Protein AF-0000000074168086 (afdb_homodimer)

Solvent-accessible surface area (backbone atoms only — not comparable to full-atom values): 27233 Å² total; per-residue (Å²): 106,67,36,32,40,35,32,45,32,31,30,22,39,81,85,64,48,74,53,31,49,63,27,63,48,78,38,49,54,53,26,37,29,32,44,34,36,58,56,53,16,39,65,67,59,51,50,25,52,76,55,72,61,62,60,87,62,47,46,76,48,60,80,43,50,27,48,73,82,34,74,40,93,74,60,86,67,38,65,44,55,44,30,17,75,42,54,43,56,52,73,72,76,50,58,69,87,42,39,38,46,62,51,50,41,52,58,50,45,73,78,37,97,64,53,72,67,56,38,48,52,47,49,55,53,25,28,49,76,56,74,43,78,62,71,67,62,34,75,30,38,59,84,77,38,38,44,57,54,45,41,35,51,50,51,21,65,33,53,59,49,60,34,62,31,34,38,30,38,32,67,41,42,77,43,36,72,70,46,25,52,51,49,53,52,48,55,50,44,41,21,74,74,64,53,33,18,34,42,37,35,39,64,54,55,65,57,44,76,72,61,35,50,30,40,31,35,33,50,80,15,25,62,76,46,72,45,51,43,65,48,67,75,64,62,55,85,65,52,71,64,57,51,48,50,60,50,53,61,51,45,73,49,49,64,68,72,104,106,67,36,32,40,36,33,46,32,31,31,23,40,82,85,63,48,75,53,31,50,62,28,62,46,76,39,49,55,52,27,36,28,33,43,34,34,56,55,54,16,40,65,67,59,51,50,26,51,76,55,71,61,62,60,86,61,46,46,76,49,60,79,41,50,29,47,72,83,33,74,42,94,72,60,85,68,39,65,45,56,43,29,18,75,40,56,41,56,54,72,72,75,51,61,71,87,42,41,38,45,62,50,51,38,52,56,50,45,72,78,37,97,64,52,71,66,58,38,49,52,47,50,54,54,25,28,48,77,54,74,44,79,61,71,68,60,34,75,32,38,59,84,77,39,38,44,58,54,44,42,35,50,50,51,22,67,34,54,60,49,60,33,63,31,34,37,31,39,33,67,42,42,77,42,35,72,69,47,25,50,52,51,54,51,48,55,49,44,42,21,74,73,64,54,32,20,35,40,36,36,39,64,53,53,65,57,46,76,72,61,36,50,29,42,31,35,32,50,81,14,23,60,76,46,72,47,51,44,65,48,67,76,65,62,56,86,63,53,71,65,59,51,49,51,60,50,54,60,51,45,76,52,46,66,72,73,105

Structure (mmCIF, N/CA/C/O backbone):
data_AF-0000000074168086-model_v1
#
loop_
_entity.id
_entity.type
_entity.pdbx_description
1 polymer 'Nickel import system ATP-binding protein NikD'
#
loop_
_atom_site.group_PDB
_atom_site.id
_atom_site.type_symbol
_atom_site.label_atom_id
_atom_site.label_alt_id
_atom_site.label_comp_id
_atom_site.label_asym_id
_atom_site.label_entity_id
_atom_site.label_seq_id
_atom_site.pdbx_PDB_ins_code
_atom_site.Cartn_x
_atom_site.Cartn_y
_atom_site.Cartn_z
_atom_site.occupancy
_atom_site.B_iso_or_equiv
_atom_site.auth_seq_id
_atom_site.auth_comp_id
_atom_site.auth_asym_id
_atom_site.auth_atom_id
_atom_site.pdbx_PDB_model_num
ATOM 1 N N . MET A 1 1 ? -2.623 -31.188 -9.023 1 86.88 1 MET A N 1
ATOM 2 C CA . MET A 1 1 ? -1.195 -31.266 -9.32 1 86.88 1 MET A CA 1
ATOM 3 C C . MET A 1 1 ? -0.487 -29.984 -8.898 1 86.88 1 MET A C 1
ATOM 5 O O . MET A 1 1 ? -1.062 -28.891 -8.984 1 86.88 1 MET A O 1
ATOM 9 N N . LYS A 1 2 ? 0.761 -30.219 -8.461 1 94.25 2 LYS A N 1
ATOM 10 C CA . LYS A 1 2 ? 1.522 -29.094 -7.945 1 94.25 2 LYS A CA 1
ATOM 11 C C . LYS A 1 2 ? 2.18 -28.297 -9.078 1 94.25 2 LYS A C 1
ATOM 13 O O . LYS A 1 2 ? 2.783 -28.891 -9.977 1 94.25 2 LYS A O 1
ATOM 18 N N . LEU A 1 3 ? 1.942 -27.031 -9.062 1 94.88 3 LEU A N 1
ATOM 19 C CA . LEU A 1 3 ? 2.605 -26.141 -10.016 1 94.88 3 LEU A CA 1
ATOM 20 C C . LEU A 1 3 ? 4.008 -25.781 -9.539 1 94.88 3 LEU A C 1
ATOM 22 O O . LEU A 1 3 ? 4.957 -25.781 -10.336 1 94.88 3 LEU A O 1
ATOM 26 N N . LEU A 1 4 ? 4.145 -25.453 -8.297 1 94.69 4 LEU A N 1
ATOM 27 C CA . LEU A 1 4 ? 5.398 -25.016 -7.691 1 94.69 4 LEU A CA 1
ATOM 28 C C . LEU A 1 4 ? 5.617 -25.703 -6.348 1 94.69 4 LEU A C 1
ATOM 30 O O . LEU A 1 4 ? 4.688 -25.828 -5.547 1 94.69 4 LEU A O 1
ATOM 34 N N . THR A 1 5 ? 6.863 -26.219 -6.207 1 95.25 5 THR A N 1
ATOM 35 C CA . THR A 1 5 ? 7.246 -26.859 -4.953 1 95.25 5 THR A CA 1
ATOM 36 C C . THR A 1 5 ? 8.586 -26.312 -4.461 1 95.25 5 THR A C 1
ATOM 38 O O . THR A 1 5 ? 9.562 -26.281 -5.211 1 95.25 5 THR A O 1
ATOM 41 N N . ILE A 1 6 ? 8.586 -25.828 -3.258 1 94.75 6 ILE A N 1
ATOM 42 C CA . ILE A 1 6 ? 9.82 -25.453 -2.578 1 94.75 6 ILE A CA 1
ATOM 43 C C . ILE A 1 6 ? 9.953 -26.234 -1.271 1 94.75 6 ILE A C 1
ATOM 45 O O . ILE A 1 6 ? 9 -26.297 -0.488 1 94.75 6 ILE A O 1
ATOM 49 N N . LYS A 1 7 ? 11.133 -26.844 -1.066 1 95.94 7 LYS A N 1
ATOM 50 C CA . LYS A 1 7 ? 11.391 -27.578 0.174 1 95.94 7 LYS A CA 1
ATOM 51 C C . LYS A 1 7 ? 12.562 -26.969 0.933 1 95.94 7 LYS A C 1
ATOM 53 O O . LYS A 1 7 ? 13.609 -26.688 0.347 1 95.94 7 LYS A O 1
ATOM 58 N N . ASN A 1 8 ? 12.258 -26.75 2.23 1 97.06 8 ASN A N 1
ATOM 59 C CA . ASN A 1 8 ? 13.297 -26.328 3.16 1 97.06 8 ASN A CA 1
ATOM 60 C C . ASN A 1 8 ? 13.922 -25 2.732 1 97.06 8 ASN A C 1
ATOM 62 O O . ASN A 1 8 ? 15.141 -24.891 2.613 1 97.06 8 ASN A O 1
ATOM 66 N N . LEU A 1 9 ? 13.086 -24 2.473 1 96.25 9 LEU A N 1
ATOM 67 C CA . LEU A 1 9 ? 13.562 -22.656 2.152 1 96.25 9 LEU A CA 1
ATOM 68 C C . LEU A 1 9 ? 14.094 -21.953 3.398 1 96.25 9 LEU A C 1
ATOM 70 O O . LEU A 1 9 ? 13.406 -21.891 4.418 1 96.25 9 LEU A O 1
ATOM 74 N N . ASN A 1 10 ? 15.297 -21.516 3.309 1 96.88 10 ASN A N 1
ATOM 75 C CA . ASN A 1 10 ? 15.938 -20.734 4.363 1 96.88 10 ASN A CA 1
ATOM 76 C C . ASN A 1 10 ? 16.5 -19.422 3.826 1 96.88 10 ASN A C 1
ATOM 78 O O . ASN A 1 10 ? 17.062 -19.391 2.725 1 96.88 10 ASN A O 1
ATOM 82 N N . ILE A 1 11 ? 16.266 -18.359 4.539 1 95.19 11 ILE A N 1
ATOM 83 C CA . ILE A 1 11 ? 16.844 -17.047 4.211 1 95.19 11 ILE A CA 1
ATOM 84 C C . ILE A 1 11 ? 17.469 -16.438 5.461 1 95.19 11 ILE A C 1
ATOM 86 O O . ILE A 1 11 ? 16.844 -16.391 6.52 1 95.19 11 ILE A O 1
ATOM 90 N N . SER A 1 12 ? 18.656 -16.031 5.355 1 93.31 12 SER A N 1
ATOM 91 C CA . SER A 1 12 ? 19.375 -15.406 6.453 1 93.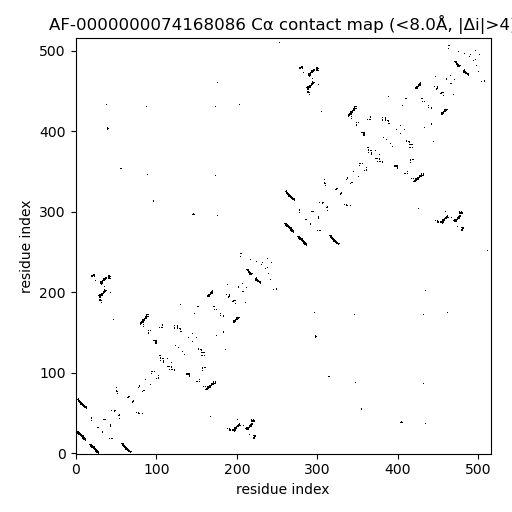31 12 SER A CA 1
ATOM 92 C C . SER A 1 12 ? 20.078 -14.125 6.004 1 93.31 12 SER A C 1
ATOM 94 O O . SER A 1 12 ? 20.25 -13.891 4.805 1 93.31 12 SER A O 1
ATOM 96 N N . ASP A 1 13 ? 20.375 -13.359 7.012 1 87.19 13 ASP A N 1
ATOM 97 C CA . ASP A 1 13 ? 21.094 -12.133 6.68 1 87.19 13 ASP A CA 1
ATOM 98 C C . ASP A 1 13 ? 22.609 -12.367 6.73 1 87.19 13 ASP A C 1
ATOM 100 O O . ASP A 1 13 ? 23.062 -13.5 6.863 1 87.19 13 ASP A O 1
ATOM 104 N N . LYS A 1 14 ? 23.375 -11.234 6.508 1 81.5 14 LYS A N 1
ATOM 105 C CA . LYS A 1 14 ? 24.828 -11.32 6.426 1 81.5 14 LYS A CA 1
ATOM 106 C C . LYS A 1 14 ? 25.422 -11.812 7.738 1 81.5 14 LYS A C 1
ATOM 108 O O . LYS A 1 14 ? 26.5 -12.422 7.75 1 81.5 14 LYS A O 1
ATOM 113 N N . GLU A 1 15 ? 24.719 -11.539 8.828 1 81.19 15 GLU A N 1
ATOM 114 C CA . GLU A 1 15 ? 25.188 -11.977 10.141 1 81.19 15 GLU A CA 1
ATOM 115 C C . GLU A 1 15 ? 24.656 -13.367 10.477 1 81.19 15 GLU A C 1
ATOM 117 O O . GLU A 1 15 ? 24.656 -13.773 11.641 1 81.19 15 GLU A O 1
ATOM 122 N N . GLU A 1 16 ? 24.031 -14.023 9.555 1 81.75 16 GLU A N 1
ATOM 123 C CA . GLU A 1 16 ? 23.531 -15.398 9.633 1 81.75 16 GLU A CA 1
ATOM 124 C C . GLU A 1 16 ? 22.312 -15.5 10.531 1 81.75 16 GLU A C 1
ATOM 126 O O . GLU A 1 16 ? 22.031 -16.562 11.102 1 81.75 16 GLU A O 1
ATOM 131 N N . GLN A 1 17 ? 21.781 -14.414 10.766 1 85.12 17 GLN A N 1
ATOM 132 C CA . GLN A 1 17 ? 20.5 -14.461 11.469 1 85.12 17 GLN A CA 1
ATOM 133 C C . GLN A 1 17 ? 19.391 -14.953 10.539 1 85.12 17 GLN A C 1
ATOM 135 O O . GLN A 1 17 ? 19.156 -14.383 9.477 1 85.12 17 GLN A O 1
ATOM 140 N N . ALA A 1 18 ? 18.703 -16 11.023 1 90.94 18 ALA A N 1
ATOM 141 C CA . ALA A 1 18 ? 17.672 -16.625 10.211 1 90.94 18 ALA A CA 1
ATOM 142 C C . ALA A 1 18 ? 16.406 -15.758 10.18 1 90.94 18 ALA A C 1
ATOM 144 O O . ALA A 1 18 ? 15.914 -15.336 11.227 1 90.94 18 ALA A O 1
ATOM 145 N N . ILE A 1 19 ? 15.953 -15.477 8.992 1 91.44 19 ILE A N 1
ATOM 146 C CA . ILE A 1 19 ? 14.719 -14.711 8.805 1 91.44 19 ILE A CA 1
ATOM 147 C C . ILE A 1 19 ? 13.594 -15.648 8.375 1 91.44 19 ILE A C 1
ATOM 149 O O . ILE A 1 19 ? 12.492 -15.594 8.922 1 91.44 19 ILE A O 1
ATOM 153 N N . ILE A 1 20 ? 13.859 -16.422 7.402 1 95.69 20 ILE A N 1
ATOM 154 C CA . ILE A 1 20 ? 12.977 -17.516 6.977 1 95.69 20 ILE A CA 1
ATOM 155 C C . ILE A 1 20 ? 13.609 -18.859 7.332 1 95.69 20 ILE A C 1
ATOM 157 O O . ILE A 1 20 ? 14.789 -19.078 7.062 1 95.69 20 ILE A O 1
ATOM 161 N N . LYS A 1 21 ? 12.758 -19.719 7.988 1 96.62 21 LYS A N 1
ATOM 162 C CA . LYS A 1 21 ? 13.305 -20.969 8.508 1 96.62 21 LYS A CA 1
ATOM 163 C C . LYS A 1 21 ? 12.492 -22.172 8.031 1 96.62 21 LYS A C 1
ATOM 165 O O . LYS A 1 21 ? 11.336 -22.344 8.414 1 96.62 21 LYS A O 1
ATOM 170 N N . ASN A 1 22 ? 13.148 -23.016 7.23 1 96.56 22 ASN A N 1
ATOM 171 C CA . ASN A 1 22 ? 12.625 -24.328 6.859 1 96.56 22 ASN A CA 1
ATOM 172 C C . ASN A 1 22 ? 11.203 -24.234 6.309 1 96.56 22 ASN A C 1
ATOM 174 O O . ASN A 1 22 ? 10.305 -24.922 6.793 1 96.56 22 ASN A O 1
ATOM 178 N N . VAL A 1 23 ? 11.039 -23.391 5.344 1 97.06 23 VAL A N 1
ATOM 179 C CA . VAL A 1 23 ? 9.711 -23.188 4.781 1 97.06 23 VAL A CA 1
ATOM 180 C C . VAL A 1 23 ? 9.477 -24.172 3.629 1 97.06 23 VAL A C 1
ATOM 182 O O . VAL A 1 23 ? 10.266 -24.234 2.689 1 97.06 23 VAL A O 1
ATOM 185 N N . ASP A 1 24 ? 8.469 -25 3.775 1 97.5 24 ASP A N 1
ATOM 186 C CA . ASP A 1 24 ? 7.941 -25.812 2.686 1 97.5 24 ASP A CA 1
ATOM 187 C C . ASP A 1 24 ? 6.684 -25.188 2.094 1 97.5 24 ASP A C 1
ATOM 189 O O . ASP A 1 24 ? 5.789 -24.766 2.83 1 97.5 24 ASP A O 1
ATOM 193 N N . LEU A 1 25 ? 6.668 -25.125 0.772 1 97.06 25 LEU A N 1
ATOM 194 C CA . LEU A 1 25 ? 5.535 -24.5 0.109 1 97.06 25 LEU A CA 1
ATOM 195 C C . LEU A 1 25 ? 5.156 -25.234 -1.165 1 97.06 25 LEU A C 1
ATOM 197 O O . LEU A 1 25 ? 6.027 -25.578 -1.97 1 97.06 25 LEU A O 1
ATOM 201 N N . ASN A 1 26 ? 3.877 -25.547 -1.255 1 97.38 26 ASN A N 1
ATOM 202 C CA . ASN A 1 26 ? 3.301 -26.094 -2.48 1 97.38 26 ASN A CA 1
ATOM 203 C C . ASN A 1 26 ? 2.219 -25.172 -3.043 1 97.38 26 ASN A C 1
ATOM 205 O O . ASN A 1 26 ? 1.362 -24.688 -2.301 1 97.38 26 ASN A O 1
ATOM 209 N N . ILE A 1 27 ? 2.336 -24.906 -4.312 1 97.56 27 ILE A N 1
ATOM 210 C CA . ILE A 1 27 ? 1.302 -24.172 -5.039 1 97.56 27 ILE A CA 1
ATOM 211 C C . ILE A 1 27 ? 0.633 -25.109 -6.051 1 97.56 27 ILE A C 1
ATOM 213 O O . ILE A 1 27 ? 1.309 -25.719 -6.879 1 97.56 27 ILE A O 1
ATOM 217 N N . TYR A 1 28 ? -0.692 -25.172 -5.984 1 97.88 28 TYR A N 1
ATOM 218 C CA . TYR A 1 28 ? -1.439 -26.125 -6.793 1 97.88 28 TYR A CA 1
ATOM 219 C C . TYR A 1 28 ? -2.033 -25.453 -8.023 1 97.88 28 TYR A C 1
ATOM 221 O O . TYR A 1 28 ? -2.488 -24.312 -7.957 1 97.88 28 TYR A O 1
ATOM 229 N N . HIS A 1 29 ? -2.148 -26.219 -9.094 1 96.44 29 HIS A N 1
ATOM 230 C CA . HIS A 1 29 ? -2.633 -25.734 -10.383 1 96.44 29 HIS A CA 1
ATOM 231 C C . HIS A 1 29 ? -4.109 -25.359 -10.305 1 96.44 29 HIS A C 1
ATOM 233 O O . HIS A 1 29 ? -4.891 -26.016 -9.617 1 96.44 29 HIS A O 1
ATOM 239 N N . GLN A 1 30 ? -4.402 -24.25 -11.055 1 96.81 30 GLN A N 1
ATOM 240 C CA . GLN A 1 30 ? -5.777 -23.844 -11.312 1 96.81 30 GLN A CA 1
ATOM 241 C C . GLN A 1 30 ? -6.566 -23.688 -10.016 1 96.81 30 GLN A C 1
ATOM 243 O O . GLN A 1 30 ? -7.676 -24.219 -9.898 1 96.81 30 GLN A O 1
ATOM 248 N N . SER A 1 31 ? -5.887 -23.062 -9.086 1 97.88 31 SER A N 1
ATOM 249 C CA . SER A 1 31 ? -6.469 -22.859 -7.762 1 97.88 31 SER A CA 1
ATOM 250 C C . SER A 1 31 ? -6.031 -21.516 -7.164 1 97.88 31 SER A C 1
ATOM 252 O O . SER A 1 31 ? -5.062 -20.922 -7.633 1 97.88 31 SER A O 1
ATOM 254 N N . LEU A 1 32 ? -6.812 -21.125 -6.238 1 98.19 32 LEU A N 1
ATOM 255 C CA . LEU A 1 32 ? -6.422 -19.969 -5.434 1 98.19 32 LEU A CA 1
ATOM 256 C C . LEU A 1 32 ? -5.688 -20.406 -4.172 1 98.19 32 LEU A C 1
ATOM 258 O O . LEU A 1 32 ? -6.316 -20.828 -3.199 1 98.19 32 LEU A O 1
ATOM 262 N N . ASN A 1 33 ? -4.371 -20.297 -4.238 1 98.5 33 ASN A N 1
ATOM 263 C CA . ASN A 1 33 ? -3.508 -20.547 -3.092 1 98.5 33 ASN A CA 1
ATOM 264 C C . ASN A 1 33 ? -3.297 -19.281 -2.258 1 98.5 33 ASN A C 1
ATOM 266 O O . ASN A 1 33 ? -3.219 -18.188 -2.799 1 98.5 33 ASN A O 1
ATOM 270 N N . VAL A 1 34 ? -3.141 -19.484 -0.913 1 98.25 34 VAL A N 1
ATOM 271 C CA . VAL A 1 34 ? -2.99 -18.281 -0.087 1 98.25 34 VAL A CA 1
ATOM 272 C C . VAL A 1 34 ? -1.85 -18.484 0.909 1 98.25 34 VAL A C 1
ATOM 274 O O . VAL A 1 34 ? -1.666 -19.578 1.439 1 98.25 34 VAL A O 1
ATOM 277 N N . ILE A 1 35 ? -1.06 -17.453 1.065 1 97.75 35 ILE A N 1
ATOM 278 C CA . ILE A 1 35 ? -0.214 -17.297 2.244 1 97.75 35 ILE A CA 1
ATOM 279 C C . ILE A 1 35 ? -0.787 -16.219 3.15 1 97.75 35 ILE A C 1
ATOM 281 O O . ILE A 1 35 ? -1.008 -15.086 2.709 1 97.75 35 ILE A O 1
ATOM 285 N N . ILE A 1 36 ? -1.091 -16.594 4.383 1 95.94 36 ILE A N 1
ATOM 286 C CA . ILE A 1 36 ? -1.636 -15.641 5.336 1 95.94 36 ILE A CA 1
ATOM 287 C C . ILE A 1 36 ? -0.721 -15.547 6.559 1 95.94 36 ILE A C 1
ATOM 289 O O . ILE A 1 36 ? -0.074 -16.531 6.93 1 95.94 36 ILE A O 1
ATOM 293 N N . GLY A 1 37 ? -0.657 -14.422 7.125 1 92.44 37 GLY A N 1
ATOM 294 C CA . GLY A 1 37 ? 0.124 -14.125 8.312 1 92.44 37 GLY A CA 1
ATOM 295 C C . GLY A 1 37 ? 0.155 -12.641 8.648 1 92.44 37 GLY A C 1
ATOM 296 O O . GLY A 1 37 ? -0.188 -11.805 7.812 1 92.44 37 GLY A O 1
ATOM 297 N N . GLU A 1 38 ? 0.575 -12.391 9.812 1 88.12 38 GLU A N 1
ATOM 298 C CA . GLU A 1 38 ? 0.657 -11 10.242 1 88.12 38 GLU A CA 1
ATOM 299 C C . GLU A 1 38 ? 1.783 -10.266 9.523 1 88.12 38 GLU A C 1
ATOM 301 O O . GLU A 1 38 ? 2.619 -10.883 8.867 1 88.12 38 GLU A O 1
ATOM 306 N N . SER A 1 39 ? 1.729 -8.945 9.609 1 85.19 39 SER A N 1
ATOM 307 C CA . SER A 1 39 ? 2.814 -8.148 9.047 1 85.19 39 SER A CA 1
ATOM 308 C C . SER A 1 39 ? 4.156 -8.531 9.664 1 85.19 39 SER A C 1
ATOM 310 O O . SER A 1 39 ? 4.266 -8.68 10.883 1 85.19 39 SER A O 1
ATOM 312 N N . GLY A 1 40 ? 5.125 -8.758 8.82 1 83.69 40 GLY A N 1
ATOM 313 C CA . GLY A 1 40 ? 6.445 -9.117 9.312 1 83.69 40 GLY A CA 1
ATOM 314 C C . GLY A 1 40 ? 6.656 -10.609 9.43 1 83.69 40 GLY A C 1
ATOM 315 O O . GLY A 1 40 ? 7.727 -11.062 9.836 1 83.69 40 GLY A O 1
ATOM 316 N N . ALA A 1 41 ? 5.66 -11.336 9.031 1 90.56 41 ALA A N 1
ATOM 317 C CA . ALA A 1 41 ? 5.742 -12.789 9.211 1 90.56 41 ALA A CA 1
ATOM 318 C C . ALA A 1 41 ? 6.711 -13.406 8.203 1 90.56 41 ALA A C 1
ATOM 320 O O . ALA A 1 41 ? 7.098 -14.57 8.336 1 90.56 41 ALA A O 1
ATOM 321 N N . GLY A 1 42 ? 7.074 -12.703 7.172 1 91.06 42 GLY A N 1
ATOM 322 C CA . GLY A 1 42 ? 8.016 -13.211 6.188 1 91.06 42 GLY A CA 1
ATOM 323 C C . GLY A 1 42 ? 7.391 -13.445 4.824 1 91.06 42 GLY A C 1
ATOM 324 O O . GLY A 1 42 ? 8.055 -13.938 3.908 1 91.06 42 GLY A O 1
ATOM 325 N N . LYS A 1 43 ? 6.188 -13.062 4.637 1 93.12 43 LYS A N 1
ATOM 326 C CA . LYS A 1 43 ? 5.438 -13.344 3.418 1 93.12 43 LYS A CA 1
ATOM 327 C C . LYS A 1 43 ? 6.117 -12.719 2.199 1 93.12 43 LYS A C 1
ATOM 329 O O . LYS A 1 43 ? 6.348 -13.398 1.197 1 93.12 43 LYS A O 1
ATOM 334 N N . SER A 1 44 ? 6.484 -11.438 2.342 1 89.06 44 SER A N 1
ATOM 335 C CA . SER A 1 44 ? 7.082 -10.727 1.218 1 89.06 44 SER A CA 1
ATOM 336 C C . SER A 1 44 ? 8.445 -11.305 0.858 1 89.06 44 SER A C 1
ATOM 338 O O . SER A 1 44 ? 8.789 -11.414 -0.321 1 89.06 44 SER A O 1
ATOM 340 N N . LEU A 1 45 ? 9.211 -11.664 1.818 1 90.62 45 LEU A N 1
ATOM 341 C CA . LEU A 1 45 ? 10.516 -12.266 1.556 1 90.62 45 LEU A CA 1
ATOM 342 C C . LEU A 1 45 ? 10.352 -13.609 0.861 1 90.62 45 LEU A C 1
ATOM 344 O O . LEU A 1 45 ? 11.148 -13.961 -0.018 1 90.62 45 LEU A O 1
ATOM 348 N N . THR A 1 46 ? 9.359 -14.336 1.299 1 93.88 46 THR A N 1
ATOM 349 C CA . THR A 1 46 ? 9.07 -15.609 0.646 1 93.88 46 THR A CA 1
ATOM 350 C C . THR A 1 46 ? 8.711 -15.391 -0.822 1 93.88 46 THR A C 1
ATOM 352 O O . THR A 1 46 ? 9.188 -16.125 -1.696 1 93.88 46 THR A O 1
ATOM 355 N N . VAL A 1 47 ? 7.949 -14.367 -1.065 1 92.31 47 VAL A N 1
ATOM 356 C CA . VAL A 1 47 ? 7.57 -14.023 -2.434 1 92.31 47 VAL A CA 1
ATOM 357 C C . VAL A 1 47 ? 8.812 -13.633 -3.232 1 92.31 47 VAL A C 1
ATOM 359 O O . VAL A 1 47 ? 9 -14.094 -4.363 1 92.31 47 VAL A O 1
ATOM 362 N N . LYS A 1 48 ? 9.609 -12.867 -2.654 1 90.56 48 LYS A N 1
ATOM 363 C CA . LYS A 1 48 ? 10.844 -12.461 -3.328 1 90.56 48 LYS A CA 1
ATOM 364 C C . LYS A 1 48 ? 11.727 -13.664 -3.631 1 90.56 48 LYS A C 1
ATOM 366 O O . LYS A 1 48 ? 12.398 -13.695 -4.664 1 90.56 48 LYS A O 1
ATOM 371 N N . ALA A 1 49 ? 11.734 -14.547 -2.754 1 91.38 49 ALA A N 1
ATOM 372 C CA . ALA A 1 49 ? 12.492 -15.773 -2.98 1 91.38 49 ALA A CA 1
ATOM 373 C C . ALA A 1 49 ? 11.945 -16.531 -4.184 1 91.38 49 ALA A C 1
ATOM 375 O O . ALA A 1 49 ? 12.711 -17 -5.027 1 91.38 49 ALA A O 1
ATOM 376 N N . ILE A 1 50 ? 10.641 -16.656 -4.223 1 91.5 50 ILE A N 1
ATOM 377 C CA . ILE A 1 50 ? 9.984 -17.344 -5.328 1 91.5 50 ILE A CA 1
ATOM 378 C C . ILE A 1 50 ? 10.336 -16.656 -6.648 1 91.5 50 ILE A C 1
ATOM 380 O O . ILE A 1 50 ? 10.562 -17.328 -7.66 1 91.5 50 ILE A O 1
ATOM 384 N N . LEU A 1 51 ? 10.477 -15.359 -6.602 1 89.38 51 LEU A N 1
ATOM 385 C CA . LEU A 1 51 ? 10.758 -14.57 -7.797 1 89.38 51 LEU A CA 1
ATOM 386 C C . LEU A 1 51 ? 12.258 -14.516 -8.07 1 89.38 51 LEU A C 1
ATOM 388 O O . LEU A 1 51 ? 12.688 -13.953 -9.078 1 89.38 51 LEU A O 1
ATOM 392 N N . ASN A 1 52 ? 13.062 -15.062 -7.234 1 86.75 52 ASN A N 1
ATOM 393 C CA . ASN A 1 52 ? 14.516 -15 -7.309 1 86.75 52 ASN A CA 1
ATOM 394 C C . ASN A 1 52 ? 15.016 -13.555 -7.32 1 86.75 52 ASN A C 1
ATOM 396 O O . ASN A 1 52 ? 15.891 -13.203 -8.109 1 86.75 52 ASN A O 1
ATOM 400 N N . HIS A 1 53 ? 14.352 -12.766 -6.473 1 85.62 53 HIS A N 1
ATOM 401 C CA . HIS A 1 53 ? 14.688 -11.344 -6.387 1 85.62 53 HIS A CA 1
ATOM 402 C C . HIS A 1 53 ? 14.977 -10.938 -4.949 1 85.62 53 HIS A C 1
ATOM 404 O O . HIS A 1 53 ? 14.492 -9.898 -4.484 1 85.62 53 HIS A O 1
ATOM 410 N N . LEU A 1 54 ? 15.805 -11.688 -4.281 1 86.62 54 LEU A N 1
ATOM 411 C CA . LEU A 1 54 ? 16.172 -11.375 -2.908 1 86.62 54 LEU A CA 1
ATOM 412 C C . LEU A 1 54 ? 17.266 -10.312 -2.875 1 86.62 54 LEU A C 1
ATOM 414 O O . LEU A 1 54 ? 18.156 -10.297 -3.732 1 86.62 54 LEU A O 1
ATOM 418 N N . PRO A 1 55 ? 17.219 -9.477 -1.829 1 83.25 55 PRO A N 1
ATOM 419 C CA . PRO A 1 55 ? 18.344 -8.547 -1.654 1 83.25 55 PRO A CA 1
ATOM 420 C C . PRO A 1 55 ? 19.688 -9.266 -1.53 1 83.25 55 PRO A C 1
ATOM 422 O O . PRO A 1 55 ? 19.75 -10.359 -0.966 1 83.25 55 PRO A O 1
ATOM 425 N N . THR A 1 56 ? 20.719 -8.586 -1.976 1 83.5 56 THR A N 1
ATOM 426 C CA . THR A 1 56 ? 22.047 -9.18 -2.025 1 83.5 56 THR A CA 1
ATOM 427 C C . THR A 1 56 ? 22.578 -9.445 -0.619 1 83.5 56 THR A C 1
ATOM 429 O O . THR A 1 56 ? 23.469 -10.266 -0.433 1 83.5 56 THR A O 1
ATOM 432 N N . GLN A 1 57 ? 22.047 -8.781 0.343 1 85.62 57 GLN A N 1
ATOM 433 C CA . GLN A 1 57 ? 22.5 -8.914 1.72 1 85.62 57 GLN A CA 1
ATOM 434 C C . GLN A 1 57 ? 21.922 -10.172 2.371 1 85.62 57 GLN A C 1
ATOM 436 O O . GLN A 1 57 ? 22.281 -10.508 3.502 1 85.62 57 GLN A O 1
ATOM 441 N N . LEU A 1 58 ? 21.062 -10.805 1.575 1 90.06 58 LEU A N 1
ATOM 442 C CA . LEU A 1 58 ? 20.422 -12 2.109 1 90.06 58 LEU A CA 1
ATOM 443 C C . LEU A 1 58 ? 20.906 -13.25 1.39 1 90.06 58 LEU A C 1
ATOM 445 O O . LEU A 1 58 ? 21.234 -13.203 0.203 1 90.06 58 LEU A O 1
ATOM 449 N N . HIS A 1 59 ? 21 -14.305 2.193 1 92.56 59 HIS A N 1
ATOM 450 C CA . HIS A 1 59 ? 21.391 -15.609 1.659 1 92.56 59 HIS A CA 1
ATOM 451 C C . HIS A 1 59 ? 20.203 -16.578 1.66 1 92.56 59 HIS A C 1
ATOM 453 O O . HIS A 1 59 ? 19.469 -16.656 2.645 1 92.56 59 HIS A O 1
ATOM 459 N N . MET A 1 60 ? 20.094 -17.234 0.488 1 93.06 60 MET A N 1
ATOM 460 C CA . MET A 1 60 ? 18.984 -18.156 0.321 1 93.06 60 MET A CA 1
ATOM 461 C C . MET A 1 60 ? 19.5 -19.578 0.094 1 93.06 60 MET A C 1
ATOM 463 O O . MET A 1 60 ? 20.5 -19.781 -0.596 1 93.06 60 MET A O 1
ATOM 467 N N . SER A 1 61 ? 18.844 -20.562 0.773 1 93.75 61 SER A N 1
ATOM 468 C CA . SER A 1 61 ? 19.078 -21.969 0.509 1 93.75 61 SER A CA 1
ATOM 469 C C . SER A 1 61 ? 17.781 -22.766 0.506 1 93.75 61 SER A C 1
ATOM 471 O O . SER A 1 61 ? 16.781 -22.344 1.104 1 93.75 61 SER A O 1
ATOM 473 N N . PHE A 1 62 ? 17.797 -23.844 -0.293 1 94.06 62 PHE A N 1
ATOM 474 C CA . PHE A 1 62 ? 16.656 -24.75 -0.347 1 94.06 62 PHE A CA 1
ATOM 475 C C . PHE A 1 62 ? 17.109 -26.141 -0.771 1 94.06 62 PHE A C 1
ATOM 477 O O . PHE A 1 62 ? 18.188 -26.312 -1.344 1 94.06 62 PHE A O 1
ATOM 484 N N . ASP A 1 63 ? 16.219 -27.156 -0.439 1 95.06 63 ASP A N 1
ATOM 485 C CA . ASP A 1 63 ? 16.516 -28.516 -0.864 1 95.06 63 ASP A CA 1
ATOM 486 C C . ASP A 1 63 ? 15.945 -28.797 -2.256 1 95.06 63 ASP A C 1
ATOM 488 O O . ASP A 1 63 ? 16.562 -29.5 -3.055 1 95.06 63 ASP A O 1
ATOM 492 N N . GLU A 1 64 ? 14.797 -28.234 -2.482 1 93.75 64 GLU A N 1
ATOM 493 C CA . GLU A 1 64 ? 14.109 -28.438 -3.754 1 93.75 64 GLU A CA 1
ATOM 494 C C . GLU A 1 64 ? 13.336 -27.188 -4.16 1 93.75 64 GLU A C 1
ATOM 496 O O . GLU A 1 64 ? 12.727 -26.516 -3.318 1 93.75 64 GLU A O 1
ATOM 501 N N . PHE A 1 65 ? 13.469 -26.797 -5.363 1 92 65 PHE A N 1
ATOM 502 C CA . PHE A 1 65 ? 12.688 -25.734 -5.98 1 92 65 PHE A CA 1
ATOM 503 C C . PHE A 1 65 ? 12.312 -26.094 -7.41 1 92 65 PHE A C 1
ATOM 505 O O . PHE A 1 65 ? 13.148 -26.016 -8.32 1 92 65 PHE A O 1
ATOM 512 N N . LYS A 1 66 ? 11.039 -26.453 -7.574 1 91.62 66 LYS A N 1
ATOM 513 C CA . LYS A 1 66 ? 10.555 -26.922 -8.875 1 91.62 66 LYS A CA 1
ATOM 514 C C . LYS A 1 66 ? 9.344 -26.125 -9.328 1 91.62 66 LYS A C 1
ATOM 516 O O . LYS A 1 66 ? 8.477 -25.781 -8.523 1 91.62 66 LYS A O 1
ATOM 521 N N . MET A 1 67 ? 9.328 -25.781 -10.508 1 89.5 67 MET A N 1
ATOM 522 C CA . MET A 1 67 ? 8.156 -25.219 -11.18 1 89.5 67 MET A CA 1
ATOM 523 C C . MET A 1 67 ? 7.762 -26.078 -12.383 1 89.5 67 MET A C 1
ATOM 525 O O . MET A 1 67 ? 8.602 -26.406 -13.219 1 89.5 67 MET A O 1
ATOM 529 N N . GLN A 1 68 ? 6.555 -26.453 -12.438 1 87.69 68 GLN A N 1
ATOM 530 C CA . GLN A 1 68 ? 6.062 -27.359 -13.477 1 87.69 68 GLN A CA 1
ATOM 531 C C . GLN A 1 68 ? 6.918 -28.609 -13.555 1 87.69 68 GLN A C 1
ATOM 533 O O . GLN A 1 68 ? 7.277 -29.062 -14.648 1 87.69 68 GLN A O 1
ATOM 538 N N . GLY A 1 69 ? 7.387 -29.016 -12.445 1 82.56 69 GLY A N 1
ATOM 539 C CA . GLY A 1 69 ? 8.141 -30.25 -12.375 1 82.56 69 GLY A CA 1
ATOM 540 C C . GLY A 1 69 ? 9.602 -30.094 -12.734 1 82.56 69 GLY A C 1
ATOM 541 O O . GLY A 1 69 ? 10.375 -31.047 -12.672 1 82.56 69 GLY A O 1
ATOM 542 N N . GLN A 1 70 ? 9.93 -28.875 -13.094 1 84.62 70 GLN A N 1
ATOM 543 C CA . GLN A 1 70 ? 11.305 -28.625 -13.5 1 84.62 70 GLN A CA 1
ATOM 544 C C . GLN A 1 70 ? 12.055 -27.828 -12.445 1 84.62 70 GLN A C 1
ATOM 546 O O . GLN A 1 70 ? 11.477 -26.953 -11.797 1 84.62 70 GLN A O 1
ATOM 551 N N . ASN A 1 71 ? 13.297 -28.141 -12.336 1 82.38 71 ASN A N 1
ATOM 552 C CA . ASN A 1 71 ? 14.141 -27.406 -11.398 1 82.38 71 ASN A CA 1
ATOM 553 C C . ASN A 1 71 ? 14.352 -25.953 -11.852 1 82.38 71 ASN A C 1
ATOM 555 O O . ASN A 1 71 ? 14.602 -25.703 -13.031 1 82.38 71 ASN A O 1
ATOM 559 N N . THR A 1 72 ? 14.164 -25 -10.914 1 75.19 72 THR A N 1
ATOM 560 C CA . THR A 1 72 ? 14.18 -23.578 -11.227 1 75.19 72 THR A CA 1
ATOM 561 C C . THR A 1 72 ? 15.602 -23.016 -11.141 1 75.19 72 THR A C 1
ATOM 563 O O . THR A 1 72 ? 15.844 -21.875 -11.508 1 75.19 72 THR A O 1
ATOM 566 N N . SER A 1 73 ? 16.562 -23.594 -10.617 1 64.12 73 SER A N 1
ATOM 567 C CA . SER A 1 73 ? 17.922 -23.094 -10.375 1 64.12 73 SER A CA 1
ATOM 568 C C . SER A 1 73 ? 18.469 -22.375 -11.594 1 64.12 73 SER A C 1
ATOM 570 O O . SER A 1 73 ? 19.25 -21.438 -11.469 1 64.12 73 SER A O 1
ATOM 572 N N . GLY A 1 74 ? 17.766 -22.625 -12.664 1 58.78 74 GLY A N 1
ATOM 573 C CA . GLY A 1 74 ? 18.344 -22.047 -13.875 1 58.78 74 GLY A CA 1
ATOM 574 C C . GLY A 1 74 ? 17.453 -21 -14.523 1 58.78 74 GLY A C 1
ATOM 575 O O . GLY A 1 74 ? 17.844 -20.375 -15.508 1 58.78 74 GLY A O 1
ATOM 576 N N . ILE A 1 75 ? 16.453 -20.766 -13.844 1 60.41 75 ILE A N 1
ATOM 577 C CA . ILE A 1 75 ? 15.562 -19.844 -14.531 1 60.41 75 ILE A CA 1
ATOM 578 C C . ILE A 1 75 ? 15.797 -18.422 -14.023 1 60.41 75 ILE A C 1
ATOM 580 O O . ILE A 1 75 ? 15.539 -18.125 -12.859 1 60.41 75 ILE A O 1
ATOM 584 N N . LYS A 1 76 ? 16.516 -17.625 -14.82 1 60.72 76 LYS A N 1
ATOM 585 C CA . LYS A 1 76 ? 16.922 -16.281 -14.445 1 60.72 76 LYS A CA 1
ATOM 586 C C . LYS A 1 76 ? 15.734 -15.32 -14.438 1 60.72 76 LYS A C 1
ATOM 588 O O . LYS A 1 76 ? 15.695 -14.375 -13.648 1 60.72 76 LYS A O 1
ATOM 593 N N . GLN A 1 77 ? 14.766 -15.664 -15.32 1 66.44 77 GLN A N 1
ATOM 594 C CA . GLN A 1 77 ? 13.727 -14.641 -15.406 1 66.44 77 GLN A CA 1
ATOM 595 C C . GLN A 1 77 ? 12.336 -15.258 -15.281 1 66.44 77 GLN A C 1
ATOM 597 O O . GLN A 1 77 ? 11.742 -15.664 -16.281 1 66.44 77 GLN A O 1
ATOM 602 N N . LEU A 1 78 ? 11.969 -15.305 -14.086 1 77.31 78 LEU A N 1
ATOM 603 C CA . LEU A 1 78 ? 10.664 -15.906 -13.844 1 77.31 78 LEU A CA 1
ATOM 604 C C . LEU A 1 78 ? 9.547 -14.875 -13.977 1 77.31 78 LEU A C 1
ATOM 606 O O . LEU A 1 78 ? 8.406 -15.219 -14.305 1 77.31 78 LEU A O 1
ATOM 610 N N . LEU A 1 79 ? 10.016 -13.688 -13.883 1 80.25 79 LEU A N 1
ATOM 611 C CA . LEU A 1 79 ? 9.008 -12.633 -13.906 1 80.25 79 LEU A CA 1
ATOM 612 C C . LEU A 1 79 ? 8.508 -12.391 -15.328 1 80.25 79 LEU A C 1
ATOM 614 O O . LEU A 1 79 ? 9.305 -12.336 -16.266 1 80.25 79 LEU A O 1
ATOM 618 N N . GLY A 1 80 ? 7.219 -12.273 -15.438 1 82.12 80 GLY A N 1
ATOM 619 C CA . GLY A 1 80 ? 6.594 -11.977 -16.719 1 82.12 80 GLY A CA 1
ATOM 620 C C . GLY A 1 80 ? 5.914 -13.188 -17.328 1 82.12 80 GLY A C 1
ATOM 621 O O . GLY A 1 80 ? 4.777 -13.516 -16.984 1 82.12 80 GLY A O 1
ATOM 622 N N . LYS A 1 81 ? 6.684 -13.969 -18.031 1 80.88 81 LYS A N 1
ATOM 623 C CA . LYS A 1 81 ? 6.086 -15.039 -18.828 1 80.88 81 LYS A CA 1
ATOM 624 C C . LYS A 1 81 ? 5.719 -16.234 -17.938 1 80.88 81 LYS A C 1
ATOM 626 O O . LYS A 1 81 ? 4.723 -16.906 -18.203 1 80.88 81 LYS A O 1
ATOM 631 N N . HIS A 1 82 ? 6.449 -16.375 -16.891 1 87.75 82 HIS A N 1
ATOM 632 C CA . HIS A 1 82 ? 6.18 -17.531 -16.031 1 87.75 82 HIS A CA 1
ATOM 633 C C . HIS A 1 82 ? 5.398 -17.125 -14.789 1 87.75 82 HIS A C 1
ATOM 635 O O . HIS A 1 82 ? 4.434 -17.797 -14.414 1 87.75 82 HIS A O 1
ATOM 641 N N . ILE A 1 83 ? 5.883 -16.078 -14.273 1 93.75 83 ILE A N 1
ATOM 642 C CA . ILE A 1 83 ? 5.246 -15.602 -13.047 1 93.75 83 ILE A CA 1
ATOM 643 C C . ILE A 1 83 ? 4.859 -14.133 -13.203 1 93.75 83 ILE A C 1
ATOM 645 O O . ILE A 1 83 ? 5.715 -13.281 -13.453 1 93.75 83 ILE A O 1
ATOM 649 N N . GLY A 1 84 ? 3.539 -13.906 -13.117 1 95.25 84 GLY A N 1
ATOM 650 C CA . GLY A 1 84 ? 3.053 -12.539 -13 1 95.25 84 GLY A CA 1
ATOM 651 C C . GLY A 1 84 ? 3.02 -12.039 -11.562 1 95.25 84 GLY A C 1
ATOM 652 O O . GLY A 1 84 ? 2.688 -12.797 -10.648 1 95.25 84 GLY A O 1
ATOM 653 N N . TYR A 1 85 ? 3.322 -10.781 -11.398 1 95 85 TYR A N 1
ATOM 654 C CA . TYR A 1 85 ? 3.375 -10.211 -10.055 1 95 85 TYR A CA 1
ATOM 655 C C . TYR A 1 85 ? 2.514 -8.961 -9.961 1 95 85 TYR A C 1
ATOM 657 O O . TYR A 1 85 ? 2.688 -8.016 -10.734 1 95 85 TYR A O 1
ATOM 665 N N . ILE A 1 86 ? 1.581 -9.039 -9.023 1 95.12 86 ILE A N 1
ATOM 666 C CA . ILE A 1 86 ? 0.746 -7.898 -8.664 1 95.12 86 ILE A CA 1
ATOM 667 C C . ILE A 1 86 ? 1.141 -7.387 -7.277 1 95.12 86 ILE A C 1
ATOM 669 O O . ILE A 1 86 ? 0.914 -8.062 -6.273 1 95.12 86 ILE A O 1
ATOM 673 N N . SER A 1 87 ? 1.662 -6.195 -7.238 1 90.31 87 SER A N 1
ATOM 674 C CA . SER A 1 87 ? 2.168 -5.637 -5.988 1 90.31 87 SER A CA 1
ATOM 675 C C . SER A 1 87 ? 1.053 -4.969 -5.188 1 90.31 87 SER A C 1
ATOM 677 O O . SER A 1 87 ? -0.039 -4.738 -5.711 1 90.31 87 SER A O 1
ATOM 679 N N . GLN A 1 88 ? 1.384 -4.695 -3.967 1 85.81 88 GLN A N 1
ATOM 680 C CA . GLN A 1 88 ? 0.451 -4.023 -3.068 1 85.81 88 GLN A CA 1
ATOM 681 C C . GLN A 1 88 ? 0.177 -2.594 -3.527 1 85.81 88 GLN A C 1
ATOM 683 O O . GLN A 1 88 ? -0.902 -2.053 -3.277 1 85.81 88 GLN A O 1
ATOM 688 N N . ASN A 1 89 ? 1.095 -2.027 -4.148 1 85.12 89 ASN A N 1
ATOM 689 C CA . ASN A 1 89 ? 0.948 -0.647 -4.602 1 85.12 89 ASN A CA 1
ATOM 690 C C . ASN A 1 89 ? 0.782 -0.57 -6.117 1 85.12 89 ASN A C 1
ATOM 692 O O . ASN A 1 89 ? 1.728 -0.233 -6.832 1 85.12 89 ASN A O 1
ATOM 696 N N . TYR A 1 90 ? -0.44 -0.712 -6.504 1 88.38 90 TYR A N 1
ATOM 697 C CA . TYR A 1 90 ? -0.734 -0.744 -7.934 1 88.38 90 TYR A CA 1
ATOM 698 C C . TYR A 1 90 ? -0.386 0.585 -8.594 1 88.38 90 TYR A C 1
ATOM 700 O O . TYR A 1 90 ? 0.007 0.623 -9.758 1 88.38 90 TYR A O 1
ATOM 708 N N . ALA A 1 91 ? -0.528 1.659 -7.859 1 83.94 91 ALA A N 1
ATOM 709 C CA . ALA A 1 91 ? -0.283 2.98 -8.43 1 83.94 91 ALA A CA 1
ATOM 710 C C . ALA A 1 91 ? 1.179 3.137 -8.844 1 83.94 91 ALA A C 1
ATOM 712 O O . ALA A 1 91 ? 1.485 3.822 -9.82 1 83.94 91 ALA A O 1
ATOM 713 N N . GLN A 1 92 ? 1.975 2.457 -8.172 1 84.06 92 GLN A N 1
ATOM 714 C CA . GLN A 1 92 ? 3.406 2.594 -8.422 1 84.06 92 GLN A CA 1
ATOM 715 C C . GLN A 1 92 ? 3.846 1.715 -9.594 1 84.06 92 GLN A C 1
ATOM 717 O O . GLN A 1 92 ? 4.984 1.811 -10.055 1 84.06 92 GLN A O 1
ATOM 722 N N . SER A 1 93 ? 2.963 0.916 -10.062 1 90.62 93 SER A N 1
ATOM 723 C CA . SER A 1 93 ? 3.281 0.049 -11.188 1 90.62 93 SER A CA 1
ATOM 724 C C . SER A 1 93 ? 3.27 0.824 -12.5 1 90.62 93 SER A C 1
ATOM 726 O O . SER A 1 93 ? 3.719 0.317 -13.531 1 90.62 93 SER A O 1
ATOM 728 N N . PHE A 1 94 ? 2.842 2.072 -12.422 1 93.12 94 PHE A N 1
ATOM 729 C CA . PHE A 1 94 ? 2.736 2.873 -13.633 1 93.12 94 PHE A CA 1
ATOM 730 C C . PHE A 1 94 ? 3.436 4.215 -13.461 1 93.12 94 PHE A C 1
ATOM 732 O O . PHE A 1 94 ? 3.457 4.773 -12.359 1 93.12 94 PHE A O 1
ATOM 739 N N . ASN A 1 95 ? 3.996 4.609 -14.602 1 91.12 95 ASN A N 1
ATOM 740 C CA . ASN A 1 95 ? 4.535 5.965 -14.664 1 91.12 95 ASN A CA 1
ATOM 741 C C . ASN A 1 95 ? 3.43 7 -14.867 1 91.12 95 ASN A C 1
ATOM 743 O O . ASN A 1 95 ? 2.629 6.883 -15.797 1 91.12 95 ASN A O 1
ATOM 747 N N . GLU A 1 96 ? 3.459 7.938 -14.023 1 86.44 96 GLU A N 1
ATOM 748 C CA . GLU A 1 96 ? 2.377 8.914 -14.031 1 86.44 96 GLU A CA 1
ATOM 749 C C . GLU A 1 96 ? 2.502 9.867 -15.219 1 86.44 96 GLU A C 1
ATOM 751 O O . GLU A 1 96 ? 1.551 10.578 -15.555 1 86.44 96 GLU A O 1
ATOM 756 N N . TYR A 1 97 ? 3.59 9.891 -15.898 1 85.75 97 TYR A N 1
ATOM 757 C CA . TYR A 1 97 ? 3.861 10.883 -16.938 1 85.75 97 TYR A CA 1
ATOM 758 C C . TYR A 1 97 ? 3.707 10.266 -18.328 1 85.75 97 TYR A C 1
ATOM 760 O O . TYR A 1 97 ? 3.898 10.953 -19.328 1 85.75 97 TYR A O 1
ATOM 768 N N . THR A 1 98 ? 3.367 9.047 -18.406 1 91.38 98 THR A N 1
ATOM 769 C CA . THR A 1 98 ? 3.176 8.344 -19.672 1 91.38 98 THR A CA 1
ATOM 770 C C . THR A 1 98 ? 1.785 7.723 -19.734 1 91.38 98 THR A C 1
ATOM 772 O O . THR A 1 98 ? 1.295 7.172 -18.75 1 91.38 98 THR A O 1
ATOM 775 N N . ARG A 1 99 ? 1.216 7.871 -20.891 1 93.25 99 ARG A N 1
ATOM 776 C CA . ARG A 1 99 ? -0.097 7.262 -21.078 1 93.25 99 ARG A CA 1
ATOM 777 C C . ARG A 1 99 ? -0.035 5.75 -20.891 1 93.25 99 ARG A C 1
ATOM 779 O O . ARG A 1 99 ? 0.996 5.129 -21.141 1 93.25 99 ARG A O 1
ATOM 786 N N . LEU A 1 100 ? -1.156 5.23 -20.516 1 96.75 100 LEU A N 1
ATOM 787 C CA . LEU A 1 100 ? -1.207 3.816 -20.156 1 96.75 100 LEU A CA 1
ATOM 788 C C . LEU A 1 100 ? -0.989 2.943 -21.391 1 96.75 100 LEU A C 1
ATOM 790 O O . LEU A 1 100 ? -0.358 1.888 -21.312 1 96.75 100 LEU A O 1
ATOM 794 N N . ASP A 1 101 ? -1.508 3.363 -22.547 1 97.12 101 ASP A N 1
ATOM 795 C CA . ASP A 1 101 ? -1.335 2.557 -23.75 1 97.12 101 ASP A CA 1
ATOM 796 C C . ASP A 1 101 ? 0.145 2.367 -24.078 1 97.12 101 ASP A C 1
ATOM 798 O O . ASP A 1 101 ? 0.592 1.246 -24.328 1 97.12 101 ASP A O 1
ATOM 802 N N . LYS A 1 102 ? 0.875 3.473 -23.984 1 96.81 102 LYS A N 1
ATOM 803 C CA . LYS A 1 102 ? 2.305 3.416 -24.281 1 96.81 102 LYS A CA 1
ATOM 804 C C . LYS A 1 102 ? 3.027 2.496 -23.297 1 96.81 102 LYS A C 1
ATOM 806 O O . LYS A 1 102 ? 3.893 1.712 -23.703 1 96.81 102 LYS A O 1
ATOM 811 N N . GLN A 1 103 ? 2.631 2.578 -22.125 1 97.38 103 GLN A N 1
ATOM 812 C CA . GLN A 1 103 ? 3.287 1.768 -21.109 1 97.38 103 GLN A CA 1
ATOM 813 C C . GLN A 1 103 ? 2.938 0.291 -21.266 1 97.38 103 GLN A C 1
ATOM 815 O O . GLN A 1 103 ? 3.811 -0.573 -21.172 1 97.38 103 GLN A O 1
ATOM 820 N N . LEU A 1 104 ? 1.691 0.023 -21.531 1 98.06 104 LEU A N 1
ATOM 821 C CA . LEU A 1 104 ? 1.251 -1.359 -21.688 1 98.06 104 LEU A CA 1
ATOM 822 C C . LEU A 1 104 ? 1.878 -1.997 -22.922 1 98.06 104 LEU A C 1
ATOM 824 O O . LEU A 1 104 ? 2.275 -3.164 -22.891 1 98.06 104 LEU A O 1
ATOM 828 N N . ILE A 1 105 ? 1.984 -1.241 -23.953 1 98.06 105 ILE A N 1
ATOM 829 C CA . ILE A 1 105 ? 2.627 -1.726 -25.156 1 98.06 105 ILE A CA 1
ATOM 830 C C . ILE A 1 105 ? 4.09 -2.057 -24.875 1 98.06 105 ILE A C 1
ATOM 832 O O . ILE A 1 105 ? 4.586 -3.111 -25.281 1 98.06 105 ILE A O 1
ATOM 836 N N . ALA A 1 106 ? 4.727 -1.171 -24.156 1 97.38 106 ALA A N 1
ATOM 837 C CA . ALA A 1 106 ? 6.133 -1.381 -23.812 1 97.38 106 ALA A CA 1
ATOM 838 C C . ALA A 1 106 ? 6.309 -2.643 -22.969 1 97.38 106 ALA A C 1
ATOM 840 O O . ALA A 1 106 ? 7.219 -3.436 -23.219 1 97.38 106 ALA A O 1
ATOM 841 N N . ILE A 1 107 ? 5.438 -2.863 -22.078 1 96 107 ILE A N 1
ATOM 842 C CA . ILE A 1 107 ? 5.492 -4.035 -21.203 1 96 107 ILE A CA 1
ATOM 843 C C . ILE A 1 107 ? 5.332 -5.305 -22.047 1 96 107 ILE A C 1
ATOM 845 O O . ILE A 1 107 ? 6.117 -6.242 -21.906 1 96 107 ILE A O 1
ATOM 849 N N . TYR A 1 108 ? 4.34 -5.336 -22.844 1 97.19 108 TYR A N 1
ATOM 850 C CA . TYR A 1 108 ? 4.062 -6.527 -23.641 1 97.19 108 TYR A CA 1
ATOM 851 C C . TYR A 1 108 ? 5.207 -6.816 -24.609 1 97.19 108 TYR A C 1
ATOM 853 O O . TYR A 1 108 ? 5.652 -7.961 -24.719 1 97.19 108 TYR A O 1
ATOM 861 N N . ARG A 1 109 ? 5.715 -5.809 -25.219 1 96.81 109 ARG A N 1
ATOM 862 C CA . ARG A 1 109 ? 6.734 -5.977 -26.25 1 96.81 109 ARG A CA 1
ATOM 863 C C . ARG A 1 109 ? 8.086 -6.309 -25.625 1 96.81 109 ARG A C 1
ATOM 865 O O . ARG A 1 109 ? 8.992 -6.785 -26.328 1 96.81 109 ARG A O 1
ATOM 872 N N . TYR A 1 110 ? 8.219 -6.023 -24.422 1 95 110 TYR A N 1
ATOM 873 C CA . TYR A 1 110 ? 9.422 -6.441 -23.719 1 95 110 TYR A CA 1
ATOM 874 C C . TYR A 1 110 ? 9.516 -7.961 -23.656 1 95 110 TYR A C 1
ATOM 876 O O . TYR A 1 110 ? 10.617 -8.523 -23.703 1 95 110 TYR A O 1
ATOM 884 N N . HIS A 1 111 ? 8.391 -8.602 -23.672 1 93.94 111 HIS A N 1
ATOM 885 C CA . HIS A 1 111 ? 8.359 -10.047 -23.484 1 93.94 111 HIS A CA 1
ATOM 886 C C . HIS A 1 111 ? 8.039 -10.766 -24.797 1 93.94 111 HIS A C 1
ATOM 888 O O . HIS A 1 111 ? 8.336 -11.953 -24.953 1 93.94 111 HIS A O 1
ATOM 894 N N . PHE A 1 112 ? 7.398 -10.016 -25.688 1 94.88 112 PHE A N 1
ATOM 895 C CA . PHE A 1 112 ? 6.996 -10.617 -26.953 1 94.88 112 PHE A CA 1
ATOM 896 C C . PHE A 1 112 ? 7.465 -9.773 -28.125 1 94.88 112 PHE A C 1
ATOM 898 O O . PHE A 1 112 ? 7.328 -8.547 -28.109 1 94.88 112 PHE A O 1
ATOM 905 N N . ASN A 1 113 ? 8.023 -10.422 -29.109 1 96.19 113 ASN A N 1
ATOM 906 C CA . ASN A 1 113 ? 8.43 -9.75 -30.328 1 96.19 113 ASN A CA 1
ATOM 907 C C . ASN A 1 113 ? 7.258 -9.586 -31.297 1 96.19 113 ASN A C 1
ATOM 909 O O . ASN A 1 113 ? 7.082 -10.398 -32.219 1 96.19 113 ASN A O 1
ATOM 913 N N . VAL A 1 114 ? 6.523 -8.523 -31.125 1 97 114 VAL A N 1
ATOM 914 C CA . VAL A 1 114 ? 5.332 -8.289 -31.938 1 97 114 VAL A CA 1
ATOM 915 C C . VAL A 1 114 ? 5.254 -6.812 -32.312 1 97 114 VAL A C 1
ATOM 917 O O . VAL A 1 114 ? 5.965 -5.977 -31.75 1 97 114 VAL A O 1
ATOM 920 N N . SER A 1 115 ? 4.445 -6.5 -33.281 1 97.56 115 SER A N 1
ATOM 921 C CA . SER A 1 115 ? 4.223 -5.113 -33.656 1 97.56 115 SER A CA 1
ATOM 922 C C . SER A 1 115 ? 3.4 -4.363 -32.625 1 97.56 115 SER A C 1
ATOM 924 O O . SER A 1 115 ? 2.758 -4.984 -31.766 1 97.56 115 SER A O 1
ATOM 926 N N . LYS A 1 116 ? 3.43 -3.086 -32.719 1 97.44 116 LYS A N 1
ATOM 927 C CA . LYS A 1 116 ? 2.629 -2.242 -31.844 1 97.44 116 LYS A CA 1
ATOM 928 C C . LYS A 1 116 ? 1.144 -2.566 -31.969 1 97.44 116 LYS A C 1
ATOM 930 O O . LYS A 1 116 ? 0.427 -2.621 -30.969 1 97.44 116 LYS A O 1
ATOM 935 N N . ASP A 1 117 ? 0.764 -2.803 -33.125 1 97.12 117 ASP A N 1
ATOM 936 C CA . ASP A 1 117 ? -0.645 -3.084 -33.406 1 97.12 117 ASP A CA 1
ATOM 937 C C . ASP A 1 117 ? -1.07 -4.402 -32.75 1 97.12 117 ASP A C 1
ATOM 939 O O . ASP A 1 117 ? -2.152 -4.492 -32.188 1 97.12 117 ASP A O 1
ATOM 943 N N . ASN A 1 118 ? -0.271 -5.348 -32.875 1 97.44 118 ASN A N 1
ATOM 944 C CA . ASN A 1 118 ? -0.575 -6.637 -32.25 1 97.44 118 ASN A CA 1
ATOM 945 C C . ASN A 1 118 ? -0.566 -6.555 -30.734 1 97.44 118 ASN A C 1
ATOM 947 O O . ASN A 1 118 ? -1.389 -7.188 -30.078 1 97.44 118 ASN A O 1
ATOM 951 N N . ALA A 1 119 ? 0.36 -5.805 -30.297 1 97.94 119 ALA A N 1
ATOM 952 C CA . ALA A 1 119 ? 0.394 -5.578 -28.844 1 97.94 119 ALA A CA 1
ATOM 953 C C . ALA A 1 119 ? -0.896 -4.922 -28.375 1 97.94 119 ALA A C 1
ATOM 955 O O . ALA A 1 119 ? -1.48 -5.344 -27.375 1 97.94 119 ALA A O 1
ATOM 956 N N . LEU A 1 120 ? -1.334 -3.967 -29.109 1 97.56 120 LEU A N 1
ATOM 957 C CA . LEU A 1 120 ? -2.539 -3.23 -28.75 1 97.56 120 LEU A CA 1
ATOM 958 C C . LEU A 1 120 ? -3.76 -4.145 -28.766 1 97.56 120 LEU A C 1
ATOM 960 O O . LEU A 1 120 ? -4.633 -4.031 -27.891 1 97.56 120 LEU A O 1
ATOM 964 N N . LYS A 1 121 ? -3.803 -5.027 -29.672 1 97.25 121 LYS A N 1
ATOM 965 C CA . LYS A 1 121 ? -4.902 -5.984 -29.734 1 97.25 121 LYS A CA 1
ATOM 966 C C . LYS A 1 121 ? -4.945 -6.867 -28.5 1 97.25 121 LYS A C 1
ATOM 968 O O . LYS A 1 121 ? -6.012 -7.09 -27.922 1 97.25 121 LYS A O 1
ATOM 973 N N . LYS A 1 122 ? -3.771 -7.34 -28.141 1 97.25 122 LYS A N 1
ATOM 974 C CA . LYS A 1 122 ? -3.689 -8.172 -26.938 1 97.25 122 LYS A CA 1
ATOM 975 C C . LYS A 1 122 ? -4.09 -7.391 -25.688 1 97.25 122 LYS A C 1
ATOM 977 O O . LYS A 1 122 ? -4.793 -7.91 -24.828 1 97.25 122 LYS A O 1
ATOM 982 N N . ILE A 1 123 ? -3.668 -6.18 -25.625 1 97.75 123 ILE A N 1
ATOM 983 C CA . ILE A 1 123 ? -3.963 -5.312 -24.484 1 97.75 123 ILE A CA 1
ATOM 984 C C . ILE A 1 123 ? -5.473 -5.098 -24.375 1 97.75 123 ILE A C 1
ATOM 986 O O . ILE A 1 123 ? -6.051 -5.238 -23.297 1 97.75 123 ILE A O 1
ATOM 990 N N . LYS A 1 124 ? -6.07 -4.809 -25.469 1 97.38 124 LYS A N 1
ATOM 991 C CA . LYS A 1 124 ? -7.516 -4.582 -25.484 1 97.38 124 LYS A CA 1
ATOM 992 C C . LYS A 1 124 ? -8.273 -5.836 -25.062 1 97.38 124 LYS A C 1
ATOM 994 O O . LYS A 1 124 ? -9.25 -5.754 -24.312 1 97.38 124 LYS A O 1
ATOM 999 N N . LYS A 1 125 ? -7.801 -6.938 -25.5 1 96.75 125 LYS A N 1
ATOM 1000 C CA . LYS A 1 125 ? -8.406 -8.203 -25.094 1 96.75 125 LYS A CA 1
ATOM 1001 C C . LYS A 1 125 ? -8.258 -8.422 -23.578 1 96.75 125 LYS A C 1
ATOM 1003 O O . LYS A 1 125 ? -9.219 -8.797 -22.906 1 96.75 125 LYS A O 1
ATOM 1008 N N . ALA A 1 126 ? -7.129 -8.18 -23.047 1 96.56 126 ALA A N 1
ATOM 1009 C CA . ALA A 1 126 ? -6.859 -8.359 -21.625 1 96.56 126 ALA A CA 1
ATOM 1010 C C . ALA A 1 126 ? -7.746 -7.445 -20.781 1 96.56 126 ALA A C 1
ATOM 1012 O O . ALA A 1 126 ? -8.18 -7.828 -19.688 1 96.56 126 ALA A O 1
ATOM 1013 N N . LEU A 1 127 ? -7.988 -6.27 -21.281 1 97.5 127 LEU A N 1
ATOM 1014 C CA . LEU A 1 127 ? -8.852 -5.332 -20.578 1 97.5 127 LEU A CA 1
ATOM 1015 C C . LEU A 1 127 ? -10.258 -5.906 -20.406 1 97.5 127 LEU A C 1
ATOM 1017 O O . LEU A 1 127 ? -10.891 -5.711 -19.359 1 97.5 127 LEU A O 1
ATOM 1021 N N . THR A 1 128 ? -10.664 -6.637 -21.344 1 95.88 128 THR A N 1
ATOM 1022 C CA . THR A 1 128 ? -11.984 -7.254 -21.266 1 95.88 128 THR A CA 1
ATOM 1023 C C . THR A 1 128 ? -12.008 -8.328 -20.172 1 95.88 128 THR A C 1
ATOM 1025 O O . THR A 1 128 ? -13.039 -8.562 -19.547 1 95.88 128 THR A O 1
ATOM 1028 N N . TRP A 1 129 ? -10.891 -8.961 -19.922 1 94.31 129 TRP A N 1
ATOM 1029 C CA . TRP A 1 129 ? -10.805 -10.008 -18.906 1 94.31 129 TRP A CA 1
ATOM 1030 C C . TRP A 1 129 ? -11.008 -9.43 -17.516 1 94.31 129 TRP A C 1
ATOM 1032 O O . TRP A 1 129 ? -11.359 -10.156 -16.578 1 94.31 129 TRP A O 1
ATOM 1042 N N . VAL A 1 130 ? -10.789 -8.117 -17.391 1 95.88 130 VAL A N 1
ATOM 1043 C CA . VAL A 1 130 ? -10.898 -7.488 -16.078 1 95.88 130 VAL A CA 1
ATOM 1044 C C . VAL A 1 130 ? -12.094 -6.539 -16.062 1 95.88 130 VAL A C 1
ATOM 1046 O O . VAL A 1 130 ? -12.117 -5.586 -15.273 1 95.88 130 VAL A O 1
ATOM 1049 N N . ASN A 1 131 ? -12.969 -6.629 -16.953 1 94.44 131 ASN A N 1
ATOM 1050 C CA . ASN A 1 131 ? -14.25 -5.934 -17.031 1 94.44 131 ASN A CA 1
ATOM 1051 C C . ASN A 1 131 ? -14.055 -4.445 -17.312 1 94.44 131 ASN A C 1
ATOM 1053 O O . ASN A 1 131 ? -14.742 -3.609 -16.719 1 94.44 131 ASN A O 1
ATOM 1057 N N . LEU A 1 132 ? -13.008 -4.152 -18.062 1 95.62 132 LEU A N 1
ATOM 1058 C CA . LEU A 1 132 ? -12.828 -2.816 -18.609 1 95.62 132 LEU A CA 1
ATOM 1059 C C . LEU A 1 132 ? -13.086 -2.809 -20.109 1 95.62 132 LEU A C 1
ATOM 1061 O O . LEU A 1 132 ? -12.156 -2.906 -20.906 1 95.62 132 LEU A O 1
ATOM 1065 N N . ASN A 1 133 ? -14.281 -2.514 -20.453 1 92.62 133 ASN A N 1
ATOM 1066 C CA . ASN A 1 133 ? -14.711 -2.672 -21.844 1 92.62 133 ASN A CA 1
ATOM 1067 C C . ASN A 1 133 ? -14.508 -1.392 -22.641 1 92.62 133 ASN A C 1
ATOM 1069 O O . ASN A 1 133 ? -14.531 -1.414 -23.875 1 92.62 133 ASN A O 1
ATOM 1073 N N . ASP A 1 134 ? -14.305 -0.321 -21.938 1 91.69 134 ASP A N 1
ATOM 1074 C CA . ASP A 1 134 ? -14.016 0.934 -22.625 1 91.69 134 ASP A CA 1
ATOM 1075 C C . ASP A 1 134 ? -12.523 1.059 -22.953 1 91.69 134 ASP A C 1
ATOM 1077 O O . ASP A 1 134 ? -11.727 1.402 -22.078 1 91.69 134 ASP A O 1
ATOM 1081 N N . GLU A 1 135 ? -12.195 0.948 -24.203 1 90.69 135 GLU A N 1
ATOM 1082 C CA . GLU A 1 135 ? -10.805 0.935 -24.641 1 90.69 135 GLU A CA 1
ATOM 1083 C C . GLU A 1 135 ? -10.156 2.301 -24.453 1 90.69 135 GLU A C 1
ATOM 1085 O O . GLU A 1 135 ? -8.922 2.408 -24.422 1 90.69 135 GLU A O 1
ATOM 1090 N N . SER A 1 136 ? -10.93 3.295 -24.359 1 92.69 136 SER A N 1
ATOM 1091 C CA . SER A 1 136 ? -10.375 4.641 -24.234 1 92.69 136 SER A CA 1
ATOM 1092 C C . SER A 1 136 ? -9.648 4.82 -22.906 1 92.69 136 SER A C 1
ATOM 1094 O O . SER A 1 136 ? -8.898 5.785 -22.719 1 92.69 136 SER A O 1
ATOM 1096 N N . ILE A 1 137 ? -9.781 3.857 -22.062 1 94.38 137 ILE A N 1
ATOM 1097 C CA . ILE A 1 137 ? -9.203 3.941 -20.719 1 94.38 137 ILE A CA 1
ATOM 1098 C C . ILE A 1 137 ? -7.68 3.969 -20.828 1 94.38 137 ILE A C 1
ATOM 1100 O O . ILE A 1 137 ? -7.008 4.609 -20.016 1 94.38 137 ILE A O 1
ATOM 1104 N N . ILE A 1 138 ? -7.145 3.35 -21.812 1 95.38 138 ILE A N 1
ATOM 1105 C CA . ILE A 1 138 ? -5.695 3.227 -21.875 1 95.38 138 ILE A CA 1
ATOM 1106 C C . ILE A 1 138 ? -5.102 4.48 -22.516 1 95.38 138 ILE A C 1
ATOM 1108 O O . ILE A 1 138 ? -3.883 4.672 -22.516 1 95.38 138 ILE A O 1
ATOM 1112 N N . ASN A 1 139 ? -5.957 5.336 -23.062 1 93.88 139 ASN A N 1
ATOM 1113 C CA . ASN A 1 139 ? -5.492 6.613 -23.594 1 93.88 139 ASN A CA 1
ATOM 1114 C C . ASN A 1 139 ? -5.324 7.652 -22.484 1 93.88 139 ASN A C 1
ATOM 1116 O O . ASN A 1 139 ? -4.934 8.789 -22.766 1 93.88 139 ASN A O 1
ATOM 1120 N N . LYS A 1 140 ? -5.52 7.227 -21.328 1 91.5 140 LYS A N 1
ATOM 1121 C CA . LYS A 1 140 ? -5.445 8.109 -20.172 1 91.5 140 LYS A CA 1
ATOM 1122 C C . LYS A 1 140 ? -4.16 7.879 -19.391 1 91.5 140 LYS A C 1
ATOM 1124 O O . LYS A 1 140 ? -3.432 6.922 -19.641 1 91.5 140 LYS A O 1
ATOM 1129 N N . TYR A 1 141 ? -3.924 8.859 -18.5 1 89.94 141 TYR A N 1
ATOM 1130 C CA . TYR A 1 141 ? -2.855 8.719 -17.516 1 89.94 141 TYR A CA 1
ATOM 1131 C C . TYR A 1 141 ? -3.367 8.031 -16.25 1 89.94 141 TYR A C 1
ATOM 1133 O O . TYR A 1 141 ? -4.57 8.023 -15.977 1 89.94 141 TYR A O 1
ATOM 1141 N N . SER A 1 142 ? -2.434 7.465 -15.492 1 91.12 142 SER A N 1
ATOM 1142 C CA . SER A 1 142 ? -2.809 6.68 -14.32 1 91.12 142 SER A CA 1
ATOM 1143 C C . SER A 1 142 ? -3.613 7.516 -13.328 1 91.12 142 SER A C 1
ATOM 1145 O O . SER A 1 142 ? -4.57 7.023 -12.734 1 91.12 142 SER A O 1
ATOM 1147 N N . PHE A 1 143 ? -3.312 8.789 -13.234 1 83.12 143 PHE A N 1
ATOM 1148 C CA . PHE A 1 143 ? -3.939 9.641 -12.227 1 83.12 143 PHE A CA 1
ATOM 1149 C C . PHE A 1 143 ? -5.363 9.992 -12.633 1 83.12 143 PHE A C 1
ATOM 1151 O O . PHE A 1 143 ? -6.129 10.531 -11.828 1 83.12 143 PHE A O 1
ATOM 1158 N N . GLN A 1 144 ? -5.758 9.648 -13.836 1 84.94 144 GLN A N 1
ATOM 1159 C CA . GLN A 1 144 ? -7.086 9.977 -14.344 1 84.94 144 GLN A CA 1
ATOM 1160 C C . GLN A 1 144 ? -8.062 8.828 -14.102 1 84.94 144 GLN A C 1
ATOM 1162 O O . GLN A 1 144 ? -9.258 8.953 -14.367 1 84.94 144 GLN A O 1
ATOM 1167 N N . LEU A 1 145 ? -7.566 7.75 -13.609 1 88.88 145 LEU A N 1
ATOM 1168 C CA . LEU A 1 145 ? -8.391 6.578 -13.344 1 88.88 145 LEU A CA 1
ATOM 1169 C C . LEU A 1 145 ? -8.703 6.457 -11.859 1 88.88 145 LEU A C 1
ATOM 1171 O O . LEU A 1 145 ? -7.906 6.879 -11.016 1 88.88 145 LEU A O 1
ATOM 1175 N N . SER A 1 146 ? -9.938 5.863 -11.625 1 84.25 146 SER A N 1
ATOM 1176 C CA . SER A 1 146 ? -10.203 5.496 -10.242 1 84.25 146 SER A CA 1
ATOM 1177 C C . SER A 1 146 ? -9.25 4.402 -9.766 1 84.25 146 SER A C 1
ATOM 1179 O O . SER A 1 146 ? -8.625 3.719 -10.586 1 84.25 146 SER A O 1
ATOM 1181 N N . GLY A 1 147 ? -9.109 4.266 -8.445 1 87.94 147 GLY A N 1
ATOM 1182 C CA . GLY A 1 147 ? -8.266 3.219 -7.891 1 87.94 147 GLY A CA 1
ATOM 1183 C C . GLY A 1 147 ? -8.633 1.834 -8.398 1 87.94 147 GLY A C 1
ATOM 1184 O O . GLY A 1 147 ? -7.754 1.051 -8.766 1 87.94 147 GLY A O 1
ATOM 1185 N N . GLY A 1 148 ? -9.938 1.573 -8.422 1 90.75 148 GLY A N 1
ATOM 1186 C CA . GLY A 1 148 ? -10.398 0.293 -8.922 1 90.75 148 GLY A CA 1
ATOM 1187 C C . GLY A 1 148 ? -10.086 0.081 -10.391 1 90.75 148 GLY A C 1
ATOM 1188 O O . GLY A 1 148 ? -9.703 -1.017 -10.797 1 90.75 148 GLY A O 1
ATOM 1189 N N . GLN A 1 149 ? -10.211 1.114 -11.133 1 93.12 149 GLN A N 1
ATOM 1190 C CA . GLN A 1 149 ? -9.906 1.041 -12.555 1 93.12 149 GLN A CA 1
ATOM 1191 C C . GLN A 1 149 ? -8.414 0.792 -12.781 1 93.12 149 GLN A C 1
ATOM 1193 O O . GLN A 1 149 ? -8.039 -0.065 -13.586 1 93.12 149 GLN A O 1
ATOM 1198 N N . LEU A 1 150 ? -7.637 1.533 -12.055 1 94.44 150 LEU A N 1
ATOM 1199 C CA . LEU A 1 150 ? -6.195 1.407 -12.234 1 94.44 150 LEU A CA 1
ATOM 1200 C C . LEU A 1 150 ? -5.711 0.028 -11.797 1 94.44 150 LEU A C 1
ATOM 1202 O O . LEU A 1 150 ? -4.832 -0.557 -12.438 1 94.44 150 LEU A O 1
ATOM 1206 N N . GLU A 1 151 ? -6.266 -0.472 -10.742 1 95.69 151 GLU A N 1
ATOM 1207 C CA . GLU A 1 151 ? -5.902 -1.818 -10.305 1 95.69 151 GLU A CA 1
ATOM 1208 C C . GLU A 1 151 ? -6.281 -2.855 -11.359 1 95.69 151 GLU A C 1
ATOM 1210 O O . GLU A 1 151 ? -5.523 -3.791 -11.625 1 95.69 151 GLU A O 1
ATOM 1215 N N . ARG A 1 152 ? -7.41 -2.691 -11.992 1 96.5 152 ARG A N 1
ATOM 1216 C CA . ARG A 1 152 ? -7.816 -3.596 -13.062 1 96.5 152 ARG A CA 1
ATOM 1217 C C . ARG A 1 152 ? -6.844 -3.525 -14.234 1 96.5 152 ARG A C 1
ATOM 1219 O O . ARG A 1 152 ? -6.504 -4.551 -14.828 1 96.5 152 ARG A O 1
ATOM 1226 N N . VAL A 1 153 ? -6.422 -2.314 -14.547 1 97 153 VAL A N 1
ATOM 1227 C CA . VAL A 1 153 ? -5.422 -2.158 -15.594 1 97 153 VAL A CA 1
ATOM 1228 C C . VAL A 1 153 ? -4.137 -2.879 -15.195 1 97 153 VAL A C 1
ATOM 1230 O O . VAL A 1 153 ? -3.506 -3.541 -16.016 1 97 153 VAL A O 1
ATOM 1233 N N . ASN A 1 154 ? -3.799 -2.74 -13.961 1 96.81 154 ASN A N 1
ATOM 1234 C CA . ASN A 1 154 ? -2.617 -3.428 -13.445 1 96.81 154 ASN A CA 1
ATOM 1235 C C . ASN A 1 154 ? -2.738 -4.941 -13.602 1 96.81 154 ASN A C 1
ATOM 1237 O O . ASN A 1 154 ? -1.814 -5.594 -14.086 1 96.81 154 ASN A O 1
ATOM 1241 N N . ILE A 1 155 ? -3.816 -5.449 -13.227 1 97.12 155 ILE A N 1
ATOM 1242 C CA . ILE A 1 155 ? -4.055 -6.883 -13.336 1 97.12 155 ILE A CA 1
ATOM 1243 C C . ILE A 1 155 ? -4.027 -7.301 -14.805 1 97.12 155 ILE A C 1
ATOM 1245 O O . ILE A 1 155 ? -3.42 -8.312 -15.164 1 97.12 155 ILE A O 1
ATOM 1249 N N . ALA A 1 156 ? -4.629 -6.523 -15.672 1 97.06 156 ALA A N 1
ATOM 1250 C CA . ALA A 1 156 ? -4.609 -6.801 -17.109 1 97.06 156 ALA A CA 1
ATOM 1251 C C . ALA A 1 156 ? -3.182 -6.836 -17.641 1 97.06 156 ALA A C 1
ATOM 1253 O O . ALA A 1 156 ? -2.85 -7.672 -18.484 1 97.06 156 ALA A O 1
ATOM 1254 N N . SER A 1 157 ? -2.355 -5.926 -17.125 1 97.25 157 SER A N 1
ATOM 1255 C CA . SER A 1 157 ? -0.972 -5.828 -17.578 1 97.25 157 SER A CA 1
ATOM 1256 C C . SER A 1 157 ? -0.192 -7.094 -17.234 1 97.25 157 SER A C 1
ATOM 1258 O O . SER A 1 157 ? 0.811 -7.402 -17.891 1 97.25 157 SER A O 1
ATOM 1260 N N . VAL A 1 158 ? -0.672 -7.789 -16.266 1 96.38 158 VAL A N 1
ATOM 1261 C CA . VAL A 1 158 ? -0.053 -9.047 -15.852 1 96.38 158 VAL A CA 1
ATOM 1262 C C . VAL A 1 158 ? -0.642 -10.203 -16.656 1 96.38 158 VAL A C 1
ATOM 1264 O O . VAL A 1 158 ? 0.096 -11.023 -17.203 1 96.38 158 VAL A O 1
ATOM 1267 N N . LEU A 1 159 ? -1.91 -10.227 -16.875 1 96.12 159 LEU A N 1
ATOM 1268 C CA . LEU A 1 159 ? -2.629 -11.32 -17.531 1 96.12 159 LEU A CA 1
ATOM 1269 C C . LEU A 1 159 ? -2.25 -11.406 -19 1 96.12 159 LEU A C 1
ATOM 1271 O O . LEU A 1 159 ? -2.182 -12.508 -19.562 1 96.12 159 LEU A O 1
ATOM 1275 N N . MET A 1 160 ? -2.016 -10.289 -19.562 1 96.44 160 MET A N 1
ATOM 1276 C CA . MET A 1 160 ? -1.762 -10.258 -21 1 96.44 160 MET A CA 1
ATOM 1277 C C . MET A 1 160 ? -0.49 -11.023 -21.344 1 96.44 160 MET A C 1
ATOM 1279 O O . MET A 1 160 ? -0.281 -11.398 -22.5 1 96.44 160 MET A O 1
ATOM 1283 N N . LEU A 1 161 ? 0.322 -11.281 -20.375 1 95.75 161 LEU A N 1
ATOM 1284 C CA . LEU A 1 161 ? 1.582 -11.984 -20.594 1 95.75 161 LEU A CA 1
ATOM 1285 C C . LEU A 1 161 ? 1.398 -13.492 -20.469 1 95.75 161 LEU A C 1
ATOM 1287 O O . LEU A 1 161 ? 2.348 -14.25 -20.656 1 95.75 161 LEU A O 1
ATOM 1291 N N . ASP A 1 162 ? 0.226 -13.906 -20.094 1 93.69 162 ASP A N 1
ATOM 1292 C CA . ASP A 1 162 ? -0.161 -15.312 -20 1 93.69 162 ASP A CA 1
ATOM 1293 C C . ASP A 1 162 ? 0.748 -16.078 -19.031 1 93.69 162 ASP A C 1
ATOM 1295 O O . ASP A 1 162 ? 1.335 -17.094 -19.391 1 93.69 162 ASP A O 1
ATOM 1299 N N . PRO A 1 163 ? 0.876 -15.609 -17.828 1 94.5 163 PRO A N 1
ATOM 1300 C CA . PRO A 1 163 ? 1.742 -16.281 -16.859 1 94.5 163 PRO A CA 1
ATOM 1301 C C . PRO A 1 163 ? 1.158 -17.609 -16.359 1 94.5 163 PRO A C 1
ATOM 1303 O O . PRO A 1 163 ? -0.06 -17.797 -16.406 1 94.5 163 PRO A O 1
ATOM 1306 N N . GLU A 1 164 ? 2.059 -18.453 -15.883 1 92.5 164 GLU A N 1
ATOM 1307 C CA . GLU A 1 164 ? 1.639 -19.719 -15.297 1 92.5 164 GLU A CA 1
ATOM 1308 C C . GLU A 1 164 ? 1.141 -19.531 -13.867 1 92.5 164 GLU A C 1
ATOM 1310 O O . GLU A 1 164 ? 0.271 -20.281 -13.406 1 92.5 164 GLU A O 1
ATOM 1315 N N . LEU A 1 165 ? 1.711 -18.625 -13.258 1 96.25 165 LEU A N 1
ATOM 1316 C CA . LEU A 1 165 ? 1.404 -18.281 -11.867 1 96.25 165 LEU A CA 1
ATOM 1317 C C . LEU A 1 165 ? 1.293 -16.781 -11.68 1 96.25 165 LEU A C 1
ATOM 1319 O O . LEU A 1 165 ? 2.113 -16.016 -12.203 1 96.25 165 LEU A O 1
ATOM 1323 N N . ILE A 1 166 ? 0.247 -16.406 -11.031 1 97.31 166 ILE A N 1
ATOM 1324 C CA . ILE A 1 166 ? 0.098 -15 -10.648 1 97.31 166 ILE A CA 1
ATOM 1325 C C . ILE A 1 166 ? 0.243 -14.859 -9.141 1 97.31 166 ILE A C 1
ATOM 1327 O O . ILE A 1 166 ? -0.486 -15.5 -8.375 1 97.31 166 ILE A O 1
ATOM 1331 N N . ILE A 1 167 ? 1.23 -14.055 -8.719 1 97.31 167 ILE A N 1
ATOM 1332 C CA . ILE A 1 167 ? 1.373 -13.719 -7.309 1 97.31 167 ILE A CA 1
ATOM 1333 C C . ILE A 1 167 ? 0.763 -12.344 -7.039 1 97.31 167 ILE A C 1
ATOM 1335 O O . ILE A 1 167 ? 1.173 -11.352 -7.641 1 97.31 167 ILE A O 1
ATOM 1339 N N . ALA A 1 168 ? -0.242 -12.367 -6.207 1 97 168 ALA A N 1
ATOM 1340 C CA . ALA A 1 168 ? -0.889 -11.133 -5.789 1 97 168 ALA A CA 1
ATOM 1341 C C . ALA A 1 168 ? -0.564 -10.805 -4.332 1 97 168 ALA A C 1
ATOM 1343 O O . ALA A 1 168 ? -1.093 -11.445 -3.416 1 97 168 ALA A O 1
ATOM 1344 N N . ASP A 1 169 ? 0.222 -9.828 -4.168 1 94.38 169 ASP A N 1
ATOM 1345 C CA . ASP A 1 169 ? 0.696 -9.461 -2.836 1 94.38 169 ASP A CA 1
ATOM 1346 C C . ASP A 1 169 ? -0.139 -8.32 -2.25 1 94.38 169 ASP A C 1
ATOM 1348 O O . ASP A 1 169 ? 0.121 -7.148 -2.521 1 94.38 169 ASP A O 1
ATOM 1352 N N . GLU A 1 170 ? -1.071 -8.68 -1.436 1 92.62 170 GLU A N 1
ATOM 1353 C CA . GLU A 1 170 ? -2.01 -7.738 -0.83 1 92.62 170 GLU A CA 1
ATOM 1354 C C . GLU A 1 170 ? -2.607 -6.805 -1.877 1 92.62 170 GLU A C 1
ATOM 1356 O O . GLU A 1 170 ? -2.58 -5.582 -1.715 1 92.62 170 GLU A O 1
ATOM 1361 N N . PRO A 1 171 ? -3.352 -7.379 -2.787 1 93.81 171 PRO A N 1
ATOM 1362 C CA . PRO A 1 171 ? -3.764 -6.613 -3.967 1 93.81 171 PRO A CA 1
ATOM 1363 C C . PRO A 1 171 ? -4.832 -5.57 -3.648 1 93.81 171 PRO A C 1
ATOM 1365 O O . PRO A 1 171 ? -5.098 -4.684 -4.465 1 93.81 171 PRO A O 1
ATOM 1368 N N . VAL A 1 172 ? -5.453 -5.605 -2.465 1 91.06 172 VAL A N 1
ATOM 1369 C CA . VAL A 1 172 ? -6.57 -4.699 -2.213 1 91.06 172 VAL A CA 1
ATOM 1370 C C . VAL A 1 172 ? -6.227 -3.762 -1.059 1 91.06 172 VAL A C 1
ATOM 1372 O O . VAL A 1 172 ? -7.09 -3.035 -0.561 1 91.06 172 VAL A O 1
ATOM 1375 N N . ALA A 1 173 ? -4.992 -3.773 -0.667 1 85.62 173 ALA A N 1
ATOM 1376 C CA . ALA A 1 173 ? -4.559 -3.014 0.502 1 85.62 173 ALA A CA 1
ATOM 1377 C C . ALA A 1 173 ? -4.801 -1.519 0.304 1 85.62 173 ALA A C 1
ATOM 1379 O O . ALA A 1 173 ? -5.133 -0.807 1.254 1 85.62 173 ALA A O 1
ATOM 1380 N N . SER A 1 174 ? -4.715 -1.054 -0.871 1 84.88 174 SER A N 1
ATOM 1381 C CA . SER A 1 174 ? -4.793 0.377 -1.148 1 84.88 174 SER A CA 1
ATOM 1382 C C . SER A 1 174 ? -6.148 0.756 -1.735 1 84.88 174 SER A C 1
ATOM 1384 O O . SER A 1 174 ? -6.316 1.86 -2.254 1 84.88 174 SER A O 1
ATOM 1386 N N . LEU A 1 175 ? -7.078 -0.152 -1.621 1 88.12 175 LEU A N 1
ATOM 1387 C CA . LEU A 1 175 ? -8.398 0.083 -2.193 1 88.12 175 LEU A CA 1
ATOM 1388 C C . LEU A 1 175 ? -9.445 0.224 -1.097 1 88.12 175 LEU A C 1
ATOM 1390 O O . LEU A 1 175 ? -9.266 -0.278 0.014 1 88.12 175 LEU A O 1
ATOM 1394 N N . ASP A 1 176 ? -10.516 0.956 -1.432 1 84.44 176 ASP A N 1
ATOM 1395 C CA . ASP A 1 176 ? -11.648 0.993 -0.508 1 84.44 176 ASP A CA 1
ATOM 1396 C C . ASP A 1 176 ? -12.391 -0.342 -0.494 1 84.44 176 ASP A C 1
ATOM 1398 O O . ASP A 1 176 ? -12.102 -1.224 -1.308 1 84.44 176 ASP A O 1
ATOM 1402 N N . VAL A 1 177 ? -13.305 -0.428 0.357 1 81.69 177 VAL A N 1
ATOM 1403 C CA . VAL A 1 177 ? -13.977 -1.691 0.643 1 81.69 177 VAL A CA 1
ATOM 1404 C C . VAL A 1 177 ? -14.711 -2.182 -0.605 1 81.69 177 VAL A C 1
ATOM 1406 O O . VAL A 1 177 ? -14.625 -3.359 -0.959 1 81.69 177 VAL A O 1
ATOM 1409 N N . VAL A 1 178 ? -15.367 -1.359 -1.288 1 83.38 178 VAL A N 1
ATOM 1410 C CA . VAL A 1 178 ? -16.172 -1.745 -2.439 1 83.38 178 VAL A CA 1
ATOM 1411 C C . VAL A 1 178 ? -15.266 -2.211 -3.576 1 83.38 178 VAL A C 1
ATOM 1413 O O . VAL A 1 178 ? -15.438 -3.312 -4.105 1 83.38 178 VAL A O 1
ATOM 1416 N N . ASN A 1 179 ? -14.297 -1.429 -3.891 1 87.88 179 ASN A N 1
ATOM 1417 C CA . ASN A 1 179 ? -13.359 -1.809 -4.941 1 87.88 179 ASN A CA 1
ATOM 1418 C C . ASN A 1 179 ? -12.539 -3.037 -4.551 1 87.88 179 ASN A C 1
ATOM 1420 O O . ASN A 1 179 ? -12.227 -3.875 -5.398 1 87.88 179 ASN A O 1
ATOM 1424 N N . GLY A 1 180 ? -12.242 -3.078 -3.299 1 91.25 180 GLY A N 1
ATOM 1425 C CA . GLY A 1 180 ? -11.531 -4.254 -2.822 1 91.25 180 GLY A CA 1
ATOM 1426 C C . GLY A 1 180 ? -12.289 -5.547 -3.055 1 91.25 180 GLY A C 1
ATOM 1427 O O . GLY A 1 180 ? -11.727 -6.523 -3.547 1 91.25 180 GLY A O 1
ATOM 1428 N N . HIS A 1 181 ? -13.547 -5.504 -2.768 1 89.69 181 HIS A N 1
ATOM 1429 C CA . HIS A 1 181 ? -14.398 -6.672 -2.982 1 89.69 181 HIS A CA 1
ATOM 1430 C C . HIS A 1 181 ? -14.453 -7.043 -4.461 1 89.69 181 HIS A C 1
ATOM 1432 O O . HIS A 1 181 ? -14.328 -8.219 -4.816 1 89.69 181 HIS A O 1
ATOM 1438 N N . GLN A 1 182 ? -14.57 -6.098 -5.215 1 93.12 182 GLN A N 1
ATOM 1439 C CA . GLN A 1 182 ? -14.664 -6.328 -6.648 1 93.12 182 GLN A CA 1
ATOM 1440 C C . GLN A 1 182 ? -13.375 -6.934 -7.199 1 93.12 182 GLN A C 1
ATOM 1442 O O . GLN A 1 182 ? -13.414 -7.824 -8.047 1 93.12 182 GLN A O 1
ATOM 1447 N N . ILE A 1 183 ? -12.32 -6.473 -6.715 1 95.06 183 ILE A N 1
ATOM 1448 C CA . ILE A 1 183 ? -11.031 -6.969 -7.176 1 95.06 183 ILE A CA 1
ATOM 1449 C C . ILE A 1 183 ? -10.828 -8.406 -6.707 1 95.06 183 ILE A C 1
ATOM 1451 O O . ILE A 1 183 ? -10.336 -9.25 -7.457 1 95.06 183 ILE A O 1
ATOM 1455 N N . MET A 1 184 ? -11.219 -8.719 -5.504 1 95.62 184 MET A N 1
ATOM 1456 C CA . MET A 1 184 ? -11.125 -10.086 -5.008 1 95.62 184 MET A CA 1
ATOM 1457 C C . MET A 1 184 ? -12 -11.023 -5.84 1 95.62 184 MET A C 1
ATOM 1459 O O . MET A 1 184 ? -11.57 -12.125 -6.184 1 95.62 184 MET A O 1
ATOM 1463 N N . GLN A 1 185 ? -13.141 -10.57 -6.195 1 95.62 185 GLN A N 1
ATOM 1464 C CA . GLN A 1 185 ? -14.023 -11.352 -7.059 1 95.62 185 GLN A CA 1
ATOM 1465 C C . GLN A 1 185 ? -13.398 -11.562 -8.438 1 95.62 185 GLN A C 1
ATOM 1467 O O . GLN A 1 185 ? -13.523 -12.633 -9.023 1 95.62 185 GLN A O 1
ATOM 1472 N N . LEU A 1 186 ? -12.812 -10.562 -8.82 1 95.75 186 LEU A N 1
ATOM 1473 C CA . LEU A 1 186 ? -12.133 -10.648 -10.109 1 95.75 186 LEU A CA 1
ATOM 1474 C C . LEU A 1 186 ? -11.031 -11.695 -10.07 1 95.75 186 LEU A C 1
ATOM 1476 O O . LEU A 1 186 ? -10.914 -12.508 -10.992 1 95.75 186 LEU A O 1
ATOM 1480 N N . LEU A 1 187 ? -10.242 -11.727 -9.047 1 96.38 187 LEU A N 1
ATOM 1481 C CA . LEU A 1 187 ? -9.172 -12.711 -8.906 1 96.38 187 LEU A CA 1
ATOM 1482 C C . LEU A 1 187 ? -9.742 -14.125 -8.859 1 96.38 187 LEU A C 1
ATOM 1484 O O . LEU A 1 187 ? -9.164 -15.047 -9.445 1 96.38 187 LEU A O 1
ATOM 1488 N N . GLN A 1 188 ? -10.828 -14.242 -8.219 1 96.19 188 GLN A N 1
ATOM 1489 C CA . GLN A 1 188 ? -11.5 -15.539 -8.172 1 96.19 188 GLN A CA 1
ATOM 1490 C C . GLN A 1 188 ? -11.961 -15.969 -9.562 1 96.19 188 GLN A C 1
ATOM 1492 O O . GLN A 1 188 ? -11.812 -17.141 -9.938 1 96.19 188 GLN A O 1
ATOM 1497 N N . HIS A 1 189 ? -12.508 -15.047 -10.234 1 95 189 HIS A N 1
ATOM 1498 C CA . HIS A 1 189 ? -12.984 -15.312 -11.586 1 95 189 HIS A CA 1
ATOM 1499 C C . HIS A 1 189 ? -11.836 -15.742 -12.492 1 95 189 HIS A C 1
ATOM 1501 O O . HIS A 1 189 ? -12 -16.641 -13.328 1 95 189 HIS A O 1
ATOM 1507 N N . ILE A 1 190 ? -10.734 -15.117 -12.32 1 94.38 190 ILE A N 1
ATOM 1508 C CA . ILE A 1 190 ? -9.547 -15.43 -13.109 1 94.38 190 ILE A CA 1
ATOM 1509 C C . ILE A 1 190 ? -9.125 -16.875 -12.867 1 94.38 190 ILE A C 1
ATOM 1511 O O . ILE A 1 190 ? -8.703 -17.578 -13.789 1 94.38 190 ILE A O 1
ATOM 1515 N N . VAL A 1 191 ? -9.297 -17.375 -11.711 1 95.94 191 VAL A N 1
ATOM 1516 C CA . VAL A 1 191 ? -8.945 -18.75 -11.359 1 95.94 191 VAL A CA 1
ATOM 1517 C C . VAL A 1 191 ? -10.023 -19.703 -11.875 1 95.94 191 VAL A C 1
ATOM 1519 O O . VAL A 1 191 ? -9.719 -20.672 -12.586 1 95.94 191 VAL A O 1
ATOM 1522 N N . LYS A 1 192 ? -11.219 -19.453 -11.633 1 94.38 192 LYS A N 1
ATOM 1523 C CA . LYS A 1 192 ? -12.32 -20.375 -11.898 1 94.38 192 LYS A CA 1
ATOM 1524 C C . LYS A 1 192 ? -12.641 -20.438 -13.383 1 94.38 192 LYS A C 1
ATOM 1526 O O . LYS A 1 192 ? -12.844 -21.531 -13.93 1 94.38 192 LYS A O 1
ATOM 1531 N N . ASP A 1 193 ? -12.609 -19.312 -13.977 1 90.69 193 ASP A N 1
ATOM 1532 C CA . ASP A 1 193 ? -13.078 -19.266 -15.352 1 90.69 193 ASP A CA 1
ATOM 1533 C C . ASP A 1 193 ? -11.906 -19.328 -16.328 1 90.69 193 ASP A C 1
ATOM 1535 O O . ASP A 1 193 ? -12.039 -19.891 -17.422 1 90.69 193 ASP A O 1
ATOM 1539 N N . HIS A 1 194 ? -10.766 -18.797 -15.922 1 90.31 194 HIS A N 1
ATOM 1540 C CA . HIS A 1 194 ? -9.641 -18.75 -16.844 1 90.31 194 HIS A CA 1
ATOM 1541 C C . HIS A 1 194 ? -8.594 -19.812 -16.484 1 90.31 194 HIS A C 1
ATOM 1543 O O . HIS A 1 194 ? -7.578 -19.938 -17.172 1 90.31 194 HIS A O 1
ATOM 1549 N N . HIS A 1 195 ? -8.766 -20.484 -15.445 1 93.25 195 HIS A N 1
ATOM 1550 C CA . HIS A 1 195 ? -7.945 -21.609 -15.016 1 93.25 195 HIS A CA 1
ATOM 1551 C C . HIS A 1 195 ? -6.516 -21.172 -14.727 1 93.25 195 HIS A C 1
ATOM 1553 O O . HIS A 1 195 ? -5.566 -21.906 -15.023 1 93.25 195 HIS A O 1
ATOM 1559 N N . ASN A 1 196 ? -6.418 -19.922 -14.328 1 94.81 196 ASN A N 1
ATOM 1560 C CA . ASN A 1 196 ? -5.121 -19.422 -13.859 1 94.81 196 ASN A CA 1
ATOM 1561 C C . ASN A 1 196 ? -4.801 -19.938 -12.461 1 94.81 196 ASN A C 1
ATOM 1563 O O . ASN A 1 196 ? -5.684 -20.438 -11.758 1 94.81 196 ASN A O 1
ATOM 1567 N N . THR A 1 197 ? -3.564 -20 -12.18 1 97.88 197 THR A N 1
ATOM 1568 C CA . THR A 1 197 ? -3.107 -20.281 -10.82 1 97.88 197 THR A CA 1
ATOM 1569 C C . THR A 1 197 ? -2.707 -19 -10.109 1 97.88 197 THR A C 1
ATOM 1571 O O . THR A 1 197 ? -1.931 -18.203 -10.641 1 97.88 197 THR A O 1
ATOM 1574 N N . VAL A 1 198 ? -3.297 -18.797 -8.914 1 98.12 198 VAL A N 1
ATOM 1575 C CA . VAL A 1 198 ? -3.031 -17.562 -8.188 1 98.12 198 VAL A CA 1
ATOM 1576 C C . VAL A 1 198 ? -2.494 -17.875 -6.797 1 98.12 198 VAL A C 1
ATOM 1578 O O . VAL A 1 198 ? -2.99 -18.781 -6.129 1 98.12 198 VAL A O 1
ATOM 1581 N N . LEU A 1 199 ? -1.404 -17.219 -6.414 1 98.31 199 LEU A N 1
ATOM 1582 C CA . LEU A 1 199 ? -0.949 -17.141 -5.031 1 98.31 199 LEU A CA 1
ATOM 1583 C C . LEU A 1 199 ? -1.268 -15.773 -4.426 1 98.31 199 LEU A C 1
ATOM 1585 O O . LEU A 1 199 ? -0.652 -14.773 -4.789 1 98.31 199 LEU A O 1
ATOM 1589 N N . LEU A 1 200 ? -2.227 -15.789 -3.514 1 98 200 LEU A N 1
ATOM 1590 C CA . LEU A 1 200 ? -2.639 -14.57 -2.82 1 98 200 LEU A CA 1
ATOM 1591 C C . LEU A 1 200 ? -1.934 -14.453 -1.473 1 98 200 LEU A C 1
ATOM 1593 O O . LEU A 1 200 ? -1.97 -15.375 -0.662 1 98 200 LEU A O 1
ATOM 1597 N N . ILE A 1 201 ? -1.228 -13.359 -1.326 1 96.94 201 ILE A N 1
ATOM 1598 C CA . ILE A 1 201 ? -0.662 -13.016 -0.026 1 96.94 201 ILE A CA 1
ATOM 1599 C C . ILE A 1 201 ? -1.578 -12.023 0.688 1 96.94 201 ILE A C 1
ATOM 1601 O O . ILE A 1 201 ? -1.924 -10.977 0.132 1 96.94 201 ILE A O 1
ATOM 1605 N N . THR A 1 202 ? -1.978 -12.375 1.905 1 93.69 202 THR A N 1
ATOM 1606 C CA . THR A 1 202 ? -2.896 -11.5 2.629 1 93.69 202 THR A CA 1
ATOM 1607 C C . THR A 1 202 ? -2.738 -11.68 4.137 1 93.69 202 THR A C 1
ATOM 1609 O O . THR A 1 202 ? -2.16 -12.672 4.59 1 93.69 202 THR A O 1
ATOM 1612 N N . HIS A 1 203 ? -3.129 -10.711 4.801 1 89.75 203 HIS A N 1
ATOM 1613 C CA . HIS A 1 203 ? -3.236 -10.828 6.25 1 89.75 203 HIS A CA 1
ATOM 1614 C C . HIS A 1 203 ? -4.695 -10.875 6.691 1 89.75 203 HIS A C 1
ATOM 1616 O O . HIS A 1 203 ? -4.988 -10.883 7.891 1 89.75 203 HIS A O 1
ATOM 1622 N N . ASN A 1 204 ? -5.617 -10.922 5.75 1 88.44 204 ASN A N 1
ATOM 1623 C CA . ASN A 1 204 ? -7.047 -10.883 6.027 1 88.44 204 ASN A CA 1
ATOM 1624 C C . ASN A 1 204 ? -7.672 -12.273 5.945 1 88.44 204 ASN A C 1
ATOM 1626 O O . ASN A 1 204 ? -7.836 -12.828 4.855 1 88.44 204 ASN A O 1
ATOM 1630 N N . MET A 1 205 ? -8.133 -12.695 7.051 1 90.62 205 MET A N 1
ATOM 1631 C CA . MET A 1 205 ? -8.672 -14.047 7.133 1 90.62 205 MET A CA 1
ATOM 1632 C C . MET A 1 205 ? -9.992 -14.148 6.371 1 90.62 205 MET A C 1
ATOM 1634 O O . MET A 1 205 ? -10.336 -15.219 5.852 1 90.62 205 MET A O 1
ATOM 1638 N N . ASN A 1 206 ? -10.688 -13.102 6.23 1 88.94 206 ASN A N 1
ATOM 1639 C CA . ASN A 1 206 ? -11.93 -13.133 5.473 1 88.94 206 ASN A CA 1
ATOM 1640 C C . ASN A 1 206 ? -11.688 -13.453 4 1 88.94 206 ASN A C 1
ATOM 1642 O O . ASN A 1 206 ? -12.484 -14.141 3.365 1 88.94 206 ASN A O 1
ATOM 1646 N N . HIS A 1 207 ? -10.625 -12.961 3.518 1 91.75 207 HIS A N 1
ATOM 1647 C CA . HIS A 1 207 ? -10.258 -13.273 2.143 1 91.75 207 HIS A CA 1
ATOM 1648 C C . HIS A 1 207 ? -9.938 -14.758 1.979 1 91.75 207 HIS A C 1
ATOM 1650 O O . HIS A 1 207 ? -10.32 -15.367 0.98 1 91.75 207 HIS A O 1
ATOM 1656 N N . VAL A 1 208 ? -9.305 -15.258 2.957 1 93.12 208 VAL A N 1
ATOM 1657 C CA . VAL A 1 208 ? -8.922 -16.656 2.922 1 93.12 208 VAL A CA 1
ATOM 1658 C C . VAL A 1 208 ? -10.172 -17.547 2.926 1 93.12 208 VAL A C 1
ATOM 1660 O O . VAL A 1 208 ? -10.352 -18.375 2.035 1 93.12 208 VAL A O 1
ATOM 1663 N N . LEU A 1 209 ? -11.047 -17.297 3.842 1 92.31 209 LEU A N 1
ATOM 1664 C CA . LEU A 1 209 ? -12.227 -18.141 4.047 1 92.31 209 LEU A CA 1
ATOM 1665 C C . LEU A 1 209 ? -13.164 -18.062 2.848 1 92.31 209 LEU A C 1
ATOM 1667 O O . LEU A 1 209 ? -13.773 -19.062 2.467 1 92.31 209 LEU A O 1
ATOM 1671 N N . LYS A 1 210 ? -13.172 -16.969 2.26 1 93.12 210 LYS A N 1
ATOM 1672 C CA . LYS A 1 210 ? -14.156 -16.734 1.203 1 93.12 210 LYS A CA 1
ATOM 1673 C C . LYS A 1 210 ? -13.641 -17.234 -0.143 1 93.12 210 LYS A C 1
ATOM 1675 O O . LYS A 1 210 ? -14.414 -17.719 -0.971 1 93.12 210 LYS A O 1
ATOM 1680 N N . TYR A 1 211 ? -12.32 -17.172 -0.328 1 95.56 211 TYR A N 1
ATOM 1681 C CA . TYR A 1 211 ? -11.875 -17.297 -1.712 1 95.56 211 TYR A CA 1
ATOM 1682 C C . TYR A 1 211 ? -10.875 -18.438 -1.861 1 95.56 211 TYR A C 1
ATOM 1684 O O . TYR A 1 211 ? -10.68 -18.953 -2.961 1 95.56 211 TYR A O 1
ATOM 1692 N N . ALA A 1 212 ? -10.234 -18.891 -0.887 1 96.88 212 ALA A N 1
ATOM 1693 C CA . ALA A 1 212 ? -9.07 -19.766 -1.002 1 96.88 212 ALA A CA 1
ATOM 1694 C C . ALA A 1 212 ? -9.492 -21.219 -1.244 1 96.88 212 ALA A C 1
ATOM 1696 O O . ALA A 1 212 ? -10.477 -21.688 -0.668 1 96.88 212 ALA A O 1
ATOM 1697 N N . ASP A 1 213 ? -8.773 -21.938 -2.062 1 97.5 213 ASP A N 1
ATOM 1698 C CA . ASP A 1 213 ? -8.828 -23.391 -2.154 1 97.5 213 ASP A CA 1
ATOM 1699 C C . ASP A 1 213 ? -7.82 -24.031 -1.209 1 97.5 213 ASP A C 1
ATOM 1701 O O . ASP A 1 213 ? -8.125 -25.031 -0.557 1 97.5 213 ASP A O 1
ATOM 1705 N N . TYR A 1 214 ? -6.652 -23.484 -1.142 1 97.75 214 TYR A N 1
ATOM 1706 C CA . TYR A 1 214 ? -5.562 -23.938 -0.288 1 97.75 214 TYR A CA 1
ATOM 1707 C C . TYR A 1 214 ? -4.992 -22.781 0.528 1 97.75 214 TYR A C 1
ATOM 1709 O O . TYR A 1 214 ? -4.863 -21.656 0.027 1 97.75 214 TYR A O 1
ATOM 1717 N N . PHE A 1 215 ? -4.629 -23.078 1.819 1 97.19 215 PHE A N 1
ATOM 1718 C CA . PHE A 1 215 ? -4.086 -22.031 2.67 1 97.19 215 PHE A CA 1
ATOM 1719 C C . PHE A 1 215 ? -2.746 -22.453 3.264 1 97.19 215 PHE A C 1
ATOM 1721 O O . PHE A 1 215 ? -2.479 -23.641 3.42 1 97.19 215 PHE A O 1
ATOM 1728 N N . ASN A 1 216 ? -1.862 -21.438 3.439 1 97.81 216 ASN A N 1
ATOM 1729 C CA . ASN A 1 216 ? -0.606 -21.516 4.176 1 97.81 216 ASN A CA 1
ATOM 1730 C C . ASN A 1 216 ? -0.494 -20.406 5.219 1 97.81 216 ASN A C 1
ATOM 1732 O O . ASN A 1 216 ? -0.609 -19.234 4.887 1 97.81 216 ASN A O 1
ATOM 1736 N N . VAL A 1 217 ? -0.268 -20.844 6.461 1 97.19 217 VAL A N 1
ATOM 1737 C CA . VAL A 1 217 ? -0.147 -19.875 7.543 1 97.19 217 VAL A CA 1
ATOM 1738 C C . VAL A 1 217 ? 1.325 -19.672 7.895 1 97.19 217 VAL A C 1
ATOM 1740 O O . VAL A 1 217 ? 2.029 -20.625 8.219 1 97.19 217 VAL A O 1
ATOM 1743 N N . MET A 1 218 ? 1.717 -18.438 7.809 1 96.69 218 MET A N 1
ATOM 1744 C CA . MET A 1 218 ? 3.107 -18.078 8.086 1 96.69 218 MET A CA 1
ATOM 1745 C C . MET A 1 218 ? 3.217 -17.266 9.367 1 96.69 218 MET A C 1
ATOM 1747 O O . MET A 1 218 ? 2.434 -16.344 9.586 1 96.69 218 MET A O 1
ATOM 1751 N N . LYS A 1 219 ? 4.168 -17.672 10.203 1 94.44 219 LYS A N 1
ATOM 1752 C CA . LYS A 1 219 ? 4.457 -16.953 11.445 1 94.44 219 LYS A CA 1
ATOM 1753 C C . LYS A 1 219 ? 5.949 -16.969 11.75 1 94.44 219 LYS A C 1
ATOM 1755 O O . LYS A 1 219 ? 6.59 -18.016 11.719 1 94.44 219 LYS A O 1
ATOM 1760 N N . ASN A 1 220 ? 6.477 -15.773 12.016 1 91.69 220 ASN A N 1
ATOM 1761 C CA . ASN A 1 220 ? 7.859 -15.625 12.461 1 91.69 220 ASN A CA 1
ATOM 1762 C C . ASN A 1 220 ? 8.828 -16.344 11.523 1 91.69 220 ASN A C 1
ATOM 1764 O O . ASN A 1 220 ? 9.703 -17.078 11.984 1 91.69 220 ASN A O 1
ATOM 1768 N N . GLY A 1 221 ? 8.531 -16.219 10.242 1 94.62 221 GLY A N 1
ATOM 1769 C CA . GLY A 1 221 ? 9.453 -16.734 9.25 1 94.62 221 GLY A CA 1
ATOM 1770 C C . GLY A 1 221 ? 9.289 -18.219 9 1 94.62 221 GLY A C 1
ATOM 1771 O O . GLY A 1 221 ? 10.117 -18.844 8.336 1 94.62 221 GLY A O 1
ATOM 1772 N N . MET A 1 222 ? 8.227 -18.797 9.57 1 96.56 222 MET A N 1
ATOM 1773 C CA . MET A 1 222 ? 7.969 -20.219 9.422 1 96.56 222 MET A CA 1
ATOM 1774 C C . MET A 1 222 ? 6.559 -20.469 8.898 1 96.56 222 MET A C 1
ATOM 1776 O O . MET A 1 222 ? 5.648 -19.672 9.148 1 96.56 222 MET A O 1
ATOM 1780 N N . MET A 1 223 ? 6.449 -21.562 8.094 1 97.19 223 MET A N 1
ATOM 1781 C CA . MET A 1 223 ? 5.117 -22.031 7.727 1 97.19 223 MET A CA 1
ATOM 1782 C C . MET A 1 223 ? 4.543 -22.938 8.82 1 97.19 223 MET A C 1
ATOM 1784 O O . MET A 1 223 ? 5.031 -24.047 9.031 1 97.19 223 MET A O 1
ATOM 1788 N N . ILE A 1 224 ? 3.479 -22.547 9.461 1 96.31 224 ILE A N 1
ATOM 1789 C CA . ILE A 1 224 ? 3.068 -23.25 10.672 1 96.31 224 ILE A CA 1
ATOM 1790 C C . ILE A 1 224 ? 1.917 -24.203 10.359 1 96.31 224 ILE A C 1
ATOM 1792 O O . ILE A 1 224 ? 1.68 -25.172 11.094 1 96.31 224 ILE A O 1
ATOM 1796 N N . GLU A 1 225 ? 1.233 -23.922 9.367 1 96.31 225 GLU A N 1
ATOM 1797 C CA . GLU A 1 225 ? 0.097 -24.75 9 1 96.31 225 GLU A CA 1
ATOM 1798 C C . GLU A 1 225 ? -0.267 -24.578 7.531 1 96.31 225 GLU A C 1
ATOM 1800 O O . GLU A 1 225 ? -0.162 -23.469 6.988 1 96.31 225 GLU A O 1
ATOM 1805 N N . SER A 1 226 ? -0.65 -25.688 6.922 1 96.44 226 SER A N 1
ATOM 1806 C CA . SER A 1 226 ? -1.092 -25.672 5.531 1 96.44 226 SER A CA 1
ATOM 1807 C C . SER A 1 226 ? -2.182 -26.703 5.285 1 96.44 226 SER A C 1
ATOM 1809 O O . SER A 1 226 ? -2.307 -27.672 6.035 1 96.44 226 SER A O 1
ATOM 1811 N N . GLY A 1 227 ? -2.98 -26.453 4.23 1 95.31 227 GLY A N 1
ATOM 1812 C CA . GLY A 1 227 ? -3.994 -27.438 3.877 1 95.31 227 GLY A CA 1
ATOM 1813 C C . GLY A 1 227 ? -5.062 -26.875 2.951 1 95.31 227 GLY A C 1
ATOM 1814 O O . GLY A 1 227 ? -4.914 -25.781 2.414 1 95.31 227 GLY A O 1
ATOM 1815 N N . GLU A 1 228 ? -6.043 -27.766 2.717 1 96.25 228 GLU A N 1
ATOM 1816 C CA . GLU A 1 228 ? -7.238 -27.344 1.992 1 96.25 228 GLU A CA 1
ATOM 1817 C C . GLU A 1 228 ? -8.133 -26.484 2.871 1 96.25 228 GLU A C 1
ATOM 1819 O O . GLU A 1 228 ? -8.109 -26.594 4.098 1 96.25 228 GLU A O 1
ATOM 1824 N N . ILE A 1 229 ? -8.891 -25.641 2.201 1 94.88 229 ILE A N 1
ATOM 1825 C CA . ILE A 1 229 ? -9.695 -24.656 2.924 1 94.88 229 ILE A CA 1
ATOM 1826 C C . ILE A 1 229 ? -10.672 -25.375 3.846 1 94.88 229 ILE A C 1
ATOM 1828 O O . ILE A 1 229 ? -11.016 -24.875 4.914 1 94.88 229 ILE A O 1
ATOM 1832 N N . GLY A 1 230 ? -11.109 -26.547 3.533 1 93.25 230 GLY A N 1
ATOM 1833 C CA . GLY A 1 230 ? -12.023 -27.312 4.359 1 93.25 230 GLY A CA 1
ATOM 1834 C C . GLY A 1 230 ? -11.508 -27.547 5.766 1 93.25 230 GLY A C 1
ATOM 1835 O O . GLY A 1 230 ? -12.289 -27.641 6.715 1 93.25 230 GLY A O 1
ATOM 1836 N N . LYS A 1 231 ? -10.242 -27.625 5.867 1 91.12 231 LYS A N 1
ATOM 1837 C CA . LYS A 1 231 ? -9.609 -27.828 7.168 1 91.12 231 LYS A CA 1
ATOM 1838 C C . LYS A 1 231 ? -9.93 -26.688 8.125 1 91.12 231 LYS A C 1
ATOM 1840 O O . LYS A 1 231 ? -10.086 -26.891 9.328 1 91.12 231 LYS A O 1
ATOM 1845 N N . LEU A 1 232 ? -10.023 -25.438 7.613 1 89.62 232 LEU A N 1
ATOM 1846 C CA . LEU A 1 232 ? -10.32 -24.266 8.438 1 89.62 232 LEU A CA 1
ATOM 1847 C C . LEU A 1 232 ? -11.781 -24.266 8.875 1 89.62 232 LEU A C 1
ATOM 1849 O O . LEU A 1 232 ? -12.094 -23.859 9.992 1 89.62 232 LEU A O 1
ATOM 1853 N N . PHE A 1 233 ? -12.648 -24.719 8.086 1 85.94 233 PHE A N 1
ATOM 1854 C CA . PHE A 1 233 ? -14.078 -24.719 8.383 1 85.94 233 PHE A CA 1
ATOM 1855 C C . PHE A 1 233 ? -14.414 -25.797 9.406 1 85.94 233 PHE A C 1
ATOM 1857 O O . PHE A 1 233 ? -15.312 -25.625 10.234 1 85.94 233 PHE A O 1
ATOM 1864 N N . ASN A 1 234 ? -13.742 -26.797 9.352 1 83.69 234 ASN A N 1
ATOM 1865 C CA . ASN A 1 234 ? -14.039 -27.906 10.234 1 83.69 234 ASN A CA 1
ATOM 1866 C C . ASN A 1 234 ? -13.32 -27.766 11.578 1 83.69 234 ASN A C 1
ATOM 1868 O O . ASN A 1 234 ? -13.523 -28.578 12.484 1 83.69 234 ASN A O 1
ATOM 1872 N N . HIS A 1 235 ? -12.664 -26.641 11.742 1 74 235 HIS A N 1
ATOM 1873 C CA . HIS A 1 235 ? -11.891 -26.344 12.938 1 74 235 HIS A CA 1
ATOM 1874 C C . HIS A 1 235 ? -11.117 -27.578 13.414 1 74 235 HIS A C 1
ATOM 1876 O O . HIS A 1 235 ? -10.945 -27.781 14.617 1 74 235 HIS A O 1
ATOM 1882 N N . GLN A 1 236 ? -10.812 -28.312 12.602 1 75 236 GLN A N 1
ATOM 1883 C CA . GLN A 1 236 ? -10.156 -29.547 12.992 1 75 236 GLN A CA 1
ATOM 1884 C C . GLN A 1 236 ? -8.664 -29.344 13.211 1 75 236 GLN A C 1
ATOM 1886 O O . GLN A 1 236 ? -7.926 -29.047 12.266 1 75 236 GLN A O 1
ATOM 1891 N N . HIS A 1 237 ? -8.203 -29.422 14.43 1 81.56 237 HIS A N 1
ATOM 1892 C CA . HIS A 1 237 ? -6.805 -29.484 14.844 1 81.56 237 HIS A CA 1
ATOM 1893 C C . HIS A 1 237 ? -6.016 -28.297 14.281 1 81.56 237 HIS A C 1
ATOM 1895 O O . HIS A 1 237 ? -4.945 -28.484 13.703 1 81.56 237 HIS A O 1
ATOM 1901 N N . LEU A 1 238 ? -6.512 -27.234 14.5 1 88.06 238 LEU A N 1
ATOM 1902 C CA . LEU A 1 238 ? -5.812 -26.062 14.008 1 88.06 238 LEU A CA 1
ATOM 1903 C C . LEU A 1 238 ? -4.727 -25.625 14.992 1 88.06 238 LEU A C 1
ATOM 1905 O O . LEU A 1 238 ? -4.871 -25.797 16.203 1 88.06 238 LEU A O 1
ATOM 1909 N N . HIS A 1 239 ? -3.66 -25.172 14.406 1 93.12 239 HIS A N 1
ATOM 1910 C CA . HIS A 1 239 ? -2.635 -24.531 15.219 1 93.12 239 HIS A CA 1
ATOM 1911 C C . HIS A 1 239 ? -3.209 -23.344 15.984 1 93.12 239 HIS A C 1
ATOM 1913 O O . HIS A 1 239 ? -4.074 -22.625 15.477 1 93.12 239 HIS A O 1
ATOM 1919 N N . ARG A 1 240 ? -2.67 -23.094 17.156 1 91.81 240 ARG A N 1
ATOM 1920 C CA . ARG A 1 240 ? -3.154 -22.031 18.031 1 91.81 240 ARG A CA 1
ATOM 1921 C C . ARG A 1 240 ? -3.113 -20.688 17.328 1 91.81 240 ARG A C 1
ATOM 1923 O O . ARG A 1 240 ? -4.043 -19.875 17.453 1 91.81 240 ARG A O 1
ATOM 1930 N N . TYR A 1 241 ? -2.127 -20.516 16.594 1 92.62 241 TYR A N 1
ATOM 1931 C CA . TYR A 1 241 ? -1.989 -19.25 15.898 1 92.62 241 TYR A CA 1
ATOM 1932 C C . TYR A 1 241 ? -3.055 -19.109 14.812 1 92.62 241 TYR A C 1
ATOM 1934 O O . TYR A 1 241 ? -3.594 -18.016 14.609 1 92.62 241 TYR A O 1
ATOM 1942 N N . THR A 1 242 ? -3.318 -20.109 14.172 1 92.38 242 THR A N 1
ATOM 1943 C CA . THR A 1 242 ? -4.363 -20.078 13.156 1 92.38 242 THR A CA 1
ATOM 1944 C C . THR A 1 242 ? -5.719 -19.75 13.773 1 92.38 242 THR A C 1
ATOM 1946 O O . THR A 1 242 ? -6.48 -18.953 13.227 1 92.38 242 THR A O 1
ATOM 1949 N N . GLU A 1 243 ? -5.91 -20.266 14.914 1 90.31 243 GLU A N 1
ATOM 1950 C CA . GLU A 1 243 ? -7.137 -19.984 15.648 1 90.31 243 GLU A CA 1
ATOM 1951 C C . GLU A 1 243 ? -7.215 -18.5 16.031 1 90.31 243 GLU A C 1
ATOM 1953 O O . GLU A 1 243 ? -8.281 -17.891 15.969 1 90.31 243 GLU A O 1
ATOM 1958 N N . GLN A 1 244 ? -6.129 -18.031 16.391 1 87.62 244 GLN A N 1
ATOM 1959 C CA . GLN A 1 244 ? -6.062 -16.609 16.75 1 87.62 244 GLN A CA 1
ATOM 1960 C C . GLN A 1 244 ? -6.406 -15.734 15.547 1 87.62 244 GLN A C 1
ATOM 1962 O O . GLN A 1 244 ? -7.152 -14.758 15.68 1 87.62 244 GLN A O 1
ATOM 1967 N N . LEU A 1 245 ? -5.879 -16.109 14.422 1 87.19 245 LEU A N 1
ATOM 1968 C CA . LEU A 1 245 ? -6.18 -15.359 13.211 1 87.19 245 LEU A CA 1
ATOM 1969 C C . LEU A 1 245 ? -7.672 -15.414 12.891 1 87.19 245 LEU A C 1
ATOM 1971 O O . LEU A 1 245 ? -8.25 -14.414 12.461 1 87.19 245 LEU A O 1
ATOM 1975 N N . LEU A 1 246 ? -8.258 -16.516 13.148 1 85 246 LEU A N 1
ATOM 1976 C CA . LEU A 1 246 ? -9.688 -16.719 12.914 1 85 246 LEU A CA 1
ATOM 1977 C C . LEU A 1 246 ? -10.516 -15.859 13.875 1 85 246 LEU A C 1
ATOM 1979 O O . LEU A 1 246 ? -11.547 -15.312 13.484 1 85 246 LEU A O 1
ATOM 1983 N N . SER A 1 247 ? -9.969 -15.68 15.055 1 79 247 SER A N 1
ATOM 1984 C CA . SER A 1 247 ? -10.695 -14.945 16.094 1 79 247 SER A CA 1
ATOM 1985 C C . SER A 1 247 ? -10.625 -13.445 15.859 1 79 247 SER A C 1
ATOM 1987 O O . SER A 1 247 ? -11.531 -12.703 16.25 1 79 247 SER A O 1
ATOM 1989 N N . TYR A 1 248 ? -9.516 -12.977 15.352 1 69.88 248 TYR A N 1
ATOM 1990 C CA . TYR A 1 248 ? -9.359 -11.547 15.078 1 69.88 248 TYR A CA 1
ATOM 1991 C C . TYR A 1 248 ? -10.312 -11.094 13.984 1 69.88 248 TYR A C 1
ATOM 1993 O O . TYR A 1 248 ? -10.641 -9.906 13.891 1 69.88 248 TYR A O 1
ATOM 2001 N N . ARG A 1 249 ? -10.633 -11.953 13.188 1 60.88 249 ARG A N 1
ATOM 2002 C CA . ARG A 1 249 ? -11.625 -11.648 12.156 1 60.88 249 ARG A CA 1
ATOM 2003 C C . ARG A 1 249 ? -12.898 -11.078 12.766 1 60.88 249 ARG A C 1
ATOM 2005 O O . ARG A 1 249 ? -13.484 -10.141 12.219 1 60.88 249 ARG A O 1
ATOM 2012 N N . SER A 1 250 ? -13.242 -11.633 13.953 1 51.78 250 SER A N 1
ATOM 2013 C CA . SER A 1 250 ? -14.5 -11.359 14.641 1 51.78 250 SER A CA 1
ATOM 2014 C C . SER A 1 250 ? -14.422 -10.062 15.445 1 51.78 250 SER A C 1
ATOM 2016 O O . SER A 1 250 ? -15.43 -9.367 15.609 1 51.78 250 SER A O 1
ATOM 2018 N N . LYS A 1 251 ? -13.383 -9.75 16.078 1 46.16 251 LYS A N 1
ATOM 2019 C CA . LYS A 1 251 ? -13.336 -8.57 16.938 1 46.16 251 LYS A CA 1
ATOM 2020 C C . LYS A 1 251 ? -13.492 -7.293 16.109 1 46.16 251 LYS A C 1
ATOM 2022 O O . LYS A 1 251 ? -14.062 -6.309 16.578 1 46.16 251 LYS A O 1
ATOM 2027 N N . LEU A 1 252 ? -12.828 -7.09 15.156 1 43.72 252 LEU A N 1
ATOM 2028 C CA . LEU A 1 252 ? -13.133 -5.902 14.359 1 43.72 252 LEU A CA 1
ATOM 2029 C C . LEU A 1 252 ? -14.633 -5.773 14.125 1 43.72 252 LEU A C 1
ATOM 2031 O O . LEU A 1 252 ? -15.133 -4.672 13.875 1 43.72 252 LEU A O 1
ATOM 2035 N N . GLN A 1 253 ? -15.266 -6.883 14.305 1 41.59 253 GLN A N 1
ATOM 2036 C CA . GLN A 1 253 ? -16.719 -6.844 14.266 1 41.59 253 GLN A CA 1
ATOM 2037 C C . GLN A 1 253 ? -17.297 -6.211 15.531 1 41.59 253 GLN A C 1
ATOM 2039 O O . GLN A 1 253 ? -18.266 -5.457 15.469 1 41.59 253 GLN A O 1
ATOM 2044 N N . LYS A 1 254 ? -16.781 -6.527 16.609 1 37.56 254 LYS A N 1
ATOM 2045 C CA . LYS A 1 254 ? -17.406 -6.094 17.859 1 37.56 254 LYS A CA 1
ATOM 2046 C C . LYS A 1 254 ? -17.047 -4.648 18.188 1 37.56 254 LYS A C 1
ATOM 2048 O O . LYS A 1 254 ? -17.797 -3.951 18.859 1 37.56 254 LYS A O 1
ATOM 2053 N N . GLU A 1 255 ? -15.898 -4.277 18.234 1 37.69 255 GLU A N 1
ATOM 2054 C CA . GLU A 1 255 ? -15.617 -2.896 18.609 1 37.69 255 GLU A CA 1
ATOM 2055 C C . GLU A 1 255 ? -16.453 -1.921 17.781 1 37.69 255 GLU A C 1
ATOM 2057 O O . GLU A 1 255 ? -16.438 -0.713 18.031 1 37.69 255 GLU A O 1
ATOM 2062 N N . ASP A 1 256 ? -16.781 -2.123 16.688 1 35.91 256 ASP A N 1
ATOM 2063 C CA . ASP A 1 256 ? -17.766 -1.303 15.969 1 35.91 256 ASP A CA 1
ATOM 2064 C C . ASP A 1 256 ? -19.094 -1.251 16.719 1 35.91 256 ASP A C 1
ATOM 2066 O O . ASP A 1 256 ? -20.016 -0.538 16.312 1 35.91 256 ASP A O 1
ATOM 2070 N N . ASN A 1 257 ? -19.375 -2.191 17.609 1 32.62 257 ASN A N 1
ATOM 2071 C CA . ASN A 1 257 ? -20.594 -2.074 18.375 1 32.62 257 ASN A CA 1
ATOM 2072 C C . ASN A 1 257 ? -20.469 -1.047 19.5 1 32.62 257 ASN A C 1
ATOM 2074 O O . ASN A 1 257 ? -21.359 -0.905 20.328 1 32.62 257 ASN A O 1
ATOM 2078 N N . ILE A 1 258 ? -19.281 -0.585 19.781 1 26.97 258 ILE A N 1
ATOM 2079 C CA . ILE A 1 258 ? -19.375 0.47 20.781 1 26.97 258 ILE A CA 1
ATOM 2080 C C . ILE A 1 258 ? -19.344 1.835 20.094 1 26.97 258 ILE A C 1
ATOM 2082 O O . ILE A 1 258 ? -18.5 2.096 19.234 1 26.97 258 ILE A O 1
ATOM 2086 N N . MET B 1 1 ? -6.84 27.891 15.383 1 87.12 1 MET B N 1
ATOM 2087 C CA .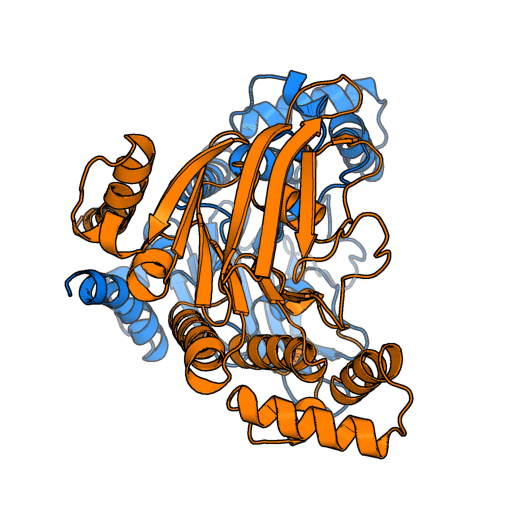 MET B 1 1 ? -6.184 28.688 14.336 1 87.12 1 MET B CA 1
ATOM 2088 C C . MET B 1 1 ? -5.746 27.797 13.18 1 87.12 1 MET B C 1
ATOM 2090 O O . MET B 1 1 ? -5.371 26.641 13.383 1 87.12 1 MET B O 1
ATOM 2094 N N . LYS B 1 2 ? -5.824 28.422 11.992 1 94.25 2 LYS B N 1
ATOM 2095 C CA . LYS B 1 2 ? -5.523 27.656 10.789 1 94.25 2 LYS B CA 1
ATOM 2096 C C . LYS B 1 2 ? -4.02 27.594 10.531 1 94.25 2 LYS B C 1
ATOM 2098 O O . LYS B 1 2 ? -3.332 28.625 10.609 1 94.25 2 LYS B O 1
ATOM 2103 N N . LEU B 1 3 ? -3.559 26.406 10.359 1 94.94 3 LEU B N 1
ATOM 2104 C CA . LEU B 1 3 ? -2.158 26.219 9.992 1 94.94 3 LEU B CA 1
ATOM 2105 C C . LEU B 1 3 ? -1.964 26.406 8.484 1 94.94 3 LEU B C 1
ATOM 2107 O O . LEU B 1 3 ? -1.007 27.047 8.055 1 94.94 3 LEU B O 1
ATOM 2111 N N . LEU B 1 4 ? -2.82 25.828 7.719 1 94.75 4 LEU B N 1
ATOM 2112 C CA . LEU B 1 4 ? -2.748 25.844 6.262 1 94.75 4 LEU B CA 1
ATOM 2113 C C . LEU B 1 4 ? -4.117 26.125 5.652 1 94.75 4 LEU B C 1
ATOM 2115 O O . LEU B 1 4 ? -5.129 25.594 6.105 1 94.75 4 LEU B O 1
ATOM 2119 N N . THR B 1 5 ? -4.07 27.078 4.684 1 95.31 5 THR B N 1
ATOM 2120 C CA . THR B 1 5 ? -5.289 27.438 3.963 1 95.31 5 THR B CA 1
ATOM 2121 C C . THR B 1 5 ? -5.051 27.422 2.457 1 95.31 5 THR B C 1
ATOM 2123 O O . THR B 1 5 ? -4.105 28.047 1.97 1 95.31 5 THR B O 1
ATOM 2126 N N . ILE B 1 6 ? -5.859 26.672 1.774 1 94.81 6 ILE B N 1
ATOM 2127 C CA . ILE B 1 6 ? -5.879 26.703 0.316 1 94.81 6 ILE B CA 1
ATOM 2128 C C . ILE B 1 6 ? -7.285 27.047 -0.173 1 94.81 6 ILE B C 1
ATOM 2130 O O . ILE B 1 6 ? -8.273 26.469 0.289 1 94.81 6 ILE B O 1
ATOM 2134 N N . LYS B 1 7 ? -7.355 28.047 -1.087 1 96 7 LYS B N 1
ATOM 2135 C CA . LYS B 1 7 ? -8.641 28.422 -1.666 1 96 7 LYS B CA 1
ATOM 2136 C C . LYS B 1 7 ? -8.648 28.203 -3.176 1 96 7 LYS B C 1
ATOM 2138 O O . LYS B 1 7 ? -7.707 28.594 -3.869 1 96 7 LYS B O 1
ATOM 2143 N N . ASN B 1 8 ? -9.742 27.531 -3.578 1 97.12 8 ASN B N 1
ATOM 2144 C CA . ASN B 1 8 ? -10.016 27.359 -5.004 1 97.12 8 ASN B CA 1
ATOM 2145 C C . ASN B 1 8 ? -8.875 26.625 -5.707 1 97.12 8 ASN B C 1
ATOM 2147 O O . ASN B 1 8 ? -8.352 27.109 -6.711 1 97.12 8 ASN B O 1
ATOM 2151 N N . LEU B 1 9 ? -8.477 25.484 -5.164 1 96.31 9 LEU B N 1
ATOM 2152 C CA . LEU B 1 9 ? -7.465 24.641 -5.801 1 96.31 9 LEU B CA 1
ATOM 2153 C C . LEU B 1 9 ? -8.039 23.922 -7.02 1 96.31 9 LEU B C 1
ATOM 2155 O O . LEU B 1 9 ? -9.086 23.281 -6.93 1 96.31 9 LEU B O 1
ATOM 2159 N N . ASN B 1 10 ? -7.395 24.109 -8.109 1 96.94 10 ASN B N 1
ATOM 2160 C CA . ASN B 1 10 ? -7.738 23.438 -9.352 1 96.94 10 ASN B CA 1
ATOM 2161 C C . ASN B 1 10 ? -6.535 22.719 -9.953 1 96.94 10 ASN B C 1
ATOM 2163 O O . ASN B 1 10 ? -5.418 23.234 -9.922 1 96.94 10 ASN B O 1
ATOM 2167 N N . ILE B 1 11 ? -6.73 21.484 -10.391 1 95.19 11 ILE B N 1
ATOM 2168 C CA . ILE B 1 11 ? -5.707 20.719 -11.094 1 95.19 11 ILE B CA 1
ATOM 2169 C C . ILE B 1 11 ? -6.289 20.125 -12.375 1 95.19 11 ILE B C 1
ATOM 2171 O O . ILE B 1 11 ? -7.355 19.516 -12.352 1 95.19 11 ILE B O 1
ATOM 2175 N N . SER B 1 12 ? -5.648 20.344 -13.43 1 93.31 12 SER B N 1
ATOM 2176 C CA . SER B 1 12 ? -6.074 19.812 -14.727 1 93.31 12 SER B CA 1
ATOM 2177 C C . SER B 1 12 ? -4.914 19.156 -15.469 1 93.31 12 SER B C 1
ATOM 2179 O O . SER B 1 12 ? -3.75 19.375 -15.125 1 93.31 12 SER B O 1
ATOM 2181 N N . ASP B 1 13 ? -5.344 18.344 -16.406 1 87.12 13 ASP B N 1
ATOM 2182 C CA . ASP B 1 13 ? -4.301 17.719 -17.219 1 87.12 13 ASP B CA 1
ATOM 2183 C C . ASP B 1 13 ? -3.979 18.562 -18.453 1 87.12 13 ASP B C 1
ATOM 2185 O O . ASP B 1 13 ? -4.445 19.703 -18.562 1 87.12 13 ASP B O 1
ATOM 2189 N N . LYS B 1 14 ? -3.07 18.016 -19.297 1 81.44 14 LYS B N 1
ATOM 2190 C CA . LYS B 1 14 ? -2.588 18.75 -20.469 1 81.44 14 LYS B CA 1
ATOM 2191 C C . LYS B 1 14 ? -3.729 19.062 -21.438 1 81.44 14 LYS B C 1
ATOM 2193 O O . LYS B 1 14 ? -3.674 20.047 -22.172 1 81.44 14 LYS B O 1
ATOM 2198 N N . GLU B 1 15 ? -4.738 18.188 -21.422 1 81.06 15 GLU B N 1
ATOM 2199 C CA . GLU B 1 15 ? -5.895 18.406 -22.297 1 81.06 15 GLU B CA 1
ATOM 2200 C C . GLU B 1 15 ? -6.957 19.25 -21.594 1 81.06 15 GLU B C 1
ATOM 2202 O O . GLU B 1 15 ? -8.117 19.266 -22.016 1 81.06 15 GLU B O 1
ATOM 2207 N N . GLU B 1 16 ? -6.656 19.812 -20.469 1 81.75 16 GLU B N 1
ATOM 2208 C CA . GLU B 1 16 ? -7.484 20.734 -19.703 1 81.75 16 GLU B CA 1
ATOM 2209 C C . GLU B 1 16 ? -8.664 20.016 -19.047 1 81.75 16 GLU B C 1
ATOM 2211 O O . GLU B 1 16 ? -9.695 20.641 -18.781 1 81.75 16 GLU B O 1
ATOM 2216 N N . GLN B 1 17 ? -8.539 18.797 -19 1 85.06 17 GLN B N 1
ATOM 2217 C CA . GLN B 1 17 ? -9.539 18.078 -18.234 1 85.06 17 GLN B CA 1
ATOM 2218 C C . GLN B 1 17 ? -9.328 18.266 -16.734 1 85.06 17 GLN B C 1
ATOM 2220 O O . GLN B 1 17 ? -8.242 17.984 -16.219 1 85.06 17 GLN B O 1
ATOM 2225 N N . ALA B 1 18 ? -10.398 18.719 -16.094 1 90.94 18 ALA B N 1
ATOM 2226 C CA . ALA B 1 18 ? -10.312 19.016 -14.664 1 90.94 18 ALA B CA 1
ATOM 2227 C C . ALA B 1 18 ? -10.297 17.734 -13.836 1 90.94 18 ALA B C 1
ATOM 2229 O O . ALA B 1 18 ? -11.148 16.859 -14.023 1 90.94 18 ALA B O 1
ATOM 2230 N N . ILE B 1 19 ? -9.32 17.641 -12.984 1 91.44 19 ILE B N 1
ATOM 2231 C CA . ILE B 1 19 ? -9.211 16.5 -12.086 1 91.44 19 ILE B CA 1
ATOM 2232 C C . ILE B 1 19 ? -9.602 16.922 -10.672 1 91.44 19 ILE B C 1
ATOM 2234 O O . ILE B 1 19 ? -10.383 16.234 -10 1 91.44 19 ILE B O 1
ATOM 2238 N N . ILE B 1 20 ? -9.055 17.969 -10.227 1 95.75 20 ILE B N 1
ATOM 2239 C CA . ILE B 1 20 ? -9.445 18.625 -8.984 1 95.75 20 ILE B CA 1
ATOM 2240 C C . ILE B 1 20 ? -10.141 19.953 -9.297 1 95.75 20 ILE B C 1
ATOM 2242 O O . ILE B 1 20 ? -9.648 20.75 -10.102 1 95.75 20 ILE B O 1
ATOM 2246 N N . LYS B 1 21 ? -11.344 20.125 -8.633 1 96.62 21 LYS B N 1
ATOM 2247 C CA . LYS B 1 21 ? -12.164 21.281 -8.984 1 96.62 21 LYS B CA 1
ATOM 2248 C C . LYS B 1 21 ? -12.539 22.094 -7.738 1 96.62 21 LYS B C 1
ATOM 2250 O O . LYS B 1 21 ? -13.297 21.609 -6.891 1 96.62 21 LYS B O 1
ATOM 2255 N N . ASN B 1 22 ? -12.039 23.312 -7.68 1 96.62 22 ASN B N 1
ATOM 2256 C CA . ASN B 1 22 ? -12.461 24.312 -6.699 1 96.62 22 ASN B CA 1
ATOM 2257 C C . ASN B 1 22 ? -12.398 23.75 -5.281 1 96.62 22 ASN B C 1
ATOM 2259 O O . ASN B 1 22 ? -13.391 23.797 -4.547 1 96.62 22 ASN B O 1
ATOM 2263 N N . VAL B 1 23 ? -11.258 23.25 -4.941 1 97.06 23 VAL B N 1
ATOM 2264 C CA . VAL B 1 23 ? -11.102 22.641 -3.625 1 97.06 23 VAL B CA 1
ATOM 2265 C C . VAL B 1 23 ? -10.633 23.688 -2.621 1 97.06 23 VAL B C 1
ATOM 2267 O O . VAL B 1 23 ? -9.625 24.359 -2.844 1 97.06 23 VAL B O 1
ATOM 2270 N N . ASP B 1 24 ? -11.445 23.922 -1.596 1 97.56 24 ASP B N 1
ATOM 2271 C CA . ASP B 1 24 ? -11.047 24.688 -0.418 1 97.56 24 ASP B CA 1
ATOM 2272 C C . ASP B 1 24 ? -10.664 23.766 0.735 1 97.56 24 ASP B C 1
ATOM 2274 O O . ASP B 1 24 ? -11.367 22.797 1.021 1 97.56 24 ASP B O 1
ATOM 2278 N N . LEU B 1 25 ? -9.531 24.094 1.342 1 97.06 25 LEU B N 1
ATOM 2279 C CA . LEU B 1 25 ? -9.039 23.234 2.418 1 97.06 25 LEU B CA 1
ATOM 2280 C C . LEU B 1 25 ? -8.414 24.062 3.531 1 97.06 25 LEU B C 1
ATOM 2282 O O . LEU B 1 25 ? -7.617 24.969 3.264 1 97.06 25 LEU B O 1
ATOM 2286 N N . ASN B 1 26 ? -8.875 23.781 4.738 1 97.38 26 ASN B N 1
ATOM 2287 C CA . ASN B 1 26 ? -8.258 24.344 5.941 1 97.38 26 ASN B CA 1
ATOM 2288 C C . ASN B 1 26 ? -7.715 23.234 6.852 1 97.38 26 ASN B C 1
ATOM 2290 O O . ASN B 1 26 ? -8.398 22.25 7.098 1 97.38 26 ASN B O 1
ATOM 2294 N N . ILE B 1 27 ? -6.492 23.422 7.25 1 97.56 27 ILE B N 1
ATOM 2295 C CA . ILE B 1 27 ? -5.879 22.562 8.25 1 97.56 27 ILE B CA 1
ATOM 2296 C C . ILE B 1 27 ? -5.645 23.344 9.539 1 97.56 27 ILE B C 1
ATOM 2298 O O . ILE B 1 27 ? -5.012 24.391 9.523 1 97.56 27 ILE B O 1
ATOM 2302 N N . TYR B 1 28 ? -6.141 22.797 10.648 1 97.88 28 TYR B N 1
ATOM 2303 C CA . TYR B 1 28 ? -6.113 23.5 11.914 1 97.88 28 TYR B CA 1
ATOM 2304 C C . TYR B 1 28 ? -4.961 23.016 12.789 1 97.88 28 TYR B C 1
ATOM 2306 O O . TYR B 1 28 ? -4.652 21.828 12.812 1 97.88 28 TYR B O 1
ATOM 2314 N N . HIS B 1 29 ? -4.441 23.906 13.594 1 96.5 29 HIS B N 1
ATOM 2315 C CA . HIS B 1 29 ? -3.295 23.656 14.461 1 96.5 29 HIS B CA 1
ATOM 2316 C C . HIS B 1 29 ? -3.65 22.656 15.562 1 96.5 29 HIS B C 1
ATOM 2318 O O . HIS B 1 29 ? -4.766 22.672 16.094 1 96.5 29 HIS B O 1
ATOM 2324 N N . GLN B 1 30 ? -2.619 21.812 15.836 1 96.81 30 GLN B N 1
ATOM 2325 C CA . GLN B 1 30 ? -2.648 20.922 17 1 96.81 30 GLN B CA 1
ATOM 2326 C C . GLN B 1 30 ? -3.924 20.078 17.016 1 96.81 30 GLN B C 1
ATOM 2328 O O . GLN B 1 30 ? -4.605 20 18.047 1 96.81 30 GLN B O 1
ATOM 2333 N N . SER B 1 31 ? -4.211 19.578 15.844 1 97.88 31 SER B N 1
ATOM 2334 C CA . SER B 1 31 ? -5.414 18.781 15.664 1 97.88 31 SER B CA 1
ATOM 2335 C C . SER B 1 31 ? -5.195 17.672 14.641 1 97.88 31 SER B C 1
ATOM 2337 O O . SER B 1 31 ? -4.234 17.703 13.867 1 97.88 31 SER B O 1
ATOM 2339 N N . LEU B 1 32 ? -6.047 16.719 14.758 1 98.19 32 LEU B N 1
ATOM 2340 C CA . LEU B 1 32 ? -6.094 15.68 13.734 1 98.19 32 LEU B CA 1
ATOM 2341 C C . LEU B 1 32 ? -7.125 16.016 12.664 1 98.19 32 LEU B C 1
ATOM 2343 O O . LEU B 1 32 ? -8.328 15.828 12.875 1 98.19 32 LEU B O 1
ATOM 2347 N N . ASN B 1 33 ? -6.613 16.516 11.555 1 98.5 33 ASN B N 1
ATOM 2348 C CA . ASN B 1 33 ? -7.426 16.797 10.375 1 98.5 33 ASN B CA 1
ATOM 2349 C C . ASN B 1 33 ? -7.504 15.578 9.453 1 98.5 33 ASN B C 1
ATOM 2351 O O . ASN B 1 33 ? -6.531 14.828 9.32 1 98.5 33 ASN B O 1
ATOM 2355 N N . VAL B 1 34 ? -8.672 15.43 8.758 1 98.25 34 VAL B N 1
ATOM 2356 C CA . VAL B 1 34 ? -8.797 14.242 7.914 1 98.25 34 VAL B CA 1
ATOM 2357 C C . VAL B 1 34 ? -9.367 14.633 6.555 1 98.25 34 VAL B C 1
ATOM 2359 O O . VAL B 1 34 ? -10.242 15.5 6.465 1 98.25 34 VAL B O 1
ATOM 2362 N N . ILE B 1 35 ? -8.805 14.07 5.531 1 97.81 35 ILE B N 1
ATOM 2363 C CA . ILE B 1 35 ? -9.461 13.977 4.234 1 97.81 35 ILE B CA 1
ATOM 2364 C C . ILE B 1 35 ? -9.922 12.539 3.992 1 97.81 35 ILE B C 1
ATOM 2366 O O . ILE B 1 35 ? -9.117 11.609 4.062 1 97.81 35 ILE B O 1
ATOM 2370 N N . ILE B 1 36 ? -11.219 12.383 3.789 1 95.94 36 ILE B N 1
ATOM 2371 C CA . ILE B 1 36 ? -11.766 11.055 3.537 1 95.94 36 ILE B CA 1
ATOM 2372 C C . ILE B 1 36 ? -12.469 11.039 2.18 1 95.94 36 ILE B C 1
ATOM 2374 O O . ILE B 1 36 ? -13.016 12.055 1.741 1 95.94 36 ILE B O 1
ATOM 2378 N N . GLY B 1 37 ? -12.438 9.945 1.544 1 92.44 37 GLY B N 1
ATOM 2379 C CA . GLY B 1 37 ? -13.062 9.695 0.254 1 92.44 37 GLY B CA 1
ATOM 2380 C C . GLY B 1 37 ? -12.68 8.359 -0.345 1 92.44 37 GLY B C 1
ATOM 2381 O O . GLY B 1 37 ? -11.719 7.727 0.093 1 92.44 37 GLY B O 1
ATOM 2382 N N . GLU B 1 38 ? -13.414 8 -1.306 1 88.12 38 GLU B N 1
ATOM 2383 C CA . GLU B 1 38 ? -13.133 6.727 -1.965 1 88.12 38 GLU B CA 1
ATOM 2384 C C . GLU B 1 38 ? -11.859 6.801 -2.795 1 88.12 38 GLU B C 1
ATOM 2386 O O . GLU B 1 38 ? -11.32 7.887 -3.023 1 88.12 38 GLU B O 1
ATOM 2391 N N . SER B 1 39 ? -11.359 5.617 -3.162 1 85.12 39 SER B N 1
ATOM 2392 C CA . SER B 1 39 ? -10.203 5.578 -4.047 1 85.12 39 SER B CA 1
ATOM 2393 C C . SER B 1 39 ? -10.469 6.32 -5.352 1 85.12 39 SER B C 1
ATOM 2395 O O . SER B 1 39 ? -11.531 6.152 -5.957 1 85.12 39 SER B O 1
ATOM 2397 N N . GLY B 1 40 ? -9.57 7.188 -5.707 1 83.69 40 GLY B N 1
ATOM 2398 C CA . GLY B 1 40 ? -9.727 7.934 -6.945 1 83.69 40 GLY B CA 1
ATOM 2399 C C . GLY B 1 40 ? -10.422 9.273 -6.75 1 83.69 40 GLY B C 1
ATOM 2400 O O . GLY B 1 40 ? -10.625 10.016 -7.711 1 83.69 40 GLY B O 1
ATOM 2401 N N . ALA B 1 41 ? -10.711 9.562 -5.527 1 90.62 41 ALA B N 1
ATOM 2402 C CA . ALA B 1 41 ? -11.469 10.781 -5.266 1 90.62 41 ALA B CA 1
ATOM 2403 C C . ALA B 1 41 ? -10.594 12.023 -5.441 1 90.62 41 ALA B C 1
ATOM 2405 O O . ALA B 1 41 ? -11.102 13.141 -5.508 1 90.62 41 ALA B O 1
ATOM 2406 N N . GLY B 1 42 ? -9.305 11.867 -5.473 1 91.12 42 GLY B N 1
ATOM 2407 C CA . GLY B 1 42 ? -8.406 12.992 -5.668 1 91.12 42 GLY B CA 1
ATOM 2408 C C . GLY B 1 42 ? -7.559 13.305 -4.449 1 91.12 42 GLY B C 1
ATOM 2409 O O . GLY B 1 42 ? -6.797 14.273 -4.445 1 91.12 42 GLY B O 1
ATOM 2410 N N . LYS B 1 43 ? -7.617 12.508 -3.457 1 93.19 43 LYS B N 1
ATOM 2411 C CA . LYS B 1 43 ? -6.945 12.758 -2.184 1 93.19 43 LYS B CA 1
ATOM 2412 C C . LYS B 1 43 ? -5.438 12.875 -2.369 1 93.19 43 LYS B C 1
ATOM 2414 O O . LYS B 1 43 ? -4.82 13.836 -1.909 1 93.19 43 LYS B O 1
ATOM 2419 N N 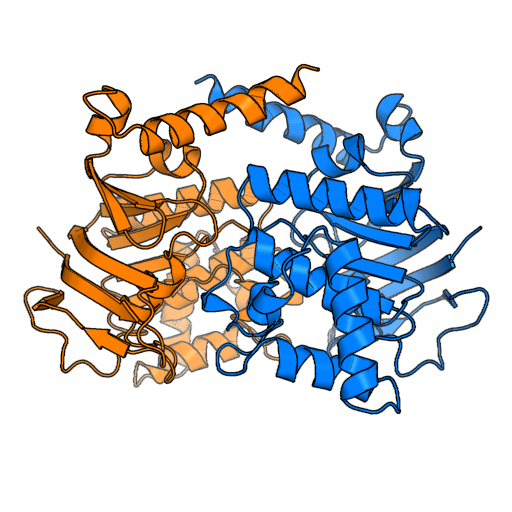. SER B 1 44 ? -4.875 11.914 -3.109 1 89.06 44 SER B N 1
ATOM 2420 C CA . SER B 1 44 ? -3.428 11.883 -3.297 1 89.06 44 SER B CA 1
ATOM 2421 C C . SER B 1 44 ? -2.957 13.086 -4.117 1 89.06 44 SER B C 1
ATOM 2423 O O . SER B 1 44 ? -1.908 13.664 -3.826 1 89.06 44 SER B O 1
ATOM 2425 N N . LEU B 1 45 ? -3.68 13.445 -5.098 1 90.69 45 LEU B N 1
ATOM 2426 C CA . LEU B 1 45 ? -3.32 14.609 -5.898 1 90.69 45 LEU B CA 1
ATOM 2427 C C . LEU B 1 45 ? -3.383 15.883 -5.066 1 90.69 45 LEU B C 1
ATOM 2429 O O . LEU B 1 45 ? -2.555 16.781 -5.234 1 90.69 45 LEU B O 1
ATOM 2433 N N . THR B 1 46 ? -4.379 15.93 -4.227 1 94 46 THR B N 1
ATOM 2434 C CA . THR B 1 46 ? -4.484 17.062 -3.322 1 94 46 THR B CA 1
ATOM 2435 C C . THR B 1 46 ? -3.266 17.141 -2.406 1 94 46 THR B C 1
ATOM 2437 O O . THR B 1 46 ? -2.703 18.219 -2.201 1 94 46 THR B O 1
ATOM 2440 N N . VAL B 1 47 ? -2.842 16 -1.945 1 92.38 47 VAL B N 1
ATOM 2441 C CA . VAL B 1 47 ? -1.657 15.938 -1.096 1 92.38 47 VAL B CA 1
ATOM 2442 C C . VAL B 1 47 ? -0.428 16.375 -1.884 1 92.38 47 VAL B C 1
ATOM 2444 O O . VAL B 1 47 ? 0.38 17.172 -1.39 1 92.38 47 VAL B O 1
ATOM 2447 N N . LYS B 1 48 ? -0.33 15.922 -3.039 1 90.62 48 LYS B N 1
ATOM 2448 C CA . LYS B 1 48 ? 0.8 16.312 -3.881 1 90.62 48 LYS B CA 1
ATOM 2449 C C . LYS B 1 48 ? 0.799 17.812 -4.148 1 90.62 48 LYS B C 1
ATOM 2451 O O . LYS B 1 48 ? 1.86 18.438 -4.227 1 90.62 48 LYS B O 1
ATOM 2456 N N . ALA B 1 49 ? -0.323 18.312 -4.312 1 91.44 49 ALA B N 1
ATOM 2457 C CA . ALA B 1 49 ? -0.44 19.75 -4.496 1 91.44 49 ALA B CA 1
ATOM 2458 C C . ALA B 1 49 ? 0.066 20.516 -3.27 1 91.44 49 ALA B C 1
ATOM 2460 O O . ALA B 1 49 ? 0.805 21.484 -3.396 1 91.44 49 ALA B O 1
ATOM 2461 N N . ILE B 1 50 ? -0.357 20.031 -2.117 1 91.56 50 ILE B N 1
ATOM 2462 C CA . ILE B 1 50 ? 0.064 20.656 -0.863 1 91.56 50 ILE B CA 1
ATOM 2463 C C . ILE B 1 50 ? 1.586 20.594 -0.749 1 91.56 50 ILE B C 1
ATOM 2465 O O . ILE B 1 50 ? 2.213 21.547 -0.286 1 91.56 50 ILE B O 1
ATOM 2469 N N . LEU B 1 51 ? 2.166 19.547 -1.256 1 89.44 51 LEU B N 1
ATOM 2470 C CA . LEU B 1 51 ? 3.605 19.328 -1.169 1 89.44 51 LEU B CA 1
ATOM 2471 C C . LEU B 1 51 ? 4.328 20.031 -2.322 1 89.44 51 LEU B C 1
ATOM 2473 O O . LEU B 1 51 ? 5.559 20.016 -2.381 1 89.44 51 LEU B O 1
ATOM 2477 N N . ASN B 1 52 ? 3.629 20.609 -3.219 1 86.81 52 ASN B N 1
ATOM 2478 C CA . ASN B 1 52 ? 4.172 21.219 -4.43 1 86.81 52 ASN B CA 1
ATOM 2479 C C . ASN B 1 52 ? 4.973 20.203 -5.25 1 86.81 52 ASN B C 1
ATOM 2481 O O . ASN B 1 52 ? 6.066 20.516 -5.727 1 86.81 52 ASN B O 1
ATOM 2485 N N . HIS B 1 53 ? 4.402 19 -5.309 1 85.75 53 HIS B N 1
ATOM 2486 C CA . HIS B 1 53 ? 5.062 17.922 -6.031 1 85.75 53 HIS B CA 1
ATOM 2487 C C . HIS B 1 53 ? 4.121 17.281 -7.055 1 85.75 53 HIS B C 1
ATOM 2489 O O . HIS B 1 53 ? 4.035 16.062 -7.145 1 85.75 53 HIS B O 1
ATOM 2495 N N . LEU B 1 54 ? 3.498 18.109 -7.844 1 86.62 54 LEU B N 1
ATOM 2496 C CA . LEU B 1 54 ? 2.598 17.609 -8.875 1 86.62 54 LEU B CA 1
ATOM 2497 C C . LEU B 1 54 ? 3.375 17.172 -10.117 1 86.62 54 LEU B C 1
ATOM 2499 O O . LEU B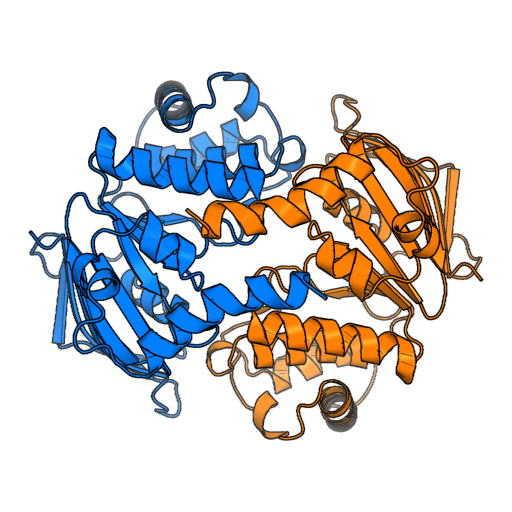 1 54 ? 4.383 17.797 -10.469 1 86.62 54 LEU B O 1
ATOM 2503 N N . PRO B 1 55 ? 2.832 16.156 -10.789 1 83.38 55 PRO B N 1
ATOM 2504 C CA . PRO B 1 55 ? 3.438 15.805 -12.078 1 83.38 55 PRO B CA 1
ATOM 2505 C C . PRO B 1 55 ? 3.436 16.969 -13.062 1 83.38 55 PRO B C 1
ATOM 2507 O O . PRO B 1 55 ? 2.502 17.781 -13.07 1 83.38 55 PRO B O 1
ATOM 2510 N N . THR B 1 56 ? 4.43 16.969 -13.922 1 83.5 56 THR B N 1
ATOM 2511 C CA . THR B 1 56 ? 4.625 18.078 -14.859 1 83.5 56 THR B CA 1
ATOM 2512 C C . THR B 1 56 ? 3.482 18.141 -15.867 1 83.5 56 THR B C 1
ATOM 2514 O O . THR B 1 56 ? 3.246 19.172 -16.484 1 83.5 56 THR B O 1
ATOM 2517 N N . GLN B 1 57 ? 2.797 17.062 -16.047 1 85.56 57 GLN B N 1
ATOM 2518 C CA . GLN B 1 57 ? 1.721 17 -17.016 1 85.56 57 GLN B CA 1
ATOM 2519 C C . GLN B 1 57 ? 0.442 17.625 -16.484 1 85.56 57 GLN B C 1
ATOM 2521 O O . GLN B 1 57 ? -0.549 17.75 -17.203 1 85.56 57 GLN B O 1
ATOM 2526 N N . LEU B 1 58 ? 0.575 18.016 -15.203 1 90.12 58 LEU B N 1
ATOM 2527 C CA . LEU B 1 58 ? -0.601 18.594 -14.57 1 90.12 58 LEU B CA 1
ATOM 2528 C C . LEU B 1 58 ? -0.394 20.078 -14.305 1 90.12 58 LEU B C 1
ATOM 2530 O O . LEU B 1 58 ? 0.732 20.516 -14.062 1 90.12 58 LEU B O 1
ATOM 2534 N N . HIS B 1 59 ? -1.501 20.797 -14.445 1 92.62 59 HIS B N 1
ATOM 2535 C CA . HIS B 1 59 ? -1.507 22.219 -14.156 1 92.62 59 HIS B CA 1
ATOM 2536 C C . HIS B 1 59 ? -2.301 22.531 -12.891 1 92.62 59 HIS B C 1
ATOM 2538 O O . HIS B 1 59 ? -3.391 21.984 -12.695 1 92.62 59 HIS B O 1
ATOM 2544 N N . MET B 1 60 ? -1.644 23.359 -12.07 1 93.06 60 MET B N 1
ATOM 2545 C CA . MET B 1 60 ? -2.26 23.719 -10.797 1 93.06 60 MET B CA 1
ATOM 2546 C C . MET B 1 60 ? -2.531 25.219 -10.727 1 93.06 60 MET B C 1
ATOM 2548 O O . MET B 1 60 ? -1.728 26.016 -11.195 1 93.06 60 MET B O 1
ATOM 2552 N N . SER B 1 61 ? -3.74 25.578 -10.211 1 93.75 61 SER B N 1
ATOM 2553 C CA . SER B 1 61 ? -4.066 26.953 -9.891 1 93.75 61 SER B CA 1
ATOM 2554 C C . SER B 1 61 ? -4.82 27.062 -8.562 1 93.75 61 SER B C 1
ATOM 2556 O O . SER B 1 61 ? -5.445 26.094 -8.125 1 93.75 61 SER B O 1
ATOM 2558 N N . PHE B 1 62 ? -4.613 28.203 -7.906 1 94.12 62 PHE B N 1
ATOM 2559 C CA . PHE B 1 62 ? -5.324 28.484 -6.668 1 94.12 62 PHE B CA 1
ATOM 2560 C C . PHE B 1 62 ? -5.441 30 -6.453 1 94.12 62 PHE B C 1
ATOM 2562 O O . P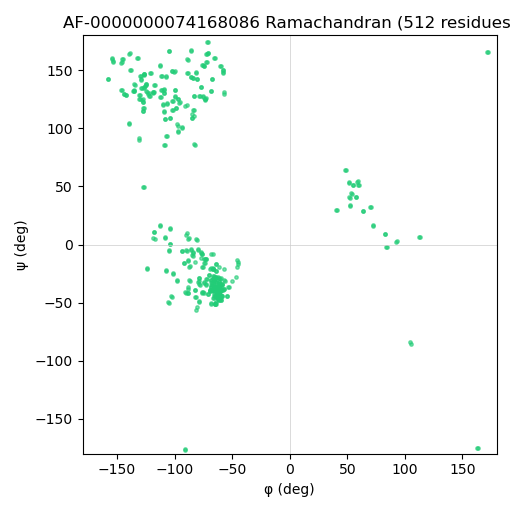HE B 1 62 ? -4.695 30.766 -7.047 1 94.12 62 PHE B O 1
ATOM 2569 N N . ASP B 1 63 ? -6.438 30.375 -5.574 1 95.12 63 ASP B N 1
ATOM 2570 C CA . ASP B 1 63 ? -6.594 31.781 -5.234 1 95.12 63 ASP B CA 1
ATOM 2571 C C . ASP B 1 63 ? -5.715 32.156 -4.043 1 95.12 63 ASP B C 1
ATOM 2573 O O . ASP B 1 63 ? -5.164 33.25 -3.992 1 95.12 63 ASP B O 1
ATOM 2577 N N . GLU B 1 64 ? -5.637 31.25 -3.129 1 93.81 64 GLU B N 1
ATOM 2578 C CA . GLU B 1 64 ? -4.863 31.469 -1.911 1 93.81 64 GLU B CA 1
ATOM 2579 C C . GLU B 1 64 ? -4.211 30.188 -1.426 1 93.81 64 GLU B C 1
ATOM 2581 O O . GLU B 1 64 ? -4.82 29.109 -1.483 1 93.81 64 GLU B O 1
ATOM 2586 N N . PHE B 1 65 ? -2.992 30.25 -1.102 1 92.06 65 PHE B N 1
ATOM 2587 C CA . PHE B 1 65 ? -2.242 29.172 -0.462 1 92.06 65 PHE B CA 1
ATOM 2588 C C . PHE B 1 65 ? -1.316 29.719 0.615 1 92.06 65 PHE B C 1
ATOM 2590 O O . PHE B 1 65 ? -0.265 30.297 0.307 1 92.06 65 PHE B O 1
ATOM 2597 N N . LYS B 1 66 ? -1.741 29.531 1.861 1 91.75 66 LYS B N 1
ATOM 2598 C CA . LYS B 1 66 ? -1.001 30.078 2.992 1 91.75 66 LYS B CA 1
ATOM 2599 C C . LYS B 1 66 ? -0.638 28.984 3.996 1 91.75 66 LYS B C 1
ATOM 2601 O O . LYS B 1 66 ? -1.436 28.078 4.254 1 91.75 66 LYS B O 1
ATOM 2606 N N . MET B 1 67 ? 0.495 29.031 4.461 1 89.56 67 MET B N 1
ATOM 2607 C CA . MET B 1 67 ? 0.947 28.234 5.594 1 89.56 67 MET B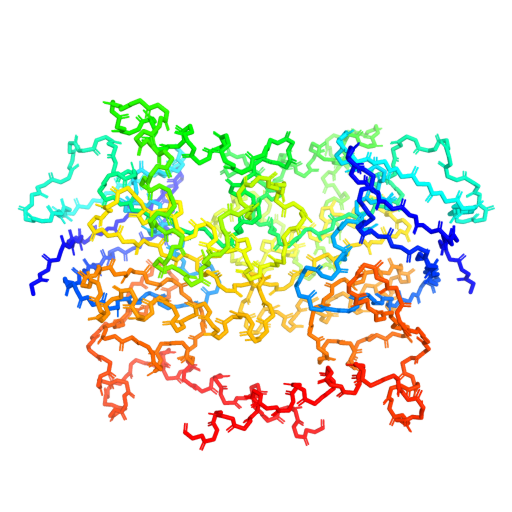 CA 1
ATOM 2608 C C . MET B 1 67 ? 1.457 29.125 6.723 1 89.56 67 MET B C 1
ATOM 2610 O O . MET B 1 67 ? 2.273 30.016 6.488 1 89.56 67 MET B O 1
ATOM 2614 N N . GLN B 1 68 ? 0.956 28.922 7.871 1 87.62 68 GLN B N 1
ATOM 2615 C CA . GLN B 1 68 ? 1.275 29.781 9.016 1 87.62 68 GLN B CA 1
ATOM 2616 C C . GLN B 1 68 ? 1.056 31.25 8.695 1 87.62 68 GLN B C 1
ATOM 2618 O O . GLN B 1 68 ? 1.895 32.094 9.016 1 87.62 68 GLN B O 1
ATOM 2623 N N . GLY B 1 69 ? 0.09 31.484 7.887 1 82.69 69 GLY B N 1
ATOM 2624 C CA . GLY B 1 69 ? -0.285 32.844 7.57 1 82.69 69 GLY B CA 1
ATOM 2625 C C . GLY B 1 69 ? 0.552 33.438 6.461 1 82.69 69 GLY B C 1
ATOM 2626 O O . GLY B 1 69 ? 0.312 34.594 6.043 1 82.69 69 GLY B O 1
ATOM 2627 N N . GLN B 1 70 ? 1.482 32.656 6.02 1 84.75 70 GLN B N 1
ATOM 2628 C CA . GLN B 1 70 ? 2.365 33.156 4.977 1 84.75 70 GLN B CA 1
ATOM 2629 C C . GLN B 1 70 ? 2.066 32.5 3.633 1 84.75 70 GLN B C 1
ATOM 2631 O O . GLN B 1 70 ? 1.732 31.328 3.578 1 84.75 70 GLN B O 1
ATOM 2636 N N . ASN B 1 71 ? 2.221 33.312 2.623 1 82.44 71 ASN B N 1
ATOM 2637 C CA . ASN B 1 71 ? 2.025 32.781 1.275 1 82.44 71 ASN B CA 1
ATOM 2638 C C . ASN B 1 71 ? 3.117 31.781 0.899 1 82.44 71 ASN B C 1
ATOM 2640 O O . ASN B 1 71 ? 4.297 32.031 1.152 1 82.44 71 ASN B O 1
ATOM 2644 N N . THR B 1 72 ? 2.697 30.609 0.354 1 75.31 72 THR B N 1
ATOM 2645 C CA . THR B 1 72 ? 3.602 29.5 0.081 1 75.31 72 THR B CA 1
ATOM 2646 C C . THR B 1 72 ? 4.215 29.641 -1.31 1 75.31 72 THR B C 1
ATOM 2648 O O . THR B 1 72 ? 5.105 28.859 -1.678 1 75.31 72 THR B O 1
ATOM 2651 N N . SER B 1 73 ? 3.838 30.406 -2.201 1 64.31 73 SER B N 1
ATOM 2652 C CA . SER B 1 73 ? 4.258 30.516 -3.594 1 64.31 73 SER B CA 1
ATOM 2653 C C . SER B 1 73 ? 5.777 30.484 -3.715 1 64.31 73 SER B C 1
ATOM 2655 O O . SER B 1 73 ? 6.316 30.016 -4.715 1 64.31 73 SER B O 1
ATOM 2657 N N . GLY B 1 74 ? 6.348 30.656 -2.547 1 59 74 GLY B N 1
ATOM 2658 C CA . GLY B 1 74 ? 7.793 30.75 -2.65 1 59 74 GLY B CA 1
ATOM 2659 C C . GLY B 1 74 ? 8.523 29.656 -1.897 1 59 74 GLY B C 1
ATOM 2660 O O . GLY B 1 74 ? 9.75 29.562 -1.965 1 59 74 GLY B O 1
ATOM 2661 N N . ILE B 1 75 ? 7.754 28.844 -1.449 1 60.53 75 ILE B N 1
ATOM 2662 C CA . ILE B 1 75 ? 8.461 27.859 -0.646 1 60.53 75 ILE B CA 1
ATOM 2663 C C . ILE B 1 75 ? 8.727 26.609 -1.482 1 60.53 75 ILE B C 1
ATOM 2665 O O . ILE B 1 75 ? 7.793 25.906 -1.883 1 60.53 75 ILE B O 1
ATOM 2669 N N . LYS B 1 76 ? 9.969 26.453 -1.927 1 60.78 76 LYS B N 1
ATOM 2670 C CA . LYS B 1 76 ? 10.375 25.391 -2.834 1 60.78 76 LYS B CA 1
ATOM 2671 C C . LYS B 1 76 ? 10.414 24.047 -2.113 1 60.78 76 LYS B C 1
ATOM 2673 O O . LYS B 1 76 ? 10.133 23 -2.713 1 60.78 76 LYS B O 1
ATOM 2678 N N . GLN B 1 77 ? 10.711 24.188 -0.79 1 66.62 77 GLN B N 1
ATOM 2679 C CA . GLN B 1 77 ? 10.906 22.875 -0.163 1 66.62 77 GLN B CA 1
ATOM 2680 C C . GLN B 1 77 ? 10.094 22.766 1.122 1 66.62 77 GLN B C 1
ATOM 2682 O O . GLN B 1 77 ? 10.555 23.141 2.195 1 66.62 77 GLN B O 1
ATOM 2687 N N . LEU B 1 78 ? 8.953 22.281 0.908 1 77.31 78 LEU B N 1
ATOM 2688 C CA . LEU B 1 78 ? 8.078 22.141 2.066 1 77.31 78 LEU B CA 1
ATOM 2689 C C . LEU B 1 78 ? 8.297 20.812 2.771 1 77.31 78 LEU B C 1
ATOM 2691 O O . LEU B 1 78 ? 8.07 20.688 3.977 1 77.31 78 LEU B O 1
ATOM 2695 N N . LEU B 1 79 ? 8.883 19.984 1.994 1 80 79 LEU B N 1
ATOM 2696 C CA . LEU B 1 79 ? 9.062 18.641 2.553 1 80 79 LEU B CA 1
ATOM 2697 C C . LEU B 1 79 ? 10.211 18.625 3.551 1 80 79 LEU B C 1
ATOM 2699 O O . LEU B 1 79 ? 11.273 19.188 3.293 1 80 79 LEU B O 1
ATOM 2703 N N . GLY B 1 80 ? 9.953 17.984 4.656 1 81.56 80 GLY B N 1
ATOM 2704 C CA . GLY B 1 80 ? 10.969 17.812 5.688 1 81.56 80 GLY B CA 1
ATOM 2705 C C . GLY B 1 80 ? 10.75 18.734 6.883 1 81.56 80 GLY B C 1
ATOM 2706 O O . GLY B 1 80 ? 9.961 18.406 7.777 1 81.56 80 GLY B O 1
ATOM 2707 N N . LYS B 1 81 ? 11.219 19.922 6.766 1 80.56 81 LYS B N 1
ATOM 2708 C CA . LYS B 1 81 ? 11.234 20.812 7.934 1 80.56 81 LYS B CA 1
ATOM 2709 C C . LYS B 1 81 ? 9.859 21.406 8.188 1 80.56 81 LYS B C 1
ATOM 2711 O O . LYS B 1 81 ? 9.469 21.625 9.336 1 80.56 81 LYS B O 1
ATOM 2716 N N . HIS B 1 82 ? 9.125 21.547 7.133 1 87.69 82 HIS B N 1
ATOM 2717 C CA . HIS B 1 82 ? 7.812 22.172 7.301 1 87.69 82 HIS B CA 1
ATOM 2718 C C . HIS B 1 82 ? 6.699 21.125 7.273 1 87.69 82 HIS B C 1
ATOM 2720 O O . HIS B 1 82 ? 5.789 21.156 8.109 1 87.69 82 HIS B O 1
ATOM 2726 N N . ILE B 1 83 ? 6.883 20.297 6.328 1 93.88 83 ILE B N 1
ATOM 2727 C CA . ILE B 1 83 ? 5.859 19.266 6.172 1 93.88 83 ILE B CA 1
ATOM 2728 C C . ILE B 1 83 ? 6.516 17.891 6.148 1 93.88 83 ILE B C 1
ATOM 2730 O O . ILE B 1 83 ? 7.367 17.625 5.301 1 93.88 83 ILE B O 1
ATOM 2734 N N . GLY B 1 84 ? 6.137 17.094 7.156 1 95.31 84 GLY B N 1
ATOM 2735 C CA . GLY B 1 84 ? 6.484 15.688 7.125 1 95.31 84 GLY B CA 1
ATOM 2736 C C . GLY B 1 84 ? 5.488 14.844 6.352 1 95.31 84 GLY B C 1
ATOM 2737 O O . GLY B 1 84 ? 4.281 15.078 6.422 1 95.31 84 GLY B O 1
ATOM 2738 N N . TYR B 1 85 ? 6.004 13.859 5.668 1 95.06 85 TYR B N 1
ATOM 2739 C CA . TYR B 1 85 ? 5.145 13.016 4.848 1 95.06 85 TYR B CA 1
ATOM 2740 C C . TYR B 1 85 ? 5.344 11.539 5.176 1 95.06 85 TYR B C 1
ATOM 2742 O O . TYR B 1 85 ? 6.469 11.039 5.125 1 95.06 85 TYR B O 1
ATOM 2750 N N . ILE B 1 86 ? 4.227 10.93 5.555 1 95.19 86 ILE B N 1
ATOM 2751 C CA . ILE B 1 86 ? 4.168 9.484 5.77 1 95.19 86 ILE B CA 1
ATOM 2752 C C . ILE B 1 86 ? 3.352 8.828 4.656 1 95.19 86 ILE B C 1
ATOM 2754 O O . ILE B 1 86 ? 2.137 9.023 4.574 1 95.19 86 ILE B O 1
ATOM 2758 N N . SER B 1 87 ? 4.008 8.031 3.873 1 90.44 87 SER B N 1
ATOM 2759 C CA . SER B 1 87 ? 3.361 7.422 2.715 1 90.44 87 SER B CA 1
ATOM 2760 C C . SER B 1 87 ? 2.635 6.137 3.098 1 90.44 87 SER B C 1
ATOM 2762 O O . SER B 1 87 ? 2.834 5.609 4.191 1 90.44 87 SER B O 1
ATOM 2764 N N . GLN B 1 88 ? 1.819 5.711 2.17 1 85.88 88 GLN B N 1
ATOM 2765 C CA . GLN B 1 88 ? 1.067 4.473 2.35 1 85.88 88 GLN B CA 1
ATOM 2766 C C . GLN B 1 88 ? 1.999 3.264 2.379 1 85.88 88 GLN B C 1
ATOM 2768 O O . GLN B 1 88 ? 1.69 2.252 3.012 1 85.88 88 GLN B O 1
ATOM 2773 N N . ASN B 1 89 ? 3.059 3.363 1.741 1 85.19 89 ASN B N 1
ATOM 2774 C CA . ASN B 1 89 ? 4.004 2.252 1.676 1 85.19 89 ASN B CA 1
ATOM 2775 C C . ASN B 1 89 ? 5.266 2.539 2.484 1 85.19 89 ASN B C 1
ATOM 2777 O O . ASN B 1 89 ? 6.309 2.867 1.919 1 85.19 89 ASN B O 1
ATOM 2781 N N . TYR B 1 90 ? 5.156 2.227 3.727 1 88.5 90 TYR B N 1
ATOM 2782 C CA . TYR B 1 90 ? 6.254 2.529 4.633 1 88.5 90 TYR B CA 1
ATOM 2783 C C . TYR B 1 90 ? 7.504 1.735 4.262 1 88.5 90 TYR B C 1
ATOM 2785 O O . TYR B 1 90 ? 8.625 2.205 4.453 1 88.5 90 TYR B O 1
ATOM 2793 N N . ALA B 1 91 ? 7.312 0.553 3.742 1 83.81 91 ALA B N 1
ATOM 2794 C CA . ALA B 1 91 ? 8.453 -0.302 3.418 1 83.81 91 ALA B CA 1
ATOM 2795 C C . ALA B 1 91 ? 9.32 0.326 2.33 1 83.81 91 ALA B C 1
ATOM 2797 O O . ALA B 1 91 ? 10.539 0.154 2.324 1 83.81 91 ALA B O 1
ATOM 2798 N N . GLN B 1 92 ? 8.703 1.073 1.548 1 84 92 GLN B N 1
ATOM 2799 C CA . GLN B 1 92 ? 9.422 1.663 0.421 1 84 92 GLN B CA 1
ATOM 2800 C C . GLN B 1 92 ? 10.148 2.936 0.838 1 84 92 GLN B C 1
ATOM 2802 O O . GLN B 1 92 ? 10.938 3.49 0.065 1 84 92 GLN B O 1
ATOM 2807 N N . SER B 1 93 ? 9.914 3.355 2.031 1 90.69 93 SER B N 1
ATOM 2808 C CA . SER B 1 93 ? 10.578 4.555 2.531 1 90.69 93 SER B CA 1
ATOM 2809 C C . SER B 1 93 ? 12.023 4.266 2.924 1 90.69 93 SER B C 1
ATOM 2811 O O . SER B 1 93 ? 12.797 5.188 3.174 1 90.69 93 SER B O 1
ATOM 2813 N N . PHE B 1 94 ? 12.383 2.994 2.883 1 93.19 94 PHE B N 1
ATOM 2814 C CA . PHE B 1 94 ? 13.727 2.609 3.301 1 93.19 94 PHE B CA 1
ATOM 2815 C C . PHE B 1 94 ? 14.383 1.728 2.248 1 93.19 94 PHE B C 1
ATOM 2817 O O . PHE B 1 94 ? 13.711 0.957 1.563 1 93.19 94 PHE B O 1
ATOM 2824 N N . ASN B 1 95 ? 15.695 1.972 2.186 1 91.31 95 ASN B N 1
ATOM 2825 C CA . ASN B 1 95 ? 16.516 1.072 1.375 1 91.31 95 ASN B CA 1
ATOM 2826 C C . ASN B 1 95 ? 16.797 -0.237 2.104 1 91.31 95 ASN B C 1
ATOM 2828 O O . ASN B 1 95 ? 17.281 -0.23 3.238 1 91.31 95 ASN B O 1
ATOM 2832 N N . GLU B 1 96 ? 16.516 -1.273 1.427 1 86.56 96 GLU B N 1
ATOM 2833 C CA . GLU B 1 96 ? 16.625 -2.582 2.066 1 86.56 96 GLU B CA 1
ATOM 2834 C C . GLU B 1 96 ? 18.078 -3 2.232 1 86.56 96 GLU B C 1
ATOM 2836 O O . GLU B 1 96 ? 18.375 -3.928 2.986 1 86.56 96 GLU B O 1
ATOM 2841 N N . TYR B 1 97 ? 19 -2.35 1.615 1 86.12 97 TYR B N 1
ATOM 2842 C CA . TYR B 1 97 ? 20.391 -2.777 1.579 1 86.12 97 TYR B CA 1
ATOM 2843 C C . TYR B 1 97 ? 21.25 -1.936 2.52 1 86.12 97 TYR B C 1
ATOM 2845 O O . TYR B 1 97 ? 22.453 -2.15 2.629 1 86.12 97 TYR B O 1
ATOM 2853 N N . THR B 1 98 ? 20.656 -1.016 3.195 1 91.56 98 THR B N 1
ATOM 2854 C CA . THR B 1 98 ? 21.375 -0.152 4.137 1 91.56 98 THR B CA 1
ATOM 2855 C C . THR B 1 98 ? 20.719 -0.217 5.516 1 91.56 98 THR B C 1
ATOM 2857 O O . THR B 1 98 ? 19.5 -0.239 5.633 1 91.56 98 THR B O 1
ATOM 2860 N N . ARG B 1 99 ? 21.578 -0.27 6.484 1 93.44 99 ARG B N 1
ATOM 2861 C CA . ARG B 1 99 ? 21.062 -0.278 7.852 1 93.44 99 ARG B CA 1
ATOM 2862 C C . ARG B 1 99 ? 20.25 0.979 8.141 1 93.44 99 ARG B C 1
ATOM 2864 O O . ARG B 1 99 ? 20.516 2.039 7.566 1 93.44 99 ARG B O 1
ATOM 2871 N N . LEU B 1 100 ? 19.359 0.823 9.062 1 96.75 100 LEU B N 1
ATOM 2872 C CA . LEU B 1 100 ? 18.422 1.906 9.344 1 96.75 100 LEU B CA 1
ATOM 2873 C C . LEU B 1 100 ? 19.141 3.094 9.969 1 96.75 100 LEU B C 1
ATOM 2875 O O . LEU B 1 100 ? 18.797 4.246 9.703 1 96.75 100 LEU B O 1
ATOM 2879 N N . ASP B 1 101 ? 20.141 2.836 10.828 1 97.12 101 ASP B N 1
ATOM 2880 C CA . ASP B 1 101 ? 20.844 3.941 11.469 1 97.12 101 ASP B CA 1
ATOM 2881 C C . ASP B 1 101 ? 21.5 4.848 10.422 1 97.12 101 ASP B C 1
ATOM 2883 O O . ASP B 1 101 ? 21.359 6.07 10.484 1 97.12 101 ASP B O 1
ATOM 2887 N N . LYS B 1 102 ? 22.141 4.211 9.445 1 96.81 102 LYS B N 1
ATOM 2888 C CA . LYS B 1 102 ? 22.797 4.973 8.391 1 96.81 102 LYS B CA 1
ATOM 2889 C C . LYS B 1 102 ? 21.797 5.797 7.594 1 96.81 102 LYS B C 1
ATOM 2891 O O . LYS B 1 102 ? 22.047 6.961 7.27 1 96.81 102 LYS B O 1
ATOM 2896 N N . GLN B 1 103 ? 20.719 5.211 7.363 1 97.44 103 GLN B N 1
ATOM 2897 C CA . GLN B 1 103 ? 19.703 5.902 6.578 1 97.44 103 GLN B CA 1
ATOM 2898 C C . GLN B 1 103 ? 19.078 7.055 7.367 1 97.44 103 GLN B C 1
ATOM 2900 O O . GLN B 1 103 ? 18.891 8.148 6.832 1 97.44 103 GLN B O 1
ATOM 2905 N N . LEU B 1 104 ? 18.797 6.809 8.609 1 98.06 104 LEU B N 1
ATOM 2906 C CA . LEU B 1 104 ? 18.172 7.832 9.445 1 98.06 104 LEU B CA 1
ATOM 2907 C C . LEU B 1 104 ? 19.125 9 9.672 1 98.06 104 LEU B C 1
ATOM 2909 O O . LEU B 1 104 ? 18.703 10.156 9.656 1 98.06 104 LEU B O 1
ATOM 2913 N N . ILE B 1 105 ? 20.375 8.703 9.836 1 98.06 105 ILE B N 1
ATOM 2914 C CA . ILE B 1 105 ? 21.375 9.75 9.992 1 98.06 105 ILE B CA 1
ATOM 2915 C C . ILE B 1 105 ? 21.438 10.594 8.719 1 98.06 105 ILE B C 1
ATOM 2917 O O . ILE B 1 105 ? 21.469 11.828 8.789 1 98.06 105 ILE B O 1
ATOM 2921 N N . ALA B 1 106 ? 21.422 9.906 7.602 1 97.44 106 ALA B N 1
ATOM 2922 C CA . ALA B 1 106 ? 21.484 10.609 6.32 1 97.44 106 ALA B CA 1
ATOM 2923 C C . ALA B 1 106 ? 20.266 11.523 6.145 1 97.44 106 ALA B C 1
ATOM 2925 O O . ALA B 1 106 ? 20.406 12.672 5.715 1 97.44 106 ALA B O 1
ATOM 2926 N N . ILE B 1 107 ? 19.141 11.07 6.527 1 96.06 107 ILE B N 1
ATOM 2927 C CA . ILE B 1 107 ? 17.922 11.844 6.414 1 96.06 107 ILE B CA 1
ATOM 2928 C C . ILE B 1 107 ? 18 13.086 7.293 1 96.06 107 ILE B C 1
ATOM 2930 O O . ILE B 1 107 ? 17.719 14.203 6.84 1 96.06 107 ILE B O 1
ATOM 2934 N N . TYR B 1 108 ? 18.359 12.906 8.508 1 97.12 108 TYR B N 1
ATOM 2935 C CA . TYR B 1 108 ? 18.422 14.023 9.445 1 97.12 108 TYR B CA 1
ATOM 2936 C C . TYR B 1 108 ? 19.469 15.047 9.008 1 97.12 108 TYR B C 1
ATOM 2938 O O . TYR B 1 108 ? 19.203 16.25 9.016 1 97.12 108 TYR B O 1
ATOM 2946 N N . ARG B 1 109 ? 20.578 14.594 8.562 1 96.75 109 ARG B N 1
ATOM 2947 C CA . ARG B 1 109 ? 21.688 15.484 8.234 1 96.75 109 ARG B CA 1
ATOM 2948 C C . ARG B 1 109 ? 21.438 16.188 6.902 1 96.75 109 ARG B C 1
ATOM 2950 O O . ARG B 1 109 ? 22.094 17.188 6.594 1 96.75 109 ARG B O 1
ATOM 2957 N N . TYR B 1 110 ? 20.594 15.648 6.168 1 94.88 110 TYR B N 1
ATOM 2958 C CA . TYR B 1 110 ? 20.203 16.344 4.949 1 94.88 110 TYR B CA 1
ATOM 2959 C C . TYR B 1 110 ? 19.5 17.656 5.273 1 94.88 110 TYR B C 1
ATOM 2961 O O . TYR B 1 110 ? 19.641 18.641 4.535 1 94.88 110 TYR B O 1
ATOM 2969 N N . HIS B 1 111 ? 18.875 17.703 6.41 1 93.94 111 HIS B N 1
ATOM 2970 C CA . HIS B 1 111 ? 18.078 18.875 6.758 1 93.94 111 HIS B CA 1
ATOM 2971 C C . HIS B 1 111 ? 18.75 19.703 7.832 1 93.94 111 HIS B C 1
ATOM 2973 O O . HIS B 1 111 ? 18.453 20.891 7.988 1 93.94 111 HIS B O 1
ATOM 2979 N N . PHE B 1 112 ? 19.641 19.047 8.57 1 94.81 112 PHE B N 1
ATOM 2980 C CA . PHE B 1 112 ? 20.312 19.734 9.656 1 94.81 112 PHE B CA 1
ATOM 2981 C C . PHE B 1 112 ? 21.828 19.562 9.562 1 94.81 112 PHE B C 1
ATOM 2983 O O . PHE B 1 112 ? 22.312 18.453 9.328 1 94.81 112 PHE B O 1
ATOM 2990 N N . ASN B 1 113 ? 22.531 20.641 9.734 1 96.12 113 ASN B N 1
ATOM 2991 C CA . ASN B 1 113 ? 23.984 20.609 9.766 1 96.12 113 ASN B CA 1
ATOM 2992 C C . ASN B 1 113 ? 24.5 20.219 11.148 1 96.12 113 ASN B C 1
ATOM 2994 O O . ASN B 1 113 ? 24.875 21.094 11.945 1 96.12 113 ASN B O 1
ATOM 2998 N N . VAL B 1 114 ? 24.594 18.938 11.383 1 96.88 114 VAL B N 1
ATOM 2999 C CA . VAL B 1 114 ? 25.016 18.438 12.688 1 96.88 114 VAL B CA 1
ATOM 3000 C C . VAL B 1 114 ? 25.969 17.266 12.508 1 96.88 114 VAL B C 1
ATOM 3002 O O . VAL B 1 114 ? 26.078 16.703 11.414 1 96.88 114 VAL B O 1
ATOM 3005 N N . SER B 1 115 ? 26.656 16.906 13.539 1 97.56 115 SER B N 1
ATOM 3006 C CA . SER B 1 115 ? 27.531 15.742 13.516 1 97.56 115 SER B CA 1
ATOM 3007 C C . SER B 1 115 ? 26.734 14.445 13.516 1 97.56 115 SER B C 1
ATOM 3009 O O . SER B 1 115 ? 25.547 14.445 13.844 1 97.56 115 SER B O 1
ATOM 3011 N N . LYS B 1 116 ? 27.391 13.398 13.18 1 97.38 116 LYS B N 1
ATOM 3012 C CA . LYS B 1 116 ? 26.766 12.078 13.211 1 97.38 116 LYS B CA 1
ATOM 3013 C C . LYS B 1 116 ? 26.266 11.734 14.609 1 97.38 116 LYS B C 1
ATOM 3015 O O . LYS B 1 116 ? 25.188 11.18 14.766 1 97.38 116 LYS B O 1
ATOM 3020 N N . ASP B 1 117 ? 27.031 12.094 15.531 1 97.12 117 ASP B N 1
ATOM 3021 C CA . ASP B 1 117 ? 26.688 11.789 16.922 1 97.12 117 ASP B CA 1
ATOM 3022 C C . ASP B 1 117 ? 25.438 12.539 17.359 1 97.12 117 ASP B C 1
ATOM 3024 O O . ASP B 1 117 ? 24.562 11.969 18.016 1 97.12 117 ASP B O 1
ATOM 3028 N N . ASN B 1 118 ? 25.359 13.727 17 1 97.44 118 ASN B N 1
ATOM 3029 C CA . ASN B 1 118 ? 24.188 14.523 17.344 1 97.44 118 ASN B CA 1
ATOM 3030 C C . ASN B 1 118 ? 22.938 14.023 16.609 1 97.44 118 ASN B C 1
ATOM 3032 O O . ASN B 1 118 ? 21.844 14.008 17.188 1 97.44 118 ASN B O 1
ATOM 3036 N N . ALA B 1 119 ? 23.172 13.672 15.422 1 97.94 119 ALA B N 1
ATOM 3037 C CA . ALA B 1 119 ? 22.078 13.086 14.664 1 97.94 119 ALA B CA 1
ATOM 3038 C C . ALA B 1 119 ? 21.562 11.812 15.344 1 97.94 119 ALA B C 1
ATOM 3040 O O . ALA B 1 119 ? 20.359 11.633 15.492 1 97.94 119 ALA B O 1
ATOM 3041 N N . LEU B 1 120 ? 22.484 11.016 15.781 1 97.5 120 LEU B N 1
ATOM 3042 C CA . LEU B 1 120 ? 22.125 9.75 16.406 1 97.5 120 LEU B CA 1
ATOM 3043 C C . LEU B 1 120 ? 21.359 9.992 17.703 1 97.5 120 LEU B C 1
ATOM 3045 O O . LEU B 1 120 ? 20.406 9.266 18.016 1 97.5 120 LEU B O 1
ATOM 3049 N N . LYS B 1 121 ? 21.719 10.984 18.406 1 97.25 121 LYS B N 1
ATOM 3050 C CA . LYS B 1 121 ? 21.016 11.336 19.641 1 97.25 121 LYS B CA 1
ATOM 3051 C C . LYS B 1 121 ? 19.562 11.711 19.344 1 97.25 121 LYS B C 1
ATOM 3053 O O . LYS B 1 121 ? 18.656 11.266 20.047 1 97.25 121 LYS B O 1
ATOM 3058 N N . LYS B 1 122 ? 19.406 12.531 18.344 1 97.25 122 LYS B N 1
ATOM 3059 C CA . LYS B 1 122 ? 18.062 12.938 17.953 1 97.25 122 LYS B CA 1
ATOM 3060 C C . LYS B 1 122 ? 17.234 11.742 17.5 1 97.25 122 LYS B C 1
ATOM 3062 O O . LYS B 1 122 ? 16.062 11.625 17.844 1 97.25 122 LYS B O 1
ATOM 3067 N N . ILE B 1 123 ? 17.828 10.883 16.766 1 97.75 123 ILE B N 1
ATOM 3068 C CA . ILE B 1 123 ? 17.172 9.688 16.25 1 97.75 123 ILE B CA 1
ATOM 3069 C C . ILE B 1 123 ? 16.703 8.812 17.406 1 97.75 123 ILE B C 1
ATOM 3071 O O . ILE B 1 123 ? 15.555 8.367 17.438 1 97.75 123 ILE B O 1
ATOM 3075 N N . LYS B 1 124 ? 17.578 8.602 18.328 1 97.38 124 LYS B N 1
ATOM 3076 C CA . LYS B 1 124 ? 17.25 7.777 19.484 1 97.38 124 LYS B CA 1
ATOM 3077 C C . LYS B 1 124 ? 16.094 8.391 20.281 1 97.38 124 LYS B C 1
ATOM 3079 O O . LYS B 1 124 ? 15.203 7.676 20.75 1 97.38 124 LYS B O 1
ATOM 3084 N N . LYS B 1 125 ? 16.125 9.656 20.406 1 96.75 125 LYS B N 1
ATOM 3085 C CA . LYS B 1 125 ? 15.031 10.352 21.078 1 96.75 125 LYS B CA 1
ATOM 3086 C C . LYS B 1 125 ? 13.719 10.172 20.328 1 96.75 125 LYS B C 1
ATOM 3088 O O . LYS B 1 125 ? 12.688 9.883 20.938 1 96.75 125 LYS B O 1
ATOM 3093 N N . ALA B 1 126 ? 13.719 10.312 19.062 1 96.56 126 ALA B N 1
ATOM 3094 C CA . ALA B 1 126 ? 12.523 10.18 18.234 1 96.56 126 ALA B CA 1
ATOM 3095 C C . ALA B 1 126 ? 11.938 8.773 18.344 1 96.56 126 ALA B C 1
ATOM 3097 O O . ALA B 1 126 ? 10.719 8.602 18.312 1 96.56 126 ALA B O 1
ATOM 3098 N N . LEU B 1 127 ? 12.812 7.812 18.453 1 97.5 127 LEU B N 1
ATOM 3099 C CA . LEU B 1 127 ? 12.359 6.434 18.594 1 97.5 127 LEU B CA 1
ATOM 3100 C C . LEU B 1 127 ? 11.531 6.258 19.859 1 97.5 127 LEU B C 1
ATOM 3102 O O . LEU B 1 127 ? 10.547 5.516 19.859 1 97.5 127 LEU B O 1
ATOM 3106 N N . THR B 1 128 ? 11.867 6.953 20.828 1 95.88 128 THR B N 1
ATOM 3107 C CA . THR B 1 128 ? 11.109 6.875 22.078 1 95.88 128 THR B CA 1
ATOM 3108 C C . THR B 1 128 ? 9.711 7.469 21.906 1 95.88 128 THR B C 1
ATOM 3110 O O . THR B 1 128 ? 8.766 7.031 22.562 1 95.88 128 THR B O 1
ATOM 3113 N N . TRP B 1 129 ? 9.57 8.445 21.031 1 94.19 129 TRP B N 1
ATOM 3114 C CA . TRP B 1 129 ? 8.281 9.086 20.797 1 94.19 129 TRP B CA 1
ATOM 3115 C C . TRP B 1 129 ? 7.297 8.102 20.156 1 94.19 129 TRP B C 1
ATOM 3117 O O . TRP B 1 129 ? 6.082 8.305 20.234 1 94.19 129 TRP B O 1
ATOM 3127 N N . VAL B 1 130 ? 7.848 7.047 19.547 1 95.88 130 VAL B N 1
ATOM 3128 C CA . VAL B 1 130 ? 6.988 6.094 18.844 1 95.88 130 VAL B CA 1
ATOM 3129 C C . VAL B 1 130 ? 7.016 4.75 19.578 1 95.88 130 VAL B C 1
ATOM 3131 O O . VAL B 1 130 ? 6.777 3.703 18.969 1 95.88 130 VAL B O 1
ATOM 3134 N N . ASN B 1 131 ? 7.461 4.695 20.75 1 94.44 131 ASN B N 1
ATOM 3135 C CA . ASN B 1 131 ? 7.434 3.559 21.672 1 94.44 131 ASN B CA 1
ATOM 3136 C C . ASN B 1 131 ? 8.383 2.453 21.219 1 94.44 131 ASN B C 1
ATOM 3138 O O . ASN B 1 131 ? 8.039 1.271 21.281 1 94.44 131 ASN B O 1
ATOM 3142 N N . LEU B 1 132 ? 9.469 2.883 20.594 1 95.62 132 LEU B N 1
ATOM 3143 C CA . LEU B 1 132 ? 10.586 1.983 20.312 1 95.62 132 LEU B CA 1
ATOM 3144 C C . LEU B 1 132 ? 11.773 2.291 21.234 1 95.62 132 LEU B C 1
ATOM 3146 O O . LEU B 1 132 ? 12.688 3.023 20.844 1 95.62 132 LEU B O 1
ATOM 3150 N N . ASN B 1 133 ? 11.812 1.603 22.297 1 92.62 133 ASN B N 1
ATOM 3151 C CA . ASN B 1 133 ? 12.781 1.944 23.344 1 92.62 133 ASN B CA 1
ATOM 3152 C C . ASN B 1 133 ? 14.086 1.176 23.172 1 92.62 133 ASN B C 1
ATOM 3154 O O . ASN B 1 133 ? 15.102 1.535 23.766 1 92.62 133 ASN B O 1
ATOM 3158 N N . ASP B 1 134 ? 14.031 0.149 22.375 1 91.69 134 ASP B N 1
ATOM 3159 C CA . ASP B 1 134 ? 15.258 -0.594 22.094 1 91.69 134 ASP B CA 1
ATOM 3160 C C . ASP B 1 134 ? 16.047 0.05 20.953 1 91.69 134 ASP B C 1
ATOM 3162 O O . ASP B 1 134 ? 15.703 -0.14 19.781 1 91.69 134 ASP B O 1
ATOM 3166 N N . GLU B 1 135 ? 17.141 0.652 21.281 1 90.88 135 GLU B N 1
ATOM 3167 C CA . GLU B 1 135 ? 17.938 1.406 20.312 1 90.88 135 GLU B CA 1
ATOM 3168 C C . GLU B 1 135 ? 18.594 0.479 19.281 1 90.88 135 GLU B C 1
ATOM 3170 O O . GLU B 1 135 ? 18.984 0.922 18.203 1 90.88 135 GLU B O 1
ATOM 3175 N N . SER B 1 136 ? 18.703 -0.736 19.609 1 92.81 136 SER B N 1
ATOM 3176 C CA . SER B 1 136 ? 19.375 -1.667 18.703 1 92.81 136 SER B CA 1
ATOM 3177 C C . SER B 1 136 ? 18.562 -1.881 17.438 1 92.81 136 SER B C 1
ATOM 3179 O O . SER B 1 136 ? 19.062 -2.428 16.453 1 92.81 136 SER B O 1
ATOM 3181 N N . ILE B 1 137 ? 17.391 -1.362 17.438 1 94.44 137 ILE B N 1
ATOM 3182 C CA . ILE B 1 137 ? 16.484 -1.56 16.312 1 94.44 137 ILE B CA 1
ATOM 3183 C C . ILE B 1 137 ? 17.047 -0.882 15.07 1 94.44 137 ILE B C 1
ATOM 3185 O O . ILE B 1 137 ? 16.859 -1.363 13.953 1 94.44 137 ILE B O 1
ATOM 3189 N N . ILE B 1 138 ? 17.75 0.149 15.242 1 95.44 138 ILE B N 1
ATOM 3190 C CA . ILE B 1 138 ? 18.203 0.915 14.086 1 95.44 138 ILE B CA 1
ATOM 3191 C C . ILE B 1 138 ? 19.484 0.293 13.523 1 95.44 138 ILE B C 1
ATOM 3193 O O . ILE B 1 138 ? 19.938 0.668 12.438 1 95.44 138 ILE B O 1
ATOM 3197 N N . ASN B 1 139 ? 20.062 -0.651 14.258 1 94 139 ASN B N 1
ATOM 3198 C CA . ASN B 1 139 ? 21.219 -1.381 13.75 1 94 139 ASN B CA 1
ATOM 3199 C C . ASN B 1 139 ? 20.812 -2.5 12.805 1 94 139 ASN B C 1
ATOM 3201 O O . ASN B 1 139 ? 21.656 -3.213 12.266 1 94 139 ASN B O 1
ATOM 3205 N N . LYS B 1 140 ? 19.578 -2.564 12.555 1 91.56 140 LYS B N 1
ATOM 3206 C CA . LYS B 1 140 ? 19.016 -3.613 11.711 1 91.56 140 LYS B CA 1
ATOM 3207 C C . LYS B 1 140 ? 18.656 -3.07 10.328 1 91.56 140 LYS B C 1
ATOM 3209 O O . LYS B 1 140 ? 18.672 -1.858 10.109 1 91.56 140 LYS B O 1
ATOM 3214 N N . TYR B 1 141 ? 18.406 -4.055 9.438 1 90 141 TYR B N 1
ATOM 3215 C CA . TYR B 1 141 ? 17.844 -3.736 8.133 1 90 141 TYR B CA 1
ATOM 3216 C C . TYR B 1 141 ? 16.328 -3.734 8.18 1 90 141 TYR B C 1
ATOM 3218 O O . TYR B 1 141 ? 15.719 -4.328 9.07 1 90 141 TYR B O 1
ATOM 3226 N N . SER B 1 142 ? 15.719 -3.061 7.203 1 91.25 142 SER B N 1
ATOM 3227 C CA . SER B 1 142 ? 14.273 -2.893 7.203 1 91.25 142 SER B CA 1
ATOM 3228 C C . SER B 1 142 ? 13.555 -4.242 7.188 1 91.25 142 SER B C 1
ATOM 3230 O O . SER B 1 142 ? 12.539 -4.418 7.855 1 91.25 142 SER B O 1
ATOM 3232 N N . PHE B 1 143 ? 14.141 -5.215 6.527 1 83.19 143 PHE B N 1
ATOM 3233 C CA . PHE B 1 143 ? 13.477 -6.508 6.355 1 83.19 143 PHE B CA 1
ATOM 3234 C C . PHE B 1 143 ? 13.539 -7.32 7.641 1 83.19 143 PHE B C 1
ATOM 3236 O O . PHE B 1 143 ? 12.875 -8.352 7.758 1 83.19 143 PHE B O 1
ATOM 3243 N N . GLN B 1 144 ? 14.281 -6.863 8.617 1 85.25 144 GLN B N 1
ATOM 3244 C CA . GLN B 1 144 ? 14.438 -7.582 9.875 1 85.25 144 GLN B CA 1
ATOM 3245 C C . GLN B 1 144 ? 13.422 -7.105 10.914 1 85.25 144 GLN B C 1
ATOM 3247 O O . GLN B 1 144 ? 13.336 -7.664 12.008 1 85.25 144 GLN B O 1
ATOM 3252 N N . LEU B 1 145 ? 12.68 -6.105 10.578 1 88.94 145 LEU B N 1
ATOM 3253 C CA . LEU B 1 145 ? 11.68 -5.547 11.484 1 88.94 145 LEU B CA 1
ATOM 3254 C C . LEU B 1 145 ? 10.281 -6.008 11.094 1 88.94 145 LEU B C 1
ATOM 3256 O O . LEU B 1 145 ? 10.008 -6.25 9.914 1 88.94 145 LEU B O 1
ATOM 3260 N N . SER B 1 146 ? 9.445 -6.117 12.195 1 84.38 146 SER B N 1
ATOM 3261 C CA . SER B 1 146 ? 8.039 -6.316 11.883 1 84.38 146 SER B CA 1
ATOM 3262 C C . SER B 1 146 ? 7.449 -5.094 11.18 1 84.38 146 SER B C 1
ATOM 3264 O O . SER B 1 146 ? 8.031 -4.008 11.227 1 84.38 146 SER B O 1
ATOM 3266 N N . GLY B 1 147 ? 6.309 -5.293 10.484 1 88 147 GLY B N 1
ATOM 3267 C CA . GLY B 1 147 ? 5.641 -4.184 9.82 1 88 147 GLY B CA 1
ATOM 3268 C C . GLY B 1 147 ? 5.34 -3.027 10.758 1 88 147 GLY B C 1
ATOM 3269 O O . GLY B 1 147 ? 5.578 -1.867 10.406 1 88 147 GLY B O 1
ATOM 3270 N N . GLY B 1 148 ? 4.832 -3.373 11.938 1 90.81 148 GLY B N 1
ATOM 3271 C CA . GLY B 1 148 ? 4.547 -2.348 12.93 1 90.81 148 GLY B CA 1
ATOM 3272 C C . GLY B 1 148 ? 5.785 -1.611 13.398 1 90.81 148 GLY B C 1
ATOM 3273 O O . GLY B 1 148 ? 5.762 -0.391 13.57 1 90.81 148 GLY B O 1
ATOM 3274 N N . GLN B 1 149 ? 6.828 -2.33 13.555 1 93.12 149 GLN B N 1
ATOM 3275 C CA . GLN B 1 149 ? 8.094 -1.727 13.969 1 93.12 149 GLN B CA 1
ATOM 3276 C C . GLN B 1 149 ? 8.633 -0.792 12.891 1 93.12 149 GLN B C 1
ATOM 3278 O O . GLN B 1 149 ? 9.047 0.331 13.188 1 93.12 149 GLN B O 1
ATOM 3283 N N . LEU B 1 150 ? 8.586 -1.285 11.688 1 94.44 150 LEU B N 1
ATOM 3284 C CA . LEU B 1 150 ? 9.133 -0.489 10.594 1 94.44 150 LEU B CA 1
ATOM 3285 C C . LEU B 1 150 ? 8.305 0.774 10.375 1 94.44 150 LEU B C 1
ATOM 3287 O O . LEU B 1 150 ? 8.852 1.842 10.094 1 94.44 150 LEU B O 1
ATOM 3291 N N . GLU B 1 151 ? 7.027 0.654 10.492 1 95.75 151 GLU B N 1
ATOM 3292 C CA . GLU B 1 151 ? 6.18 1.838 10.375 1 95.75 151 GLU B CA 1
ATOM 3293 C C . GLU B 1 151 ? 6.492 2.85 11.477 1 95.75 151 GLU B C 1
ATOM 3295 O O . GLU B 1 151 ? 6.531 4.055 11.227 1 95.75 151 GLU B O 1
ATOM 3300 N N . ARG B 1 152 ? 6.742 2.389 12.672 1 96.5 152 ARG B N 1
ATOM 3301 C CA . ARG B 1 152 ? 7.117 3.281 13.766 1 96.5 152 ARG B CA 1
ATOM 3302 C C . ARG B 1 152 ? 8.438 3.986 13.469 1 96.5 152 ARG B C 1
ATOM 3304 O O . ARG B 1 152 ? 8.586 5.176 13.742 1 96.5 152 ARG B O 1
ATOM 3311 N N . VAL B 1 153 ? 9.367 3.225 12.898 1 97.06 153 VAL B N 1
ATOM 3312 C CA . VAL B 1 153 ? 10.633 3.832 12.492 1 97.06 153 VAL B CA 1
ATOM 3313 C C . VAL B 1 153 ? 10.375 4.902 11.438 1 97.06 153 VAL B C 1
ATOM 3315 O O . VAL B 1 153 ? 10.977 5.98 11.477 1 97.06 153 VAL B O 1
ATOM 3318 N N . ASN B 1 154 ? 9.484 4.582 10.555 1 96.81 154 ASN B N 1
ATOM 3319 C CA . ASN B 1 154 ? 9.117 5.547 9.523 1 96.81 154 ASN B CA 1
ATOM 3320 C C . ASN B 1 154 ? 8.539 6.824 10.125 1 96.81 154 ASN B C 1
ATOM 3322 O O . ASN B 1 154 ? 8.945 7.926 9.758 1 96.81 154 ASN B O 1
ATOM 3326 N N . ILE B 1 155 ? 7.68 6.672 11 1 97.19 155 ILE B N 1
ATOM 3327 C CA . ILE B 1 155 ? 7.066 7.816 11.664 1 97.19 155 ILE B CA 1
ATOM 3328 C C . ILE B 1 155 ? 8.125 8.602 12.43 1 97.19 155 ILE B C 1
ATOM 3330 O O . ILE B 1 155 ? 8.164 9.828 12.367 1 97.19 155 ILE B O 1
ATOM 3334 N N . ALA B 1 156 ? 9.008 7.922 13.102 1 97.06 156 ALA B N 1
ATOM 3335 C 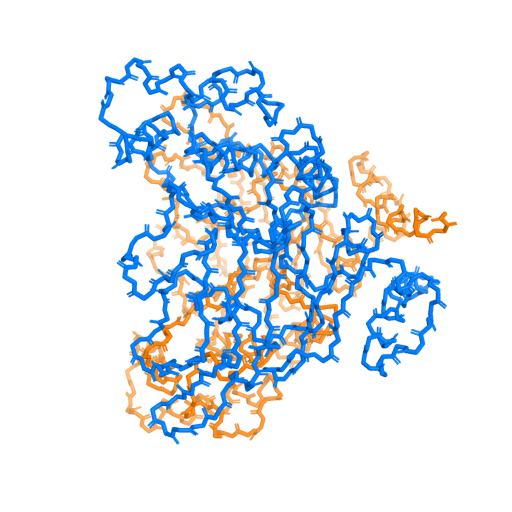CA . ALA B 1 156 ? 10.102 8.57 13.82 1 97.06 156 ALA B CA 1
ATOM 3336 C C . ALA B 1 156 ? 10.977 9.383 12.875 1 97.06 156 ALA B C 1
ATOM 3338 O O . ALA B 1 156 ? 11.422 10.484 13.227 1 97.06 156 ALA B O 1
ATOM 3339 N N . SER B 1 157 ? 11.203 8.82 11.688 1 97.25 157 SER B N 1
ATOM 3340 C CA . SER B 1 157 ? 12.055 9.484 10.703 1 97.25 157 SER B CA 1
ATOM 3341 C C . SER B 1 157 ? 11.453 10.812 10.25 1 97.25 157 SER B C 1
ATOM 3343 O O . SER B 1 157 ? 12.172 11.703 9.797 1 97.25 157 SER B O 1
ATOM 3345 N N . VAL B 1 158 ? 10.172 10.906 10.406 1 96.38 158 VAL B N 1
ATOM 3346 C CA . VAL B 1 158 ? 9.469 12.133 10.055 1 96.38 158 VAL B CA 1
ATOM 3347 C C . VAL B 1 158 ? 9.453 13.086 11.25 1 96.38 158 VAL B C 1
ATOM 3349 O O . VAL B 1 158 ? 9.773 14.266 11.109 1 96.38 158 VAL B O 1
ATOM 3352 N N . LEU B 1 159 ? 9.234 12.617 12.422 1 96.06 159 LEU B N 1
ATOM 3353 C CA . LEU B 1 159 ? 9.086 13.414 13.641 1 96.06 159 LEU B CA 1
ATOM 3354 C C . LEU B 1 159 ? 10.406 14.078 14.023 1 96.06 159 LEU B C 1
ATOM 3356 O O . LEU B 1 159 ? 10.414 15.203 14.531 1 96.06 159 LEU B O 1
ATOM 3360 N N . MET B 1 160 ? 11.438 13.383 13.758 1 96.44 160 MET B N 1
ATOM 3361 C CA . MET B 1 160 ? 12.742 13.875 14.195 1 96.44 160 MET B CA 1
ATOM 3362 C C . MET B 1 160 ? 13.086 15.188 13.5 1 96.44 160 MET B C 1
ATOM 3364 O O . MET B 1 160 ? 13.953 15.93 13.961 1 96.44 160 MET B O 1
ATOM 3368 N N . LEU B 1 161 ? 12.406 15.484 12.438 1 95.75 161 LEU B N 1
ATOM 3369 C CA . LEU B 1 161 ? 12.68 16.703 11.68 1 95.75 161 LEU B CA 1
ATOM 3370 C C . LEU B 1 161 ? 11.844 17.859 12.203 1 95.75 161 LEU B C 1
ATOM 3372 O O . LEU B 1 161 ? 11.961 18.984 11.703 1 95.75 161 LEU B O 1
ATOM 3376 N N . ASP B 1 162 ? 10.984 17.609 13.133 1 93.69 162 ASP B N 1
ATOM 3377 C CA . ASP B 1 162 ? 10.164 18.609 13.82 1 93.69 162 ASP B CA 1
ATOM 3378 C C . ASP B 1 162 ? 9.297 19.375 12.82 1 93.69 162 ASP B C 1
ATOM 3380 O O . 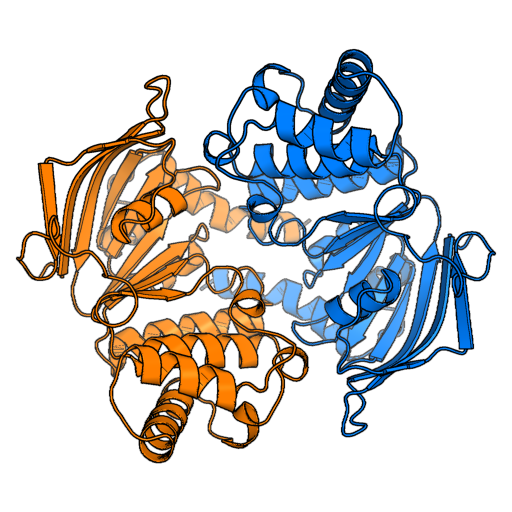ASP B 1 162 ? 9.336 20.609 12.781 1 93.69 162 ASP B O 1
ATOM 3384 N N . PRO B 1 163 ? 8.531 18.688 12.039 1 94.5 163 PRO B N 1
ATOM 3385 C CA . PRO B 1 163 ? 7.684 19.375 11.055 1 94.5 163 PRO B CA 1
ATOM 3386 C C . PRO B 1 163 ? 6.504 20.094 11.695 1 94.5 163 PRO B C 1
ATOM 3388 O O . PRO B 1 163 ? 6.07 19.734 12.789 1 94.5 163 PRO B O 1
ATOM 3391 N N . GLU B 1 164 ? 5.996 21.094 10.961 1 92.5 164 GLU B N 1
ATOM 3392 C CA . GLU B 1 164 ? 4.816 21.812 11.406 1 92.5 164 GLU B CA 1
ATOM 3393 C C . GLU B 1 164 ? 3.539 21.031 11.117 1 92.5 164 GLU B C 1
ATOM 3395 O O . GLU B 1 164 ? 2.551 21.156 11.844 1 92.5 164 GLU B O 1
ATOM 3400 N N . LEU B 1 165 ? 3.604 20.328 10.102 1 96.31 165 LEU B N 1
ATOM 3401 C CA . LEU B 1 165 ? 2.486 19.516 9.625 1 96.31 165 LEU B CA 1
ATOM 3402 C C . LEU B 1 165 ? 2.963 18.141 9.211 1 96.31 165 LEU B C 1
ATOM 3404 O O . LEU B 1 165 ? 3.99 18 8.539 1 96.31 165 LEU B O 1
ATOM 3408 N N . ILE B 1 166 ? 2.264 17.172 9.688 1 97.31 166 ILE B N 1
ATOM 3409 C CA . ILE B 1 166 ? 2.516 15.805 9.242 1 97.31 166 ILE B CA 1
ATOM 3410 C C . ILE B 1 166 ? 1.349 15.32 8.383 1 97.31 166 ILE B C 1
ATOM 3412 O O . ILE B 1 166 ? 0.198 15.328 8.828 1 97.31 166 ILE B O 1
ATOM 3416 N N . ILE B 1 167 ? 1.646 14.961 7.137 1 97.38 167 ILE B N 1
ATOM 3417 C CA . ILE B 1 167 ? 0.65 14.336 6.27 1 97.38 167 ILE B CA 1
ATOM 3418 C C . ILE B 1 167 ? 0.84 12.82 6.27 1 97.38 167 ILE B C 1
ATOM 3420 O O . ILE B 1 167 ? 1.911 12.328 5.914 1 97.38 167 ILE B O 1
ATOM 3424 N N . ALA B 1 168 ? -0.171 12.164 6.742 1 97 168 ALA B N 1
ATOM 3425 C CA . ALA B 1 168 ? -0.179 10.703 6.742 1 97 168 ALA B CA 1
ATOM 3426 C C . ALA B 1 168 ? -1.16 10.156 5.707 1 97 168 ALA B C 1
ATOM 3428 O O . ALA B 1 168 ? -2.377 10.211 5.91 1 97 168 ALA B O 1
ATOM 3429 N N . ASP B 1 169 ? -0.626 9.625 4.688 1 94.31 169 ASP B N 1
ATOM 3430 C CA . ASP B 1 169 ? -1.437 9.148 3.57 1 94.31 169 ASP B CA 1
ATOM 3431 C C . ASP B 1 169 ? -1.691 7.648 3.676 1 94.31 169 ASP B C 1
ATOM 3433 O O . ASP B 1 169 ? -0.873 6.844 3.23 1 94.31 169 ASP B O 1
ATOM 3437 N N . GLU B 1 170 ? -2.826 7.309 4.203 1 92.5 170 GLU B N 1
ATOM 3438 C CA . GLU B 1 170 ? -3.213 5.918 4.445 1 92.5 170 GLU B CA 1
ATOM 3439 C C . GLU B 1 170 ? -2.104 5.156 5.164 1 92.5 170 GLU B C 1
ATOM 3441 O O . GLU B 1 170 ? -1.69 4.082 4.711 1 92.5 170 GLU B O 1
ATOM 3446 N N . PRO B 1 171 ? -1.831 5.578 6.367 1 93.94 171 PRO B N 1
ATOM 3447 C CA . PRO B 1 171 ? -0.627 5.078 7.035 1 93.94 171 PRO B CA 1
ATOM 3448 C C . PRO B 1 171 ? -0.763 3.629 7.492 1 93.94 171 PRO B C 1
ATOM 3450 O O . PRO B 1 171 ? 0.235 2.99 7.836 1 93.94 171 PRO B O 1
ATOM 3453 N N . VAL B 1 172 ? -1.967 3.049 7.488 1 91.12 172 VAL B N 1
ATOM 3454 C CA . VAL B 1 172 ? -2.121 1.713 8.055 1 91.12 172 VAL B CA 1
ATOM 3455 C C . VAL B 1 172 ? -2.572 0.739 6.969 1 91.12 172 VAL B C 1
ATOM 3457 O O . VAL B 1 172 ? -2.938 -0.402 7.262 1 91.12 172 VAL B O 1
ATOM 3460 N N . ALA B 1 173 ? -2.531 1.179 5.754 1 85.69 173 ALA B N 1
ATOM 3461 C CA . ALA B 1 173 ? -3.049 0.39 4.641 1 85.69 173 ALA B CA 1
ATOM 3462 C C . ALA B 1 173 ? -2.297 -0.931 4.508 1 85.69 173 ALA B C 1
ATOM 3464 O O . ALA B 1 173 ? -2.885 -1.955 4.148 1 85.69 173 ALA B O 1
ATOM 3465 N N . SER B 1 174 ? -1.073 -0.958 4.844 1 84.88 174 SER B N 1
ATOM 3466 C CA . SER B 1 174 ? -0.231 -2.129 4.629 1 84.88 174 SER B CA 1
ATOM 3467 C C . SER B 1 174 ? 0.008 -2.887 5.93 1 84.88 174 SER B C 1
ATOM 3469 O O . SER B 1 174 ? 0.877 -3.758 5.996 1 84.88 174 SER B O 1
ATOM 3471 N N . LEU B 1 175 ? -0.77 -2.557 6.918 1 88.19 175 LEU B N 1
ATOM 3472 C CA . LEU B 1 175 ? -0.595 -3.18 8.227 1 88.19 175 LEU B CA 1
ATOM 3473 C C . LEU B 1 175 ? -1.784 -4.074 8.562 1 88.19 175 LEU B C 1
ATOM 3475 O O . LEU B 1 175 ? -2.885 -3.873 8.047 1 88.19 175 LEU B O 1
ATOM 3479 N N . ASP B 1 176 ? -1.516 -5.074 9.414 1 84.5 176 ASP B N 1
ATOM 3480 C CA . ASP B 1 176 ? -2.629 -5.867 9.93 1 84.5 176 ASP B CA 1
ATOM 3481 C C . ASP B 1 176 ? -3.461 -5.062 10.93 1 84.5 176 ASP B C 1
ATOM 3483 O O . ASP B 1 176 ? -3.078 -3.955 11.312 1 84.5 176 ASP B O 1
ATOM 3487 N N . VAL B 1 177 ? -4.5 -5.633 11.336 1 81.75 177 VAL B N 1
ATOM 3488 C CA . VAL B 1 177 ? -5.508 -4.938 12.125 1 81.75 177 VAL B CA 1
ATOM 3489 C C . VAL B 1 177 ? -4.898 -4.492 13.453 1 81.75 177 VAL B C 1
ATOM 3491 O O . VAL B 1 177 ? -5.09 -3.35 13.883 1 81.75 177 VAL B O 1
ATOM 3494 N N . VAL B 1 178 ? -4.152 -5.289 14.078 1 83.44 178 VAL B N 1
ATOM 3495 C CA . VAL B 1 178 ? -3.6 -4.996 15.391 1 83.44 178 VAL B CA 1
ATOM 3496 C C . VAL B 1 178 ? -2.566 -3.875 15.281 1 83.44 178 VAL B C 1
ATOM 3498 O O . VAL B 1 178 ? -2.66 -2.863 15.984 1 83.44 178 VAL B O 1
ATOM 3501 N N . ASN B 1 179 ? -1.656 -4.016 14.398 1 87.88 179 ASN B N 1
ATOM 3502 C CA . ASN B 1 179 ? -0.647 -2.982 14.195 1 87.88 179 ASN B CA 1
ATOM 3503 C C . ASN B 1 179 ? -1.269 -1.688 13.68 1 87.88 179 ASN B C 1
ATOM 3505 O O . ASN B 1 179 ? -0.824 -0.595 14.039 1 87.88 179 ASN B O 1
ATOM 3509 N N . GLY B 1 180 ? -2.25 -1.875 12.859 1 91.19 180 GLY B N 1
ATOM 3510 C CA . GLY B 1 180 ? -2.949 -0.695 12.383 1 91.19 180 GLY B CA 1
ATOM 3511 C C . GLY B 1 180 ? -3.562 0.134 13.492 1 91.19 180 GLY B C 1
ATOM 3512 O O . GLY B 1 180 ? -3.408 1.357 13.516 1 91.19 180 GLY B O 1
ATOM 3513 N N . HIS B 1 181 ? -4.172 -0.536 14.398 1 89.75 181 HIS B N 1
ATOM 3514 C CA . HIS B 1 181 ? -4.77 0.14 15.547 1 89.75 181 HIS B CA 1
ATOM 3515 C C . HIS B 1 181 ? -3.709 0.848 16.391 1 89.75 181 HIS B C 1
ATOM 3517 O O . HIS B 1 181 ? -3.889 2.004 16.781 1 89.75 181 HIS B O 1
ATOM 3523 N N . GLN B 1 182 ? -2.689 0.208 16.547 1 93.19 182 GLN B N 1
ATOM 3524 C CA . GLN B 1 182 ? -1.613 0.77 17.359 1 93.19 182 GLN B CA 1
ATOM 3525 C C . GLN B 1 182 ? -1.018 2.01 16.703 1 93.19 182 GLN B C 1
ATOM 3527 O O . GLN B 1 182 ? -0.706 2.992 17.375 1 93.19 182 GLN B O 1
ATOM 3532 N N . ILE B 1 183 ? -0.894 1.948 15.453 1 95.12 183 ILE B N 1
ATOM 3533 C CA . ILE B 1 183 ? -0.323 3.072 14.719 1 95.12 183 ILE B CA 1
ATOM 3534 C C . ILE B 1 183 ? -1.293 4.254 14.75 1 95.12 183 ILE B C 1
ATOM 3536 O O . ILE B 1 183 ? -0.879 5.402 14.914 1 95.12 183 ILE B O 1
ATOM 3540 N N . MET B 1 184 ? -2.562 3.998 14.617 1 95.69 184 MET B N 1
ATOM 3541 C CA . MET B 1 184 ? -3.559 5.062 14.695 1 95.69 184 MET B CA 1
ATOM 3542 C C . MET B 1 184 ? -3.543 5.715 16.078 1 95.69 184 MET B C 1
ATOM 3544 O O . MET B 1 184 ? -3.607 6.941 16.188 1 95.69 184 MET B O 1
ATOM 3548 N N . GLN B 1 185 ? -3.4 4.93 17.078 1 95.62 185 GLN B N 1
ATOM 3549 C CA . GLN B 1 185 ? -3.291 5.445 18.438 1 95.62 185 GLN B CA 1
ATOM 3550 C C . GLN B 1 185 ? -2.031 6.289 18.609 1 95.62 185 GLN B C 1
ATOM 3552 O O . GLN B 1 185 ? -2.051 7.316 19.281 1 95.62 185 GLN B O 1
ATOM 3557 N N . LEU B 1 186 ? -1.078 5.805 18 1 95.81 186 LEU B N 1
ATOM 3558 C CA . LEU B 1 186 ? 0.182 6.539 18.047 1 95.81 186 LEU B CA 1
ATOM 3559 C C . LEU B 1 186 ? 0.032 7.914 17.406 1 95.81 186 LEU B C 1
ATOM 3561 O O . LEU B 1 186 ? 0.494 8.914 17.953 1 95.81 186 LEU B O 1
ATOM 3565 N N . LEU B 1 187 ? -0.602 7.988 16.266 1 96.38 187 LEU B N 1
ATOM 3566 C CA . LEU B 1 187 ? -0.817 9.258 15.586 1 96.38 187 LEU B CA 1
ATOM 3567 C C . LEU B 1 187 ? -1.661 10.203 16.438 1 96.38 187 LEU B C 1
ATOM 3569 O O . LEU B 1 187 ? -1.401 11.406 16.484 1 96.38 187 LEU B O 1
ATOM 3573 N N . GLN B 1 188 ? -2.598 9.641 17.094 1 96.25 188 GLN B N 1
ATOM 3574 C CA . GLN B 1 188 ? -3.416 10.438 18.016 1 96.25 188 GLN B CA 1
ATOM 3575 C C . GLN B 1 188 ? -2.578 10.992 19.156 1 96.25 188 GLN B C 1
ATOM 3577 O O . GLN B 1 188 ? -2.73 12.156 19.531 1 96.25 188 GLN B O 1
ATOM 3582 N N . HIS B 1 189 ? -1.772 10.164 19.672 1 95.06 189 HIS B N 1
ATOM 3583 C CA . HIS B 1 189 ? -0.896 10.562 20.766 1 95.06 189 HIS B CA 1
ATOM 3584 C C . HIS B 1 189 ? 0.031 11.695 20.328 1 95.06 189 HIS B C 1
ATOM 3586 O O . HIS B 1 189 ? 0.289 12.617 21.109 1 95.06 189 HIS B O 1
ATOM 3592 N N . ILE B 1 190 ? 0.5 11.602 19.156 1 94.38 190 ILE B N 1
ATOM 3593 C CA . ILE B 1 190 ? 1.396 12.617 18.609 1 94.38 190 ILE B CA 1
ATOM 3594 C C . ILE B 1 190 ? 0.679 13.961 18.547 1 94.38 190 ILE B C 1
ATOM 3596 O O . ILE B 1 190 ? 1.281 15.008 18.812 1 94.38 190 ILE B O 1
ATOM 3600 N N . VAL B 1 191 ? -0.571 13.977 18.297 1 95.88 191 VAL B N 1
ATOM 3601 C CA . VAL B 1 191 ? -1.362 15.195 18.234 1 95.88 191 VAL B CA 1
ATOM 3602 C C . VAL B 1 191 ? -1.687 15.68 19.641 1 95.88 191 VAL B C 1
ATOM 3604 O O . VAL B 1 191 ? -1.424 16.844 19.984 1 95.88 191 VAL B O 1
ATOM 3607 N N . LYS B 1 192 ? -2.135 14.867 20.469 1 94.44 192 LYS B N 1
ATOM 3608 C CA . LYS B 1 192 ? -2.668 15.242 21.781 1 94.44 192 LYS B CA 1
ATOM 3609 C C . LYS B 1 192 ? -1.545 15.578 22.75 1 94.44 192 LYS B C 1
ATOM 3611 O O . LYS B 1 192 ? -1.63 16.562 23.484 1 94.44 192 LYS B O 1
ATOM 3616 N N . ASP B 1 193 ? -0.547 14.805 22.672 1 90.69 193 ASP B N 1
ATOM 3617 C CA . ASP B 1 193 ? 0.492 14.945 23.688 1 90.69 193 ASP B CA 1
ATOM 3618 C C . ASP B 1 193 ? 1.651 15.797 23.172 1 90.69 193 ASP B C 1
ATOM 3620 O O . ASP B 1 193 ? 2.281 16.531 23.938 1 90.69 193 ASP B O 1
ATOM 3624 N N . HIS B 1 194 ? 1.896 15.727 21.875 1 90.25 194 HIS B N 1
ATOM 3625 C CA . HIS B 1 194 ? 3.041 16.453 21.344 1 90.25 194 HIS B CA 1
ATOM 3626 C C . HIS B 1 194 ? 2.596 17.703 20.594 1 90.25 194 HIS B C 1
ATOM 3628 O O . HIS B 1 194 ? 3.43 18.469 20.094 1 90.25 194 HIS B O 1
ATOM 3634 N N . HIS B 1 195 ? 1.369 17.906 20.453 1 93.19 195 HIS B N 1
ATOM 3635 C CA . HIS B 1 195 ? 0.762 19.109 19.891 1 93.19 195 HIS B CA 1
ATOM 3636 C C . HIS B 1 195 ? 1.158 19.281 18.422 1 93.19 195 HIS B C 1
ATOM 3638 O O . HIS B 1 195 ? 1.379 20.406 17.969 1 93.19 195 HIS B O 1
ATOM 3644 N N . ASN B 1 196 ? 1.41 18.141 17.797 1 94.75 196 ASN B N 1
ATOM 3645 C CA . ASN B 1 196 ? 1.639 18.172 16.359 1 94.75 196 ASN B CA 1
ATOM 3646 C C . ASN B 1 196 ? 0.333 18.344 15.586 1 94.75 196 ASN B C 1
ATOM 3648 O O . ASN B 1 196 ? -0.751 18.188 16.156 1 94.75 196 ASN B O 1
ATOM 3652 N N . THR B 1 197 ? 0.452 18.875 14.438 1 97.88 197 THR B N 1
ATOM 3653 C CA . THR B 1 197 ? -0.672 18.922 13.516 1 97.88 197 THR B CA 1
ATOM 3654 C C . THR B 1 197 ? -0.581 17.812 12.484 1 97.88 197 THR B C 1
ATOM 3656 O O . THR B 1 197 ? 0.461 17.625 11.852 1 97.88 197 THR B O 1
ATOM 3659 N N . VAL B 1 198 ? -1.685 17.047 12.367 1 98.12 198 VAL B N 1
ATOM 3660 C CA . VAL B 1 198 ? -1.667 15.906 11.461 1 98.12 198 VAL B CA 1
ATOM 3661 C C . VAL B 1 198 ? -2.814 16.016 10.461 1 98.12 198 VAL B C 1
ATOM 3663 O O . VAL B 1 198 ? -3.934 16.391 10.828 1 98.12 198 VAL B O 1
ATOM 3666 N N . LEU B 1 199 ? -2.508 15.828 9.18 1 98.31 199 LEU B N 1
ATOM 3667 C CA . LEU B 1 199 ? -3.5 15.57 8.141 1 98.31 199 LEU B CA 1
ATOM 3668 C C . LEU B 1 199 ? -3.506 14.102 7.742 1 98.31 199 LEU B C 1
ATOM 3670 O O . LEU B 1 199 ? -2.566 13.625 7.102 1 98.31 199 LEU B O 1
ATOM 3674 N N . LEU B 1 200 ? -4.57 13.43 8.141 1 98.06 200 LEU B N 1
ATOM 3675 C CA . LEU B 1 200 ? -4.746 12.016 7.82 1 98.06 200 LEU B CA 1
ATOM 3676 C C . LEU B 1 200 ? -5.605 11.844 6.574 1 98.06 200 LEU B C 1
ATOM 3678 O O . LEU B 1 200 ? -6.703 12.391 6.488 1 98.06 200 LEU B O 1
ATOM 3682 N N . ILE B 1 201 ? -5.035 11.18 5.609 1 96.94 201 ILE B N 1
ATOM 3683 C CA . ILE B 1 201 ? -5.797 10.758 4.438 1 96.94 201 ILE B CA 1
ATOM 3684 C C . ILE B 1 201 ? -6.25 9.312 4.602 1 96.94 201 ILE B C 1
ATOM 3686 O O . ILE B 1 201 ? -5.43 8.422 4.852 1 96.94 201 ILE B O 1
ATOM 3690 N N . THR B 1 202 ? -7.551 9.094 4.48 1 93.75 202 THR B N 1
ATOM 3691 C CA . THR B 1 202 ? -8.062 7.742 4.68 1 93.75 202 THR B CA 1
ATOM 3692 C C . THR B 1 202 ? -9.359 7.535 3.904 1 93.75 202 THR B C 1
ATOM 3694 O O . THR B 1 202 ? -10 8.5 3.49 1 93.75 202 THR B O 1
ATOM 3697 N N . HIS B 1 203 ? -9.617 6.348 3.648 1 89.75 203 HIS B N 1
ATOM 3698 C CA . HIS B 1 203 ? -10.922 5.984 3.107 1 89.75 203 HIS B CA 1
ATOM 3699 C C . HIS B 1 203 ? -11.766 5.254 4.145 1 89.75 203 HIS B C 1
ATOM 3701 O O . HIS B 1 203 ? -12.867 4.785 3.842 1 89.75 203 HIS B O 1
ATOM 3707 N N . ASN B 1 204 ? -11.281 5.168 5.367 1 88.56 204 ASN B N 1
ATOM 3708 C CA . ASN B 1 204 ? -11.945 4.426 6.438 1 88.56 204 ASN B CA 1
ATOM 3709 C C . ASN B 1 204 ? -12.68 5.355 7.395 1 88.56 204 ASN B C 1
ATOM 3711 O O . ASN B 1 204 ? -12.055 6.059 8.188 1 88.56 204 ASN B O 1
ATOM 3715 N N . MET B 1 205 ? -13.945 5.199 7.398 1 90.69 205 MET B N 1
ATOM 3716 C CA . MET B 1 205 ? -14.773 6.086 8.203 1 90.69 205 MET B CA 1
ATOM 3717 C C . MET B 1 205 ? -14.586 5.809 9.688 1 90.69 205 MET B C 1
ATOM 3719 O O . MET B 1 205 ? -14.719 6.715 10.516 1 90.69 205 MET B O 1
ATOM 3723 N N . ASN B 1 206 ? -14.219 4.645 10.031 1 89 206 ASN B N 1
ATOM 3724 C CA . ASN B 1 206 ? -13.977 4.34 11.438 1 89 206 ASN B CA 1
ATOM 3725 C C . ASN B 1 206 ? -12.797 5.137 11.992 1 89 206 ASN B C 1
ATOM 3727 O O . ASN B 1 206 ? -12.812 5.547 13.148 1 89 206 ASN B O 1
ATOM 3731 N N . HIS B 1 207 ? -11.844 5.324 11.188 1 91.81 207 HIS B N 1
ATOM 3732 C CA . HIS B 1 207 ? -10.711 6.141 11.594 1 91.81 207 HIS B CA 1
ATOM 3733 C C . HIS B 1 207 ? -11.125 7.59 11.82 1 91.81 207 HIS B C 1
ATOM 3735 O O . HIS B 1 207 ? -10.672 8.227 12.773 1 91.81 207 HIS B O 1
ATOM 3741 N N . VAL B 1 208 ? -11.977 8.023 10.984 1 93.12 208 VAL B N 1
ATOM 3742 C CA . VAL B 1 208 ? -12.453 9.398 11.07 1 93.12 208 VAL B CA 1
ATOM 3743 C C . VAL B 1 208 ? -13.227 9.594 12.375 1 93.12 208 VAL B C 1
ATOM 3745 O O . VAL B 1 208 ? -12.898 10.477 13.172 1 93.12 208 VAL B O 1
ATOM 3748 N N . LEU B 1 209 ? -14.164 8.734 12.625 1 92.38 209 LEU B N 1
ATOM 3749 C CA . LEU B 1 209 ? -15.07 8.867 13.766 1 92.38 209 LEU B CA 1
ATOM 3750 C C . LEU B 1 209 ? -14.312 8.719 15.078 1 92.38 209 LEU B C 1
ATOM 3752 O O . LEU B 1 209 ? -14.625 9.406 16.062 1 92.38 209 LEU B O 1
ATOM 3756 N N . LYS B 1 210 ? -13.336 7.961 15.039 1 93.12 210 LYS B N 1
ATOM 3757 C CA . LYS B 1 210 ? -12.656 7.641 16.281 1 93.12 210 LYS B CA 1
ATOM 3758 C C . LYS B 1 210 ? -11.578 8.672 16.609 1 93.12 210 LYS B C 1
ATOM 3760 O O . LYS B 1 210 ? -11.336 8.984 17.781 1 93.12 210 LYS B O 1
ATOM 3765 N N . TYR B 1 211 ? -10.984 9.25 15.562 1 95.62 211 TYR B N 1
ATOM 3766 C CA . TYR B 1 211 ? -9.742 9.945 15.859 1 95.62 211 TYR B CA 1
ATOM 3767 C C . TYR B 1 211 ? -9.805 11.398 15.406 1 95.62 211 TYR B C 1
ATOM 3769 O O . TYR B 1 211 ? -9.055 12.242 15.898 1 95.62 211 TYR B O 1
ATOM 3777 N N . ALA B 1 212 ? -10.633 11.781 14.555 1 96.88 212 ALA B N 1
ATOM 3778 C CA . ALA B 1 212 ? -10.562 13.078 13.875 1 96.88 212 ALA B CA 1
ATOM 3779 C C . ALA B 1 212 ? -11.125 14.188 14.758 1 96.88 212 ALA B C 1
ATOM 3781 O O . ALA B 1 212 ? -12.117 13.992 15.461 1 96.88 212 ALA B O 1
ATOM 3782 N N . ASP B 1 213 ? -10.531 15.367 14.727 1 97.5 213 ASP B N 1
ATOM 3783 C CA . ASP B 1 213 ? -11.117 16.609 15.227 1 97.5 213 ASP B CA 1
ATOM 3784 C C . ASP B 1 213 ? -11.883 17.344 14.125 1 97.5 213 ASP B C 1
ATOM 3786 O O . ASP B 1 213 ? -12.969 17.859 14.367 1 97.5 213 ASP B O 1
ATOM 3790 N N . TYR B 1 214 ? -11.32 17.359 12.961 1 97.75 214 TYR B N 1
ATOM 3791 C CA . TYR B 1 214 ? -11.906 17.984 11.781 1 97.75 214 TYR B CA 1
ATOM 3792 C C . TYR B 1 214 ? -11.906 17.016 10.602 1 97.75 214 TYR B C 1
ATOM 3794 O O . TYR B 1 214 ? -10.945 16.266 10.398 1 97.75 214 TYR B O 1
ATOM 3802 N N . PHE B 1 215 ? -13.023 17.078 9.797 1 97.19 215 PHE B N 1
ATOM 3803 C CA . PHE B 1 215 ? -13.109 16.172 8.648 1 97.19 215 PHE B CA 1
ATOM 3804 C C . PHE B 1 215 ? -13.383 16.953 7.367 1 97.19 215 PHE B C 1
ATOM 3806 O O . PHE B 1 215 ? -13.953 18.047 7.41 1 97.19 215 PHE B O 1
ATOM 3813 N N . ASN B 1 216 ? -12.805 16.438 6.254 1 97.88 216 ASN B N 1
ATOM 3814 C CA . ASN B 1 216 ? -13.078 16.844 4.883 1 97.88 216 ASN B CA 1
ATOM 3815 C C . ASN B 1 216 ? -13.43 15.656 3.994 1 97.88 216 ASN B C 1
ATOM 3817 O O . ASN B 1 216 ? -12.664 14.695 3.908 1 97.88 216 ASN B O 1
ATOM 3821 N N . VAL B 1 217 ? -14.594 15.766 3.352 1 97.12 217 VAL B N 1
ATOM 3822 C CA . VAL B 1 217 ? -15.039 14.688 2.477 1 97.12 217 VAL B CA 1
ATOM 3823 C C . VAL B 1 217 ? -14.789 15.07 1.019 1 97.12 217 VAL B C 1
ATOM 3825 O O . VAL B 1 217 ? -15.266 16.109 0.551 1 97.12 217 VAL B O 1
ATOM 3828 N N . MET B 1 218 ? -14.055 14.219 0.381 1 96.69 218 MET B N 1
ATOM 3829 C CA . MET B 1 218 ? -13.703 14.453 -1.017 1 96.69 218 MET B CA 1
ATOM 3830 C C . MET B 1 218 ? -14.383 13.438 -1.929 1 96.69 218 MET B C 1
ATOM 3832 O O . MET B 1 218 ? -14.406 12.242 -1.632 1 96.69 218 MET B O 1
ATOM 3836 N N . LYS B 1 219 ? -14.969 13.953 -3 1 94.44 219 LYS B N 1
ATOM 3837 C CA . LYS B 1 219 ? -15.609 13.125 -4.016 1 94.44 219 LYS B CA 1
ATOM 3838 C C . LYS B 1 219 ? -15.406 13.711 -5.41 1 94.44 219 LYS B C 1
ATOM 3840 O O . LYS B 1 219 ? -15.648 14.898 -5.637 1 94.44 219 LYS B O 1
ATOM 3845 N N . ASN B 1 220 ? -14.945 12.852 -6.312 1 91.62 220 ASN B N 1
ATOM 3846 C CA . ASN B 1 220 ? -14.82 13.203 -7.723 1 91.62 220 ASN B CA 1
ATOM 3847 C C . ASN B 1 220 ? -14.047 14.508 -7.91 1 91.62 220 ASN B C 1
ATOM 3849 O O . ASN B 1 220 ? -14.492 15.391 -8.648 1 91.62 220 ASN B O 1
ATOM 3853 N N . GLY B 1 221 ? -13 14.633 -7.109 1 94.62 221 GLY B N 1
ATOM 3854 C CA . GLY B 1 221 ? -12.109 15.766 -7.281 1 94.62 221 GLY B CA 1
ATOM 3855 C C . GLY B 1 221 ? -12.609 17.031 -6.602 1 94.62 221 GLY B C 1
ATOM 3856 O O . GLY B 1 221 ? -12.062 18.109 -6.816 1 94.62 221 GLY B O 1
ATOM 3857 N N . MET B 1 222 ? -13.664 16.875 -5.812 1 96.56 222 MET B N 1
ATOM 3858 C CA . MET B 1 222 ? -14.25 18.031 -5.125 1 96.56 222 MET B CA 1
ATOM 3859 C C . MET B 1 222 ? -14.359 17.766 -3.627 1 96.56 222 MET B C 1
ATOM 3861 O O . MET B 1 222 ? -14.508 16.625 -3.201 1 96.56 222 MET B O 1
ATOM 3865 N N . MET B 1 223 ? -14.188 18.875 -2.852 1 97.25 223 MET B N 1
ATOM 3866 C CA . MET B 1 223 ? -14.508 18.797 -1.428 1 97.25 223 MET B CA 1
ATOM 3867 C C . MET B 1 223 ? -16 19 -1.189 1 97.25 223 MET B C 1
ATOM 3869 O O . MET B 1 223 ? -16.516 20.094 -1.388 1 97.25 223 MET B O 1
ATOM 3873 N N . ILE B 1 224 ? -16.719 18.031 -0.697 1 96.31 224 ILE B N 1
ATOM 3874 C CA . ILE B 1 224 ? -18.172 18.094 -0.71 1 96.31 224 ILE B CA 1
ATOM 3875 C C . ILE B 1 224 ? -18.672 18.484 0.675 1 96.31 224 ILE B C 1
ATOM 3877 O O . ILE B 1 224 ? -19.797 19 0.812 1 96.31 224 ILE B O 1
ATOM 3881 N N . GLU B 1 225 ? -17.938 18.219 1.622 1 96.31 225 GLU B N 1
ATOM 3882 C CA . GLU B 1 225 ? -18.344 18.531 2.986 1 96.31 225 GLU B CA 1
ATOM 3883 C C . GLU B 1 225 ? -17.141 18.641 3.916 1 96.31 225 GLU B C 1
ATOM 3885 O O . GLU B 1 225 ? -16.156 17.906 3.762 1 96.31 225 GLU B O 1
ATOM 3890 N N . SER B 1 226 ? -17.234 19.594 4.832 1 96.44 226 SER B N 1
ATOM 3891 C CA . SER B 1 226 ? -16.188 19.781 5.836 1 96.44 226 SER B CA 1
ATOM 3892 C C . SER B 1 226 ? -16.781 20.25 7.164 1 96.44 226 SER B C 1
ATOM 3894 O O . SER B 1 226 ? -17.875 20.797 7.199 1 96.44 226 SER B O 1
ATOM 3896 N N . GLY B 1 227 ? -16.031 20 8.25 1 95.25 227 GLY B N 1
ATOM 3897 C CA . GLY B 1 227 ? -16.484 20.484 9.547 1 95.25 227 GLY B CA 1
ATOM 3898 C C . GLY B 1 227 ? -15.789 19.797 10.711 1 95.25 227 GLY B C 1
ATOM 3899 O O . GLY B 1 227 ? -14.812 19.078 10.523 1 95.25 227 GLY B O 1
ATOM 3900 N N . GLU B 1 228 ? -16.281 20.172 11.898 1 96.25 228 GLU B N 1
ATOM 3901 C CA . GLU B 1 228 ? -15.844 19.5 13.117 1 96.25 228 GLU B CA 1
ATOM 3902 C C . GLU B 1 228 ? -16.484 18.109 13.227 1 96.25 228 GLU B C 1
ATOM 3904 O O . GLU B 1 228 ? -17.562 17.875 12.68 1 96.25 228 GLU B O 1
ATOM 3909 N N . ILE B 1 229 ? -15.789 17.25 13.93 1 94.88 229 ILE B N 1
ATOM 3910 C CA . ILE B 1 229 ? -16.219 15.859 14 1 94.88 229 ILE B CA 1
ATOM 3911 C C . ILE B 1 229 ? -17.609 15.773 14.602 1 94.88 229 ILE B C 1
ATOM 3913 O O . ILE B 1 229 ? -18.391 14.891 14.258 1 94.88 229 ILE B O 1
ATOM 3917 N N . GLY B 1 230 ? -18 16.672 15.438 1 93.19 230 GLY B N 1
ATOM 3918 C CA . GLY B 1 230 ? -19.328 16.688 16.047 1 93.19 230 GLY B CA 1
ATOM 3919 C C . GLY B 1 230 ? -20.453 16.703 15.031 1 93.19 230 GLY B C 1
ATOM 3920 O O . GLY B 1 230 ? -21.531 16.172 15.281 1 93.19 230 GLY B O 1
ATOM 3921 N N . LYS B 1 231 ? -20.172 17.312 13.945 1 90.94 231 LYS B N 1
ATOM 3922 C CA . LYS B 1 231 ? -21.156 17.391 12.875 1 90.94 231 LYS B CA 1
ATOM 3923 C C . LYS B 1 231 ? -21.562 16 12.383 1 90.94 231 LYS B C 1
ATOM 3925 O O . LYS B 1 231 ? -22.719 15.773 12.023 1 90.94 231 LYS B O 1
ATOM 3930 N N . LEU B 1 232 ? -20.609 15.047 12.336 1 89.38 232 LEU B N 1
ATOM 3931 C CA . LEU B 1 232 ? -20.891 13.695 11.875 1 89.38 232 LEU B CA 1
ATOM 3932 C C . LEU B 1 232 ? -21.703 12.922 12.898 1 89.38 232 LEU B C 1
ATOM 3934 O O . LEU B 1 232 ? -22.562 12.109 12.531 1 89.38 232 LEU B O 1
ATOM 3938 N N . PHE B 1 233 ? -21.516 13.141 14.117 1 85.69 233 PHE B N 1
ATOM 3939 C CA . PHE B 1 233 ? -22.203 12.43 15.188 1 85.69 233 PHE B CA 1
ATOM 3940 C C . PHE B 1 233 ? -23.656 12.906 15.312 1 85.69 233 PHE B C 1
ATOM 3942 O O . PHE B 1 233 ? -24.547 12.125 15.633 1 85.69 233 PHE B O 1
ATOM 3949 N N . ASN B 1 234 ? -23.844 14.062 15.039 1 83.5 234 ASN B N 1
ATOM 3950 C CA . ASN B 1 234 ? -25.172 14.633 15.203 1 83.5 234 ASN B CA 1
ATOM 3951 C C . ASN B 1 234 ? -26.016 14.438 13.945 1 83.5 234 ASN B C 1
ATOM 3953 O O . ASN B 1 234 ? -27.203 14.781 13.93 1 83.5 234 ASN B O 1
ATOM 3957 N N . HIS B 1 235 ? -25.453 13.727 13.008 1 73.5 235 HIS B N 1
ATOM 3958 C CA . HIS B 1 235 ? -26.094 13.469 11.719 1 73.5 235 HIS B CA 1
ATOM 3959 C C . HIS B 1 235 ? -26.812 14.711 11.203 1 73.5 235 HIS B C 1
ATOM 3961 O O . HIS B 1 235 ? -27.844 14.609 10.555 1 73.5 235 HIS B O 1
ATOM 3967 N N . GLN B 1 236 ? -26.359 15.719 11.516 1 75 236 GLN B N 1
ATOM 3968 C CA . GLN B 1 236 ? -27.062 16.938 11.125 1 75 236 GLN B CA 1
ATOM 3969 C C . GLN B 1 236 ? -26.672 17.375 9.719 1 75 236 GLN B C 1
ATOM 3971 O O . GLN B 1 236 ? -25.5 17.703 9.469 1 75 236 GLN B O 1
ATOM 3976 N N . HIS B 1 237 ? -27.578 17.312 8.781 1 81.5 237 HIS B N 1
ATOM 3977 C CA . HIS B 1 237 ? -27.5 17.875 7.441 1 81.5 237 HIS B CA 1
ATOM 3978 C C . HIS B 1 237 ? -26.25 17.391 6.707 1 81.5 237 HIS B C 1
ATOM 3980 O O . HIS B 1 237 ? -25.5 18.188 6.137 1 81.5 237 HIS B O 1
ATOM 3986 N N . LEU B 1 238 ? -26.125 16.188 6.73 1 88.38 238 LEU B N 1
ATOM 3987 C CA . LEU B 1 238 ? -24.984 15.633 6.031 1 88.38 238 LEU B CA 1
ATOM 3988 C C . LEU B 1 238 ? -25.266 15.461 4.547 1 88.38 238 LEU B C 1
ATOM 3990 O O . LEU B 1 238 ? -26.422 15.203 4.16 1 88.38 238 LEU B O 1
ATOM 3994 N N . HIS B 1 239 ? -24.25 15.711 3.791 1 93.19 239 HIS B N 1
ATOM 3995 C CA . HIS B 1 239 ? -24.328 15.383 2.371 1 93.19 239 HIS B CA 1
ATOM 3996 C C . HIS B 1 239 ? -24.625 13.898 2.166 1 93.19 239 HIS B C 1
ATOM 3998 O O . HIS B 1 239 ? -24.156 13.055 2.93 1 93.19 239 HIS B O 1
ATOM 4004 N N . ARG B 1 240 ? -25.344 13.594 1.102 1 91.94 240 ARG B N 1
ATOM 4005 C CA . ARG B 1 240 ? -25.766 12.227 0.807 1 91.94 240 ARG B CA 1
ATOM 4006 C C . ARG B 1 240 ? -24.562 11.297 0.71 1 91.94 240 ARG B C 1
ATOM 4008 O O . ARG B 1 240 ? -24.609 10.172 1.211 1 91.94 240 ARG B O 1
ATOM 4015 N N . TYR B 1 241 ? -23.578 11.797 0.176 1 92.69 241 TYR B N 1
ATOM 4016 C CA . TYR B 1 241 ? -22.391 10.977 0.023 1 92.69 241 TYR B CA 1
ATOM 4017 C C . TYR B 1 241 ? -21.734 10.688 1.375 1 92.69 241 TYR B C 1
ATOM 4019 O O . TYR B 1 241 ? -21.25 9.586 1.615 1 92.69 241 TYR B O 1
ATOM 4027 N N . THR B 1 242 ? -21.719 11.602 2.176 1 92.25 242 THR B N 1
ATOM 4028 C CA . THR B 1 242 ? -21.172 11.414 3.518 1 92.25 242 THR B CA 1
ATOM 4029 C C . THR B 1 242 ? -21.969 10.359 4.277 1 92.25 242 THR B C 1
ATOM 4031 O O . THR B 1 242 ? -21.406 9.5 4.945 1 92.25 242 THR B O 1
ATOM 4034 N N . GLU B 1 243 ? -23.219 10.398 4.062 1 90.31 243 GLU B N 1
ATOM 4035 C CA . GLU B 1 243 ? -24.094 9.406 4.68 1 90.31 243 GLU B CA 1
ATOM 4036 C C . GLU B 1 243 ? -23.797 8.008 4.148 1 90.31 243 GLU B C 1
ATOM 4038 O O . GLU B 1 243 ? -23.812 7.031 4.906 1 90.31 243 GLU B O 1
ATOM 4043 N N . GLN B 1 244 ? -23.547 7.973 2.939 1 87.75 244 GLN B N 1
ATOM 4044 C CA . GLN B 1 244 ? -23.203 6.695 2.322 1 87.75 244 GLN B CA 1
ATOM 4045 C C . GLN B 1 244 ? -21.906 6.133 2.914 1 87.75 244 GLN B C 1
ATOM 4047 O O . GLN B 1 244 ? -21.828 4.938 3.207 1 87.75 244 GLN B O 1
ATOM 4052 N N . LEU B 1 245 ? -20.953 7.008 3.094 1 87.19 245 LEU B N 1
ATOM 4053 C CA . LEU B 1 245 ? -19.703 6.578 3.693 1 87.19 245 LEU B CA 1
ATOM 4054 C C . LEU B 1 245 ? -19.922 6.051 5.105 1 87.19 245 LEU B C 1
ATOM 4056 O O . LEU B 1 245 ? -19.312 5.062 5.512 1 87.19 245 LEU B O 1
ATOM 4060 N N . LEU B 1 246 ? -20.812 6.664 5.797 1 85 246 LEU B N 1
ATOM 4061 C CA . LEU B 1 246 ? -21.141 6.266 7.16 1 85 246 LEU B CA 1
ATOM 4062 C C . LEU B 1 246 ? -21.828 4.906 7.18 1 85 246 LEU B C 1
ATOM 4064 O O . LEU B 1 246 ? -21.594 4.09 8.07 1 85 246 LEU B O 1
ATOM 4068 N N . SER B 1 247 ? -22.578 4.664 6.121 1 79 247 SER B N 1
ATOM 4069 C CA . SER B 1 247 ? -23.359 3.428 6.055 1 79 247 SER B CA 1
ATOM 4070 C C . SER B 1 247 ? -22.484 2.242 5.672 1 79 247 SER B C 1
ATOM 4072 O O . SER B 1 247 ? -22.766 1.103 6.043 1 79 247 SER B O 1
ATOM 4074 N N . TYR B 1 248 ? -21.516 2.48 4.848 1 69.94 248 TYR B N 1
ATOM 4075 C CA . TYR B 1 248 ? -20.609 1.415 4.43 1 69.94 248 TYR B CA 1
ATOM 4076 C C . TYR B 1 248 ? -19.766 0.917 5.602 1 69.94 248 TYR B C 1
ATOM 4078 O O . TYR B 1 248 ? -19.266 -0.207 5.578 1 69.94 248 TYR B O 1
ATOM 4086 N N . ARG B 1 249 ? -19.578 1.737 6.48 1 61.12 249 ARG B N 1
ATOM 4087 C CA . ARG B 1 249 ? -18.859 1.337 7.691 1 61.12 249 ARG B CA 1
ATOM 4088 C C . ARG B 1 249 ? -19.516 0.11 8.32 1 61.12 249 ARG B C 1
ATOM 4090 O O . ARG B 1 249 ? -18.812 -0.782 8.812 1 61.12 249 ARG B O 1
ATOM 4097 N N . SER B 1 250 ? -20.875 0.07 8.242 1 51.75 250 SER B N 1
ATOM 4098 C CA . SER B 1 250 ? -21.719 -0.918 8.914 1 51.75 250 SER B CA 1
ATOM 4099 C C . SER B 1 250 ? -21.797 -2.213 8.109 1 51.75 250 SER B C 1
ATOM 4101 O O . SER B 1 250 ? -21.938 -3.297 8.68 1 51.75 250 SER B O 1
ATOM 4103 N N . LYS B 1 251 ? -21.875 -2.211 6.859 1 46.28 251 LYS B N 1
ATOM 4104 C CA . LYS B 1 251 ? -22.062 -3.445 6.098 1 46.28 251 LYS B CA 1
ATOM 4105 C C . LYS B 1 251 ? -20.844 -4.363 6.246 1 46.28 251 LYS B C 1
ATOM 4107 O O . LYS B 1 251 ? -20.984 -5.586 6.23 1 46.28 251 LYS B O 1
ATOM 4112 N N . LEU B 1 252 ? -19.75 -3.949 6.055 1 43.56 252 LEU B N 1
ATOM 4113 C CA . LEU B 1 252 ? -18.656 -4.871 6.344 1 43.56 252 LEU B CA 1
ATOM 4114 C C . LEU B 1 252 ? -18.875 -5.578 7.676 1 43.56 252 LEU B C 1
ATOM 4116 O O . LEU B 1 252 ? -18.328 -6.656 7.91 1 43.56 252 LEU B O 1
ATOM 4120 N N . GLN B 1 253 ? -19.75 -4.988 8.422 1 40.81 253 GLN B N 1
ATOM 4121 C CA . GLN B 1 253 ? -20.172 -5.648 9.656 1 40.81 253 GLN B CA 1
ATOM 4122 C C . GLN B 1 253 ? -21.141 -6.789 9.367 1 40.81 253 GLN B C 1
ATOM 4124 O O . GLN B 1 253 ? -21.062 -7.844 10.008 1 40.81 253 GLN B O 1
ATOM 4129 N N . LYS B 1 254 ? -22.078 -6.668 8.5 1 38.19 254 LYS B N 1
ATOM 4130 C CA . LYS B 1 254 ? -23.125 -7.668 8.328 1 38.19 254 LYS B CA 1
ATOM 4131 C C . LYS B 1 254 ? -22.641 -8.828 7.465 1 38.19 254 LYS B C 1
ATOM 4133 O O . LYS B 1 254 ? -23.109 -9.961 7.609 1 38.19 254 LYS B O 1
ATOM 4138 N N . GLU B 1 255 ? -22.203 -8.672 6.352 1 37.75 255 GLU B N 1
ATOM 4139 C CA . GLU B 1 255 ? -21.828 -9.859 5.578 1 37.75 255 GLU B CA 1
ATOM 4140 C C . GLU B 1 255 ? -21 -10.828 6.418 1 37.75 255 GLU B C 1
ATOM 4142 O O . GLU B 1 255 ? -20.688 -11.93 5.969 1 37.75 255 GLU B O 1
ATOM 4147 N N . ASP B 1 256 ? -20.328 -10.523 7.301 1 34.47 256 ASP B N 1
ATOM 4148 C CA . ASP B 1 256 ? -19.719 -11.438 8.258 1 34.47 256 ASP B CA 1
ATOM 4149 C C . ASP B 1 256 ? -20.766 -12.219 9.023 1 34.47 256 ASP B C 1
ATOM 4151 O O . ASP B 1 256 ? -20.438 -13.141 9.773 1 34.47 256 ASP B O 1
ATOM 4155 N N . ASN B 1 257 ? -22.062 -11.789 9.102 1 31.72 257 ASN B N 1
ATOM 4156 C CA . ASN B 1 257 ? -23.078 -12.586 9.766 1 31.72 257 ASN B CA 1
ATOM 4157 C C . ASN B 1 257 ? -23.625 -13.68 8.844 1 31.72 257 ASN B C 1
ATOM 4159 O O . ASN B 1 257 ? -24.594 -14.359 9.172 1 31.72 257 ASN B O 1
ATOM 4163 N N . ILE B 1 258 ? -23.344 -13.555 7.535 1 28.2 258 ILE B N 1
ATOM 4164 C CA . ILE B 1 258 ? -23.812 -14.781 6.895 1 28.2 258 ILE B CA 1
ATOM 4165 C C . ILE B 1 258 ? -22.672 -15.789 6.797 1 28.2 258 ILE B C 1
ATOM 4167 O O . ILE B 1 258 ? -21.562 -15.445 6.348 1 28.2 258 ILE B O 1
#

Secondary structure (DSSP, 8-state):
-EEEEEEEEEEE-TT--EEEEEEEEEEETTSEEEEE--TTSSHHHHHHHHTT---TT-EEE-SEEEETTEE-TT-S--BTTTEEEE-S-GGGGS-TTS-HHHHHHHHHHHHS---HHHHHHHHHHHHHHTT---GGGGGS-GGGS-HHHHHHHHHHHHHTT--SEEEEESTTTTS-HHHHHHHHHHHHHHHHHH---EEEEES-HHHHHHH-SEEEEEETTEEEEEEETHHHHTT-S--HHHHHHHHHHHHHHHGGG-/-EEEEEEEEEEE-TT--EEEEEEEEEEETTSEEEEE--TTSSHHHHHHHHTT---TT-EEE-SEEEETTEE-TT-S--BTTTEEEE-S-GGGGS-TTS-HHHHHHHHHHHHS---HHHHHHHHHHHHHHTT---GGGGGS-GGGS-HHHHHHHHHHHHHTT--SEEEEESTTTTS-HHHHHHHHHHHHHHHHHH---EEEEES-HHHHHHH-SEEEEEETTEEEEEEETHHHHTT-S--HHHHHHHHHHHHHHHGGG-

Organism: Staphylococcus epidermidis (strain ATCC 35984 / DSM 28319 / BCRC 17069 / CCUG 31568 / BM 3577 / RP62A) (NCBI:txid176279)

pLDDT: mean 89.69, std 11.91, range [26.97, 98.5]

Foldseek 3Di:
DWQKWFFFKWKAFLVRHTQAGGATDTFHFLFEEEEAEDPSLCLVVVVCVLQVNHDPRMDIDTDAIDGPNHGCVPPPGCDQQAEDEAEQCLLVVDDQVDFQLVVLLVLQCVLPVDDSVVSLVLLQVLLVLLVNNDSCNRRDGLVVDDPLSSLSSSVSSRCSSPHQEYEHENSCNPPDPVSSVSVLVSVLCCSNVVRHGYYYYYNQVVSCLVRGQKYWYGGSNYTDDIDGSVCVVVVPPDDPVSVVSVVVNCVVVPVVVD/DWQKWFFFKWKAFLVRHTQAGGATDTFHFLFEEEEAEDPSLCLVVVVCVLQVNHDPRMDIDTDAIDGPNHGCVPPPGCDQQAEDEAEQDLLVVDDQVDFQLVVLLVLQCVLPVDDSVVSLVLLQVLLVLLVNNDSCNRRDGLVVDDPLSSLSSSVSSRCSSPHQEYEHENSCNPPDPVSSVSVLVSVLCCSNVVRHGYYYYYNQVVSCLVRGQKYWYGGSNYTDDIDGSVCVVVVPPDDPVSVVSVVVNCVVVPVVVD

Nearest PDB structures (foldseek):
  8wd9-assembly1_D  TM=8.920E-01  e=1.814E-19  Mycobacterium tuberculosis H37Rv
  7z19-assembly1_I  TM=8.829E-01  e=1.773E-18  Escherichia coli
  7z17-assembly1_J  TM=8.702E-01  e=1.672E-18  Escherichia coli
  7z16-assembly1_J  TM=8.362E-01  e=9.320E-19  Escherichia coli
  2d2f-assembly1_A  TM=7.868E-01  e=1.310E-15  Thermus thermophilus HB8

Sequence (516 aa):
MKLLTIKNLNISDKEEQAIIKNVDLNIYHQSLNVIIGESGAGKSLTVKAILNHLPTQLHMSFDEFKMQGQNTSGIKQLLGKHIGYISQNYAQSFNEYTRLDKQLIAIYRYHFNVSKDNALKKIKKALTWVNLNDESIINKYSFQLSGGQLERVNIASVLMLDPELIIADEPVASLDVVNGHQIMQLLQHIVKDHHNTVLLITHNMNHVLKYADYFNVMKNGMMIESGEIGKLFNHQHLHRYTEQLLSYRSKLQKEDNIMKLLTIKNLNISDKEEQAIIKNVDLNIYHQSLNVIIGESGAGKSLTVKAILNHLPTQLHMSFDEFKMQGQNTSGIKQLLGKHIGYISQNYAQSFNEYTRLDKQLIAIYRYHFNVSKDNALKKIKKALTWVNLNDESIINKYSFQLSGGQLERVNIASVLMLDPELIIADEPVASLDVVNGHQIMQLLQHIVKDHHNTVLLITHNMNHVLKYADYFNVMKNGMMIESGEIGKLFNHQHLHRYTEQLLSYRSKLQKEDNI

Radius of gyration: 23.26 Å; Cα contacts (8 Å, |Δi|>4): 969; chains: 2; bounding box: 55×64×57 Å

InterPro domains:
  IPR003439 ABC transporter-like, ATP-binding domain [PF00005] (21-173)
  IPR003439 ABC transporter-like, ATP-binding domain [PS50893] (4-245)
  IPR027417 P-loop containing nucleoside triphosphate hydrolase [G3DSA:3.40.50.300] (1-257)
  IPR027417 P-loop containing nucleoside triphosphate hydrolase [SSF52540] (3-236)
  IPR050388 ABC Transporter, Nickel and Peptide Import [PTHR43297] (1-253)